Protein AF-0000000078095010 (afdb_homodimer)

Nearest PDB structures (foldseek):
  7akh-assembly1_A  TM=9.057E-01  e=6.008E-30  Homo sapiens
  5ztn-assembly1_B  TM=9.040E-01  e=1.735E-29  Homo sapiens
  6k0j-assembly1_A  TM=9.033E-01  e=2.034E-29  Homo sapiens
  7ejv-assembly1_A  TM=9.141E-01  e=2.947E-29  Homo sapiens
  6khf-assembly1_A  TM=8.623E-01  e=2.240E-24  Homo sapiens

Sequence (708 aa):
MYKTDENEYEVFDLRVIHRKNRTGFEANKDLPIVLKTIVAGRYYITEYLGSAAFSRVVQAHDLHTGVDVCLKIIKNDKDFFDQSLDEIKLLKFVNKYDPGDERHILRLYDYFYHQEHLFIVCELLKANLYEFQKFSRESGGEAYFTFRRLQAITRQCLEALEFLHHLGVIHCDLKPENILIKSYRRCEIKVIDLGSSCFQTDNLCLYVQSRSYRAPEVMLGLSYDEKIDMWSLGCILAELCSGEVLFPNDGIVTILARIIGMLGPIDLDMLVKGQETDKYFTNELDLYHINEETNQLEYIIPEDSSLEQHLQVTDIGFIDFVQSLLEINPQRRPSAAEALEHPWLSYSYESSSFMYKTDENEYEVFDLRVIHRKNRTGFEANKDLPIVLKTIVAGRYYITEYLGSAAFSRVVQAHDLHTGVDVCLKIIKNDKDFFDQSLDEIKLLKFVNKYDPGDERHILRLYDYFYHQEHLFIVCELLKANLYEFQKFSRESGGEAYFTFRRLQAITRQCLEALEFLHHLGVIHCDLKPENILIKSYRRCEIKVIDLGSSCFQTDNLCLYVQSRSYRAPEVMLGLSYDEKIDMWSLGCILAELCSGEVLFPNDGIVTILARIIGMLGPIDLDMLVKGQETDKYFTNELDLYHINEETNQLEYIIPEDSSLEQHLQVTDIGFIDFVQSLLEINPQRRPSAAEALEHPWLSYSYESSSF

InterPro domains:
  IPR000719 Protein kinase domain [PF00069] (45-345)
  IPR000719 Protein kinase domain [PS50011] (43-345)
  IPR000719 Protein kinase domain [SM00220] (43-345)
  IPR008271 Serine/threonine-protein kinase, active site [PS00108] (169-181)
  IPR011009 Protein kinase-like domain superfamily [SSF56112] (33-347)
  IPR050494 Serine/threonine and dual-specificity kinase [PTHR24058] (8-346)

pLDDT: mean 92.89, std 9.98, range [31.3, 98.88]

Solvent-accessible surface area (backbone atoms only — not comparable to full-atom values): 38938 Å² total; per-residue (Å²): 129,83,74,51,62,75,82,48,56,43,73,50,67,42,37,38,44,42,55,61,83,57,52,78,79,68,92,51,80,61,77,82,87,57,72,78,36,66,48,93,69,41,34,33,26,71,43,81,73,48,72,56,98,55,29,37,34,29,33,22,39,29,69,84,80,71,45,67,29,26,38,38,39,35,45,68,40,50,67,50,49,53,40,47,50,44,23,49,54,49,40,54,54,53,43,64,80,36,78,81,68,78,46,35,57,59,52,74,75,50,58,34,34,45,88,78,24,48,36,42,30,25,63,61,64,55,58,24,48,47,60,46,52,53,49,46,62,73,66,68,55,78,76,74,68,37,71,66,49,46,42,47,45,48,51,46,51,32,46,25,48,33,53,38,45,70,72,39,34,30,54,45,52,59,43,42,76,32,30,27,30,66,33,79,90,74,54,36,56,28,43,46,74,53,58,66,31,39,32,75,83,34,87,77,70,66,85,58,41,54,73,49,32,44,34,63,45,45,70,24,43,36,86,80,63,62,51,43,46,36,28,10,49,22,34,40,53,42,17,63,63,47,72,42,71,72,39,60,82,60,56,68,52,58,39,51,28,48,46,32,19,40,76,41,79,77,56,64,68,57,54,70,66,16,75,38,25,72,73,31,27,46,96,87,66,45,41,31,44,67,38,83,89,74,67,39,81,42,77,53,78,54,55,82,48,48,61,57,68,62,39,70,62,81,56,62,50,57,52,51,53,40,50,41,28,53,37,72,55,60,88,72,28,52,50,42,66,58,53,69,66,37,66,52,70,71,56,79,70,77,77,75,84,120,128,83,74,51,62,74,83,47,55,44,72,50,67,41,37,37,45,41,55,61,84,55,51,78,79,69,94,52,79,61,77,81,85,58,72,78,35,66,49,93,68,41,33,35,27,70,42,83,73,49,74,56,100,54,29,38,33,30,33,21,40,30,69,85,80,70,44,66,29,26,37,38,39,34,45,67,41,49,67,49,48,53,40,48,50,42,22,51,53,49,39,54,54,54,43,65,79,37,78,81,69,78,48,34,57,60,52,72,75,49,58,35,34,43,87,79,22,48,36,43,30,26,64,61,64,55,58,24,47,46,59,45,51,53,48,46,63,70,66,68,56,77,76,74,70,37,71,66,48,46,41,46,45,47,52,47,50,31,46,24,47,34,54,36,45,71,73,38,34,29,53,46,51,58,42,43,76,32,30,25,29,67,34,80,90,75,54,35,56,28,43,48,73,52,58,65,31,38,32,74,83,35,88,77,70,65,82,60,42,53,74,49,34,44,34,61,45,44,70,25,42,35,85,80,63,61,50,43,46,37,26,9,50,22,35,39,52,41,16,63,64,46,73,43,70,73,39,61,82,61,56,69,52,58,39,50,28,48,47,31,20,39,76,41,79,76,58,65,69,58,54,70,65,17,74,38,27,73,73,30,27,47,94,88,66,43,41,32,44,69,37,84,88,76,68,39,82,41,75,54,77,53,55,83,47,46,60,57,68,62,39,70,62,81,55,60,49,58,52,50,52,38,51,42,28,53,38,73,54,59,89,71,27,52,50,41,66,57,54,69,66,38,67,54,69,70,57,81,70,76,75,74,82,121

Secondary structure (DSSP, 8-state):
-----TTSEEEEEEEEEEETT--S--SSSSPP--TT-EETTTEEEEEEEEE-SSEEEEEEEETTT--EEEEEEE-S-HHHHHHHHHHHHHHHHHHHT-TT--S-BPPEEEEEEETTEEEEEEE----BHHHHHHHHHHH-SS-S--HHHHHHHHHHHHHHHHHHHHTTEE-----GGGEEEEETTTTEEEE--GGG-EETTS---SS-S-GGG--HHHHTT----THHHHHHHHHHHHHHHHSS-SS-S--HHHHHHHHHHHH-PPPHHHHHH-TTGGGTB-TT--BEEE-TTT--EEE-PPPP--HHHHHT---HHHHHHHHHHT-SSGGGSPPHHHHHT-HHHH--------/-----GGGEEEEEEEEEEETT--S--SSSSPP--TT-EETTTEEEEEEEEE-SSEEEEEEEETTT--EEEEEEE-S-HHHHHHHHHHHHHHHHHHHT-TT--S-BPPEEEEEEETTEEEEEEE----BHHHHHHHHHHH-SS-S--HHHHHHHHHHHHHHHHHHHHTTEE-----GGGEEEEETTTTEEEE--GGG-EETTS---SS-S-GGG--HHHHTT----THHHHHHHHHHHHHHHHSS-SS-S--HHHHHHHHHHHH-PPPHHHHHH-TTGGGTB-TT--BEEE-TTT--EEE-PPPP--HHHHHT---HHHHHHHHHHT-SSGGGSPPHHHHHT-GGGG--------

Radius of gyration: 33.25 Å; Cα contacts (8 Å, |Δi|>4): 1272; chains: 2; bounding box: 56×99×74 Å

Foldseek 3Di:
DPCPVPPPDDDDDAAAQEDPPDDDADPDQFDDDDAQDDFSNFWHFHAFDADDPFWGKTWTQGNVPRDIKIKTKGGLDDVSVVLVVVVVVVLVVLCVVVVPCPLQAWHWDDWHHYNSITITITHDFAAFQLVVLVVQVVVPDPQLDDLLLLLVLLLSLLSNLLSCVVVQKAQQEDASRQWTHRDSVVSGIHGYDSSQMDGLPDDDDLDTYQLLLAAVLSLLAHDDGNLSSLSSSLQRSLCSQLVDRQQDRDDNLSSQLQLCQALNDDDPVSLVRGPRNVQAAPPVGFGWHQDPVVRDIGTDHRHHDYSCVSSVDDPPQSSVLSSLSNDNDSVSRDRSVRSSPRVSSVDDDPPPPD/DPCPVPPPDDDDDAAAQEDPPDDDADPDQFDDDDAQDDFSNFWHFHAFDADDPFWTKTWTQGNVPRDIKIKTKGGLDDVSVVLVVVVVVVLVVLCVVVVPCPLQAWHWDDWHHYNSITITITHDFAAFQLVVLVVQVVVPDDQLDDLLLLLVLLLSLLSNLLSCVVVQKAQQEDASRQWTHRDSVVSGIHGYDSSQMDGLPDDDDLDTYQLLLAAPLSLLAHDDGNLSSLSSSLQRSLCSQLVDRQQDDDDNLSSQLQLCQALNDDDPVSLVRGPRNVQAAPPVGFGWHQDPVVRDIGTDHRHHDYSCVSSVDDPPQSSVLSSLSNDNDSVSRDRSVRSSPRVSSVDDDPPPPD

Structure (mmCIF, N/CA/C/O backbone):
data_AF-0000000078095010-model_v1
#
loop_
_entity.id
_entity.type
_entity.pdbx_description
1 polymer 'Putative dual-specificity kinase CMGC-DYRK-PRP4 family'
#
loop_
_atom_site.group_PDB
_atom_site.id
_atom_site.type_symbol
_atom_site.label_atom_id
_atom_site.label_alt_id
_atom_site.label_comp_id
_atom_site.label_asym_id
_atom_site.label_entity_id
_atom_site.label_seq_id
_atom_site.pdbx_PDB_ins_code
_atom_site.Cartn_x
_atom_site.Cartn_y
_atom_site.Cartn_z
_atom_site.occupancy
_atom_site.B_iso_or_equiv
_atom_site.auth_seq_id
_atom_site.auth_comp_id
_atom_site.auth_asym_id
_atom_site.auth_atom_id
_atom_site.pdbx_PDB_model_num
ATOM 1 N N . MET A 1 1 ? -27.906 -6.934 18.531 1 31.3 1 MET A N 1
ATOM 2 C CA . MET A 1 1 ? -26.625 -7.605 18.781 1 31.3 1 MET A CA 1
ATOM 3 C C . MET A 1 1 ? -25.969 -8.023 17.469 1 31.3 1 MET A C 1
ATOM 5 O O . MET A 1 1 ? -26.422 -8.953 16.812 1 31.3 1 MET A O 1
ATOM 9 N N . TYR A 1 2 ? -25.438 -7.125 16.703 1 42.59 2 TYR A N 1
ATOM 10 C CA . TYR A 1 2 ? -24.984 -7.414 15.344 1 42.59 2 TYR A CA 1
ATOM 11 C C . TYR A 1 2 ? -23.938 -8.516 15.344 1 42.59 2 TYR A C 1
ATOM 13 O O . TYR A 1 2 ? -22.953 -8.445 16.078 1 42.59 2 TYR A O 1
ATOM 21 N N . LYS A 1 3 ? -24.312 -9.719 15.242 1 40.47 3 LYS A N 1
ATOM 22 C CA . LYS A 1 3 ? -23.469 -10.906 15.195 1 40.47 3 LYS A CA 1
ATOM 23 C C . LYS A 1 3 ? -22.328 -10.734 14.188 1 40.47 3 LYS A C 1
ATOM 25 O O . LYS A 1 3 ? -22.562 -10.781 12.977 1 40.47 3 LYS A O 1
ATOM 30 N N . THR A 1 4 ? -21.453 -9.883 14.43 1 49.06 4 THR A N 1
ATOM 31 C CA . THR A 1 4 ? -20.25 -9.969 13.609 1 49.06 4 THR A CA 1
ATOM 32 C C . THR A 1 4 ? -19.719 -11.391 13.602 1 49.06 4 THR A C 1
ATOM 34 O O . THR A 1 4 ? -19.406 -11.953 14.656 1 49.06 4 THR A O 1
ATOM 37 N N . ASP A 1 5 ? -20.156 -12.18 12.906 1 48.91 5 ASP A N 1
ATOM 38 C CA . ASP A 1 5 ? -19.688 -13.562 12.859 1 48.91 5 ASP A CA 1
ATOM 39 C C . ASP A 1 5 ? -18.156 -13.617 12.781 1 48.91 5 ASP A C 1
ATOM 41 O O . ASP A 1 5 ? -17.578 -13.266 11.758 1 48.91 5 ASP A O 1
ATOM 45 N N . GLU A 1 6 ? -17.516 -13.438 13.898 1 55.69 6 GLU A N 1
ATOM 46 C CA . GLU A 1 6 ? -16.078 -13.633 14.141 1 55.69 6 GLU A CA 1
ATOM 47 C C . GLU A 1 6 ? -15.492 -14.648 13.164 1 55.69 6 GLU A C 1
ATOM 49 O O . GLU A 1 6 ? -14.305 -14.594 12.844 1 55.69 6 GLU A O 1
ATOM 54 N N . ASN A 1 7 ? -16.328 -15.359 12.445 1 64.62 7 ASN A N 1
ATOM 55 C CA . ASN A 1 7 ? -15.836 -16.516 11.711 1 64.62 7 ASN A CA 1
ATOM 56 C C . ASN A 1 7 ? -15.594 -16.188 10.242 1 64.62 7 ASN A C 1
ATOM 58 O O . ASN A 1 7 ? -15.07 -17.031 9.492 1 64.62 7 ASN A O 1
ATOM 62 N N . GLU A 1 8 ? -15.711 -14.906 9.891 1 85.81 8 GLU A N 1
ATOM 63 C CA . GLU A 1 8 ? -15.672 -14.625 8.453 1 85.81 8 GLU A CA 1
ATOM 64 C C . GLU A 1 8 ? -14.336 -14.016 8.047 1 85.81 8 GLU A C 1
ATOM 66 O O . GLU A 1 8 ? -13.906 -14.148 6.898 1 85.81 8 GLU A O 1
ATOM 71 N N . TYR A 1 9 ? -13.641 -13.461 9.055 1 91.25 9 TYR A N 1
ATOM 72 C CA . TYR A 1 9 ? -12.422 -12.727 8.711 1 91.25 9 TYR A CA 1
ATOM 73 C C . TYR A 1 9 ? -11.195 -13.383 9.328 1 91.25 9 TYR A C 1
ATOM 75 O O . TYR A 1 9 ? -11.305 -14.102 10.328 1 91.25 9 TYR A O 1
ATOM 83 N N . GLU A 1 10 ? -10.148 -13.258 8.734 1 93.25 10 GLU A N 1
ATOM 84 C CA . GLU A 1 10 ? -8.82 -13.602 9.242 1 93.25 10 GLU A CA 1
ATOM 85 C C . GLU A 1 10 ? -7.895 -12.383 9.227 1 93.25 10 GLU A C 1
ATOM 87 O O . GLU A 1 10 ? -8.094 -11.453 8.445 1 93.25 10 GLU A O 1
ATOM 92 N N . VAL A 1 11 ? -7 -12.406 10.172 1 95.5 11 VAL A N 1
ATOM 93 C CA . VAL A 1 11 ? -6.137 -11.234 10.328 1 95.5 11 VAL A CA 1
ATOM 94 C C . VAL A 1 11 ? -4.676 -11.68 10.375 1 95.5 11 VAL A C 1
ATOM 96 O O . VAL A 1 11 ? -4.344 -12.688 11 1 95.5 11 VAL A O 1
ATOM 99 N N . PHE A 1 12 ? -3.855 -11.016 9.688 1 95.81 12 PHE A N 1
ATOM 100 C CA . PHE A 1 12 ? -2.426 -11.109 9.961 1 95.81 12 PHE A CA 1
ATOM 101 C C . PHE A 1 12 ? -1.81 -9.727 10.102 1 95.81 12 PHE A C 1
ATOM 103 O O . PHE A 1 12 ? -2.363 -8.742 9.609 1 95.81 12 PHE A O 1
ATOM 110 N N . ASP A 1 13 ? -0.677 -9.602 10.773 1 97.81 13 ASP A N 1
ATOM 111 C CA . ASP A 1 13 ? -0.039 -8.32 11.07 1 97.81 13 ASP A CA 1
ATOM 112 C C . ASP A 1 13 ? 1.127 -8.055 10.125 1 97.81 13 ASP A C 1
ATOM 114 O O . ASP A 1 13 ? 2.088 -8.828 10.078 1 97.81 13 ASP A O 1
ATOM 118 N N . LEU A 1 14 ? 0.97 -7.055 9.391 1 98.5 14 LEU A N 1
ATOM 119 C CA . LEU A 1 14 ? 2.084 -6.566 8.586 1 98.5 14 LEU A CA 1
ATOM 120 C C . LEU A 1 14 ? 2.947 -5.594 9.391 1 98.5 14 LEU A C 1
ATOM 122 O O . LEU A 1 14 ? 2.504 -4.492 9.719 1 98.5 14 LEU A O 1
ATOM 126 N N . ARG A 1 15 ? 4.16 -5.957 9.758 1 98.19 15 ARG A N 1
ATOM 127 C CA . ARG A 1 15 ? 5.059 -5.066 10.484 1 98.19 15 ARG A CA 1
ATOM 128 C C . ARG A 1 15 ? 5.551 -3.936 9.586 1 98.19 15 ARG A C 1
ATOM 130 O O . ARG A 1 15 ? 6.113 -4.184 8.516 1 98.19 15 ARG A O 1
ATOM 137 N N . VAL A 1 16 ? 5.246 -2.762 9.93 1 98.06 16 VAL A N 1
ATOM 138 C CA . VAL A 1 16 ? 5.793 -1.585 9.258 1 98.06 16 VAL A CA 1
ATOM 139 C C . VAL A 1 16 ? 7.047 -1.111 9.992 1 98.06 16 VAL A C 1
ATOM 141 O O . VAL A 1 16 ? 6.965 -0.615 11.117 1 98.06 16 VAL A O 1
ATOM 144 N N . ILE A 1 17 ? 8.203 -1.255 9.383 1 96.81 17 ILE A N 1
ATOM 145 C CA . ILE A 1 17 ? 9.5 -0.925 9.977 1 96.81 17 ILE A CA 1
ATOM 146 C C . ILE A 1 17 ? 10 0.404 9.414 1 96.81 17 ILE A C 1
ATOM 148 O O . ILE A 1 17 ? 10.227 0.53 8.211 1 96.81 17 ILE A O 1
ATOM 152 N N . HIS A 1 18 ? 10.125 1.37 10.211 1 92.88 18 HIS A N 1
ATOM 153 C CA . HIS A 1 18 ? 10.523 2.693 9.742 1 92.88 18 HIS A CA 1
ATOM 154 C C . HIS A 1 18 ? 11.602 3.293 10.648 1 92.88 18 HIS A C 1
ATOM 156 O O . HIS A 1 18 ? 11.766 2.865 11.789 1 92.88 18 HIS A O 1
ATOM 162 N N . ARG A 1 19 ? 12.344 4.25 10.125 1 89.69 19 ARG A N 1
ATOM 163 C CA . ARG A 1 19 ? 13.375 4.938 10.906 1 89.69 19 ARG A CA 1
ATOM 164 C C . ARG A 1 19 ? 12.758 5.891 11.922 1 89.69 19 ARG A C 1
ATOM 166 O O . ARG A 1 19 ? 11.773 6.57 11.617 1 89.69 19 ARG A O 1
ATOM 173 N N . LYS A 1 20 ? 13.367 5.953 13.016 1 90.62 20 LYS A N 1
ATOM 174 C CA . LYS A 1 20 ? 12.883 6.84 14.07 1 90.62 20 LYS A CA 1
ATOM 175 C C . LYS A 1 20 ? 13.016 8.305 13.648 1 90.62 20 LYS A C 1
ATOM 177 O O . LYS A 1 20 ? 14.016 8.703 13.055 1 90.62 20 LYS A O 1
ATOM 182 N N . ASN A 1 21 ? 11.945 9.039 13.961 1 89.62 21 ASN A N 1
ATOM 183 C CA . ASN A 1 21 ? 11.922 10.492 13.805 1 89.62 21 ASN A CA 1
ATOM 184 C C . ASN A 1 21 ? 12.188 10.914 12.359 1 89.62 21 ASN A C 1
ATOM 186 O O . ASN A 1 21 ? 12.977 11.82 12.109 1 89.62 21 ASN A O 1
ATOM 190 N N . ARG A 1 22 ? 11.703 10.156 11.523 1 88.56 22 ARG A N 1
ATOM 191 C CA . ARG A 1 22 ? 11.789 10.461 10.094 1 88.56 22 ARG A CA 1
ATOM 192 C C . ARG A 1 22 ? 10.438 10.289 9.414 1 88.56 22 ARG A C 1
ATOM 194 O O . ARG A 1 22 ? 9.703 9.344 9.711 1 88.56 22 ARG A O 1
ATOM 201 N N . THR A 1 23 ? 10.07 11.172 8.633 1 88.06 23 THR A N 1
ATOM 202 C CA . THR A 1 23 ? 8.867 11.086 7.812 1 88.06 23 THR A CA 1
ATOM 203 C C . THR A 1 23 ? 9.172 11.453 6.363 1 88.06 23 THR A C 1
ATOM 205 O O . THR A 1 23 ? 10.305 11.828 6.039 1 88.06 23 THR A O 1
ATOM 208 N N . GLY A 1 24 ? 8.188 11.289 5.523 1 85.69 24 GLY A N 1
ATOM 209 C CA . GLY A 1 24 ? 8.32 11.719 4.141 1 85.69 24 GLY A CA 1
ATOM 210 C C . GLY A 1 24 ? 8.602 10.578 3.186 1 85.69 24 GLY A C 1
ATOM 211 O O . GLY A 1 24 ? 8.984 9.484 3.613 1 85.69 24 GLY A O 1
ATOM 212 N N . PHE A 1 25 ? 8.516 10.859 1.956 1 82.69 25 PHE A N 1
ATOM 213 C CA . PHE A 1 25 ? 8.703 9.867 0.9 1 82.69 25 PHE A CA 1
ATOM 214 C C . PHE A 1 25 ? 10.188 9.57 0.697 1 82.69 25 PHE A C 1
ATOM 216 O O . PHE A 1 25 ? 11.039 10.422 0.947 1 82.69 25 PHE A O 1
ATOM 223 N N . GLU A 1 26 ? 10.352 8.391 0.285 1 85.94 26 GLU A N 1
ATOM 224 C CA . GLU A 1 26 ? 11.711 8.023 -0.127 1 85.94 26 GLU A CA 1
ATOM 225 C C . GLU A 1 26 ? 12.133 8.797 -1.372 1 85.94 26 GLU A C 1
ATOM 227 O O . GLU A 1 26 ? 11.297 9.133 -2.215 1 85.94 26 GLU A O 1
ATOM 232 N N . ALA A 1 27 ? 13.344 9.055 -1.442 1 82.25 27 ALA A N 1
ATOM 233 C CA . ALA A 1 27 ? 13.891 9.82 -2.555 1 82.25 27 ALA A CA 1
ATOM 234 C C . ALA A 1 27 ? 13.688 9.094 -3.881 1 82.25 27 ALA A C 1
ATOM 236 O O . ALA A 1 27 ? 13.414 9.719 -4.906 1 82.25 27 ALA A O 1
ATOM 237 N N . ASN A 1 28 ? 13.805 7.789 -3.785 1 86.88 28 ASN A N 1
ATOM 238 C CA . ASN A 1 28 ? 13.648 6.973 -4.984 1 86.88 28 ASN A CA 1
ATOM 239 C C . ASN A 1 28 ? 12.375 6.137 -4.934 1 86.88 28 ASN A C 1
ATOM 241 O O . ASN A 1 28 ? 12.008 5.617 -3.877 1 86.88 28 ASN A O 1
ATOM 245 N N . LYS A 1 29 ? 11.836 6.047 -6.105 1 88.44 29 LYS A N 1
ATOM 246 C CA . LYS A 1 29 ? 10.625 5.238 -6.184 1 88.44 29 LYS A CA 1
ATOM 247 C C . LYS A 1 29 ? 10.922 3.773 -5.879 1 88.44 29 LYS A C 1
ATOM 249 O O . LYS A 1 29 ? 10.203 3.137 -5.105 1 88.44 29 LYS A O 1
ATOM 254 N N . ASP A 1 30 ? 12.016 3.342 -6.566 1 90.38 30 ASP A N 1
ATOM 255 C CA . ASP A 1 30 ? 12.414 1.96 -6.32 1 90.38 30 ASP A CA 1
ATOM 256 C C . ASP A 1 30 ? 13.531 1.887 -5.281 1 90.38 30 ASP A C 1
ATOM 258 O O . ASP A 1 30 ? 14.445 2.719 -5.285 1 90.38 30 ASP A O 1
ATOM 262 N N . LEU A 1 31 ? 13.445 0.971 -4.41 1 92.38 31 LEU A N 1
ATOM 263 C CA . LEU A 1 31 ? 14.484 0.756 -3.41 1 92.38 31 LEU A CA 1
ATOM 264 C C . LEU A 1 31 ? 15.805 0.384 -4.074 1 92.38 31 LEU A C 1
ATOM 266 O O . LEU A 1 31 ? 15.875 -0.596 -4.82 1 92.38 31 LEU A O 1
ATOM 270 N N . PRO A 1 32 ? 16.797 1.149 -3.865 1 91.69 32 PRO A N 1
ATOM 271 C CA . PRO A 1 32 ? 18.109 0.742 -4.395 1 91.69 32 PRO A CA 1
ATOM 272 C C . PRO A 1 32 ? 18.641 -0.525 -3.734 1 91.69 32 PRO A C 1
ATOM 274 O O . PRO A 1 32 ? 18.656 -0.626 -2.504 1 91.69 32 PRO A O 1
ATOM 277 N N . ILE A 1 33 ? 18.984 -1.489 -4.496 1 93.81 33 ILE A N 1
ATOM 278 C CA . ILE A 1 33 ? 19.578 -2.715 -3.975 1 93.81 33 ILE A CA 1
ATOM 279 C C . ILE A 1 33 ? 21.094 -2.555 -3.883 1 93.81 33 ILE A C 1
ATOM 281 O O . ILE A 1 33 ? 21.781 -2.461 -4.902 1 93.81 33 ILE A O 1
ATOM 285 N N . VAL A 1 34 ? 21.547 -2.434 -2.686 1 93.94 34 VAL A N 1
ATOM 286 C CA . VAL A 1 34 ? 22.984 -2.279 -2.441 1 93.94 34 VAL A CA 1
ATOM 287 C C . VAL A 1 34 ? 23.516 -3.502 -1.697 1 93.94 34 VAL A C 1
ATOM 289 O O . VAL A 1 34 ? 23.062 -3.801 -0.586 1 93.94 34 VAL A O 1
ATOM 292 N N . LEU A 1 35 ? 24.484 -4.215 -2.277 1 95.62 35 LEU A N 1
ATOM 293 C CA . LEU A 1 35 ? 25.062 -5.398 -1.653 1 95.62 35 LEU A CA 1
ATOM 294 C C . LEU A 1 35 ? 25.812 -5.031 -0.371 1 95.62 35 LEU A C 1
ATOM 296 O O . LEU A 1 35 ? 26.25 -3.893 -0.211 1 95.62 35 LEU A O 1
ATOM 300 N N . LYS A 1 36 ? 25.812 -5.957 0.535 1 96.25 36 LYS A N 1
ATOM 301 C CA . LYS A 1 36 ? 26.562 -5.844 1.787 1 96.25 36 LYS A CA 1
ATOM 302 C C . LYS A 1 36 ? 25.984 -4.75 2.674 1 96.25 36 LYS A C 1
ATOM 304 O O . LYS A 1 36 ? 26.719 -3.984 3.297 1 96.25 36 LYS A O 1
ATOM 309 N N . THR A 1 37 ? 24.734 -4.543 2.535 1 95.75 37 THR A N 1
ATOM 310 C CA . THR A 1 37 ? 24.016 -3.648 3.434 1 95.75 37 THR A CA 1
ATOM 311 C C . THR A 1 37 ? 22.906 -4.398 4.164 1 95.75 37 THR A C 1
ATOM 313 O O . THR A 1 37 ? 22.547 -5.516 3.785 1 95.75 37 THR A O 1
ATOM 316 N N . ILE A 1 38 ? 22.469 -3.814 5.195 1 95.81 38 ILE A N 1
ATOM 317 C CA . ILE A 1 38 ? 21.422 -4.422 6.016 1 95.81 38 ILE A CA 1
ATOM 318 C C . ILE A 1 38 ? 20.094 -3.742 5.738 1 95.81 38 ILE A C 1
ATOM 320 O O . ILE A 1 38 ? 20 -2.512 5.762 1 95.81 38 ILE A O 1
ATOM 324 N N . VAL A 1 39 ? 19.062 -4.531 5.434 1 95.12 39 VAL A N 1
ATOM 325 C CA . VAL A 1 39 ? 17.719 -4.043 5.207 1 95.12 39 VAL A CA 1
ATOM 326 C C . VAL A 1 39 ? 16.875 -4.246 6.465 1 95.12 39 VAL A C 1
ATOM 328 O O . VAL A 1 39 ? 16.875 -5.332 7.055 1 95.12 39 VAL A O 1
ATOM 331 N N . ALA A 1 40 ? 16.188 -3.189 6.82 1 94.81 40 ALA A N 1
ATOM 332 C CA . ALA A 1 40 ? 15.242 -3.221 7.934 1 94.81 40 ALA A CA 1
ATOM 333 C C . ALA A 1 40 ? 15.922 -3.717 9.211 1 94.81 40 ALA A C 1
ATOM 335 O O . ALA A 1 40 ? 15.312 -4.43 10.008 1 94.81 40 ALA A O 1
ATOM 336 N N . GLY A 1 41 ? 17.219 -3.521 9.352 1 93.94 41 GLY A N 1
ATOM 337 C CA . GLY A 1 41 ? 17.969 -3.838 10.555 1 93.94 41 GLY A CA 1
ATOM 338 C C . GLY A 1 41 ? 18.172 -5.328 10.758 1 93.94 41 GLY A C 1
ATOM 339 O O . GLY A 1 41 ? 18.609 -5.758 11.828 1 93.94 41 GLY A O 1
ATOM 340 N N . ARG A 1 42 ? 17.875 -6.176 9.812 1 96.38 42 ARG A N 1
ATOM 341 C CA . ARG A 1 42 ? 17.875 -7.609 10.078 1 96.38 42 ARG A CA 1
ATOM 342 C C . ARG A 1 42 ? 18.469 -8.383 8.906 1 96.38 42 ARG A C 1
ATOM 344 O O . ARG A 1 42 ? 19.219 -9.344 9.109 1 96.38 42 ARG A O 1
ATOM 351 N N . TYR A 1 43 ? 18.297 -8.016 7.691 1 98 43 TYR A N 1
ATOM 352 C CA . TYR A 1 43 ? 18.641 -8.844 6.543 1 98 43 TYR A CA 1
ATOM 353 C C . TYR A 1 43 ? 19.844 -8.273 5.801 1 98 43 TYR A C 1
ATOM 355 O O . TYR A 1 43 ? 19.766 -7.191 5.215 1 98 43 TYR A O 1
ATOM 363 N N . TYR A 1 44 ? 20.938 -8.945 5.809 1 98.25 44 TYR A N 1
ATOM 364 C CA . TYR A 1 44 ? 22.172 -8.555 5.148 1 98.25 44 TYR A CA 1
ATOM 365 C C . TYR A 1 44 ? 22.203 -9.047 3.705 1 98.25 44 TYR A C 1
ATOM 367 O O . TYR A 1 44 ? 22.312 -10.25 3.455 1 98.25 44 TYR A O 1
ATOM 375 N N . ILE A 1 45 ? 22.141 -8.141 2.77 1 98.19 45 ILE A N 1
ATOM 376 C CA . ILE A 1 45 ? 22.031 -8.5 1.358 1 98.19 45 ILE A CA 1
ATOM 377 C C . ILE A 1 45 ? 23.359 -9.039 0.856 1 98.19 45 ILE A C 1
ATOM 379 O O . ILE A 1 45 ? 24.391 -8.367 0.964 1 98.19 45 ILE A O 1
ATOM 383 N N . THR A 1 46 ? 23.328 -10.211 0.262 1 98.19 46 THR A N 1
ATOM 384 C CA . THR A 1 46 ? 24.578 -10.852 -0.153 1 98.19 46 THR A CA 1
ATOM 385 C C . THR A 1 46 ? 24.641 -10.969 -1.673 1 98.19 46 THR A C 1
ATOM 387 O O . THR A 1 46 ? 25.719 -10.93 -2.258 1 98.19 46 THR A O 1
ATOM 390 N N . GLU A 1 47 ? 23.484 -11.148 -2.318 1 97.44 47 GLU A N 1
ATOM 391 C CA . GLU A 1 47 ? 23.5 -11.391 -3.758 1 97.44 47 GLU A CA 1
ATOM 392 C C . GLU A 1 47 ? 22.203 -10.922 -4.406 1 97.44 47 GLU A C 1
ATOM 394 O O . GLU A 1 47 ? 21.125 -11.047 -3.812 1 97.44 47 GLU A O 1
ATOM 399 N N . TYR A 1 48 ? 22.344 -10.359 -5.547 1 96.25 48 TYR A N 1
ATOM 400 C CA . TYR A 1 48 ? 21.188 -10.07 -6.379 1 96.25 48 TYR A CA 1
ATOM 401 C C . TYR A 1 48 ? 20.797 -11.281 -7.211 1 96.25 48 TYR A C 1
ATOM 403 O O . TYR A 1 48 ? 21.609 -11.82 -7.961 1 96.25 48 TYR A O 1
ATOM 411 N N . LEU A 1 49 ? 19.625 -11.797 -7.117 1 93.81 49 LEU A N 1
ATOM 412 C CA . LEU A 1 49 ? 19.188 -13.016 -7.801 1 93.81 49 LEU A CA 1
ATOM 413 C C . LEU A 1 49 ? 18.5 -12.68 -9.117 1 93.81 49 LEU A C 1
ATOM 415 O O . LEU A 1 49 ? 18.625 -13.422 -10.094 1 93.81 49 LEU A O 1
ATOM 419 N N . GLY A 1 50 ? 17.625 -11.641 -9.141 1 91.38 50 GLY A N 1
ATOM 420 C CA . GLY A 1 50 ? 16.984 -11.273 -10.391 1 91.38 50 GLY A CA 1
ATOM 421 C C . GLY A 1 50 ? 15.758 -10.406 -10.203 1 91.38 50 GLY A C 1
ATOM 422 O O . GLY A 1 50 ? 15.531 -9.867 -9.125 1 91.38 50 GLY A O 1
ATOM 423 N N . SER A 1 51 ? 15.094 -10.156 -11.352 1 89.31 51 SER A N 1
ATOM 424 C CA . SER A 1 51 ? 13.891 -9.328 -11.367 1 89.31 51 SER A CA 1
ATOM 425 C C . SER A 1 51 ? 12.734 -10.055 -12.047 1 89.31 51 SER A C 1
ATOM 427 O O . SER A 1 51 ? 12.945 -10.828 -12.984 1 89.31 51 SER A O 1
ATOM 429 N N . ALA A 1 52 ? 11.609 -9.945 -11.492 1 80.62 52 ALA A N 1
ATOM 430 C CA . ALA A 1 52 ? 10.375 -10.414 -12.109 1 80.62 52 ALA A CA 1
ATOM 431 C C . ALA A 1 52 ? 9.43 -9.25 -12.391 1 80.62 52 ALA A C 1
ATOM 433 O O . ALA A 1 52 ? 9.789 -8.086 -12.18 1 80.62 52 ALA A O 1
ATOM 434 N N . ALA A 1 53 ? 8.273 -9.531 -12.984 1 78.38 53 ALA A N 1
ATOM 435 C CA . ALA A 1 53 ? 7.312 -8.516 -13.406 1 78.38 53 ALA A CA 1
ATOM 436 C C . ALA A 1 53 ? 6.922 -7.617 -12.234 1 78.38 53 ALA A C 1
ATOM 438 O O . ALA A 1 53 ? 6.797 -6.398 -12.398 1 78.38 53 ALA A O 1
ATOM 439 N N . PHE A 1 54 ? 6.895 -8.141 -11.023 1 85.81 54 PHE A N 1
ATOM 440 C CA . PHE A 1 54 ? 6.285 -7.367 -9.945 1 85.81 54 PHE A CA 1
ATOM 441 C C . PHE A 1 54 ? 7.277 -7.141 -8.812 1 85.81 54 PHE A C 1
ATOM 443 O O . PHE A 1 54 ? 6.969 -6.449 -7.84 1 85.81 54 PHE A O 1
ATOM 450 N N . SER A 1 55 ? 8.453 -7.773 -8.922 1 94.69 55 SER A N 1
ATOM 451 C CA . SER A 1 55 ? 9.352 -7.719 -7.777 1 94.69 55 SER A CA 1
ATOM 452 C C . SER A 1 55 ? 10.805 -7.879 -8.211 1 94.69 55 SER A C 1
ATOM 454 O O . SER A 1 55 ? 11.086 -8.258 -9.352 1 94.69 55 SER A O 1
ATOM 456 N N . ARG A 1 56 ? 11.727 -7.523 -7.434 1 96.19 56 ARG A N 1
ATOM 457 C CA . ARG A 1 56 ? 13.148 -7.863 -7.488 1 96.19 56 ARG A CA 1
ATOM 458 C C . ARG A 1 56 ? 13.523 -8.828 -6.363 1 96.19 56 ARG A C 1
ATOM 460 O O . ARG A 1 56 ? 12.977 -8.742 -5.262 1 96.19 56 ARG A O 1
ATOM 467 N N . VAL A 1 57 ? 14.375 -9.711 -6.668 1 96.81 57 VAL A N 1
ATOM 468 C CA . VAL A 1 57 ? 14.656 -10.773 -5.703 1 96.81 57 VAL A CA 1
ATOM 469 C C . VAL A 1 57 ? 16.141 -10.742 -5.336 1 96.81 57 VAL A C 1
ATOM 471 O O . VAL A 1 57 ? 17 -10.664 -6.215 1 96.81 57 VAL A O 1
ATOM 474 N N . VAL A 1 58 ? 16.453 -10.828 -4.012 1 97.81 58 VAL A N 1
ATOM 475 C CA . VAL A 1 58 ? 17.828 -10.852 -3.539 1 97.81 58 VAL A CA 1
ATOM 476 C C . VAL A 1 58 ? 18.016 -11.969 -2.516 1 97.81 58 VAL A C 1
ATOM 478 O O . VAL A 1 58 ? 17.047 -12.422 -1.899 1 97.81 58 VAL A O 1
ATOM 481 N N . GLN A 1 59 ? 19.172 -12.477 -2.453 1 98.31 59 GLN A N 1
ATOM 482 C CA . GLN A 1 59 ? 19.578 -13.336 -1.348 1 98.31 59 GLN A CA 1
ATOM 483 C C . GLN A 1 59 ? 20.109 -12.508 -0.174 1 98.31 59 GLN A C 1
ATOM 485 O O . GLN A 1 59 ? 20.812 -11.523 -0.368 1 98.31 59 GLN A O 1
ATOM 490 N N . ALA A 1 60 ? 19.719 -12.867 1.003 1 98.56 60 ALA A N 1
ATOM 491 C CA . ALA A 1 60 ? 20.188 -12.18 2.197 1 98.56 60 ALA A CA 1
ATOM 492 C C . ALA A 1 60 ? 20.469 -13.164 3.328 1 98.56 60 ALA A C 1
ATOM 494 O O . ALA A 1 60 ? 19.906 -14.258 3.357 1 98.56 60 ALA A O 1
ATOM 495 N N . HIS A 1 61 ? 21.375 -12.797 4.168 1 98.5 61 HIS A N 1
ATOM 496 C CA . HIS A 1 61 ? 21.609 -13.516 5.41 1 98.5 61 HIS A CA 1
ATOM 497 C C . HIS A 1 61 ? 20.781 -12.953 6.547 1 98.5 61 HIS A C 1
ATOM 499 O O . HIS A 1 61 ? 20.859 -11.758 6.852 1 98.5 61 HIS A O 1
ATOM 505 N N . ASP A 1 62 ? 19.906 -13.75 7.078 1 98.25 62 ASP A N 1
ATOM 506 C CA . ASP A 1 62 ? 19.109 -13.32 8.227 1 98.25 62 ASP A CA 1
ATOM 507 C C . ASP A 1 62 ? 19.953 -13.25 9.492 1 98.25 62 ASP A C 1
ATOM 509 O O . ASP A 1 62 ? 20.344 -14.281 10.047 1 98.25 62 ASP A O 1
ATOM 513 N N . LEU A 1 63 ? 20.125 -12.109 10 1 97.06 63 LEU A N 1
ATOM 514 C CA . LEU A 1 63 ? 21.016 -11.898 11.141 1 97.06 63 LEU A CA 1
ATOM 515 C C . LEU A 1 63 ? 20.391 -12.43 12.422 1 97.06 63 LEU A C 1
ATOM 517 O O . LEU A 1 63 ? 21.094 -12.656 13.414 1 97.06 63 LEU A O 1
ATOM 521 N N . HIS A 1 64 ? 19.109 -12.586 12.43 1 96.12 64 HIS A N 1
ATOM 522 C CA . HIS A 1 64 ? 18.422 -13.094 13.609 1 96.12 64 HIS A CA 1
ATOM 523 C C . HIS A 1 64 ? 18.484 -14.617 13.664 1 96.12 64 HIS A C 1
ATOM 525 O O . HIS A 1 64 ? 18.719 -15.195 14.727 1 96.12 64 HIS A O 1
ATOM 531 N N . THR A 1 65 ? 18.312 -15.305 12.516 1 96.62 65 THR A N 1
ATOM 532 C CA . THR A 1 65 ? 18.219 -16.75 12.5 1 96.62 65 THR A CA 1
ATOM 533 C C . THR A 1 65 ? 19.531 -17.375 12.016 1 96.62 65 THR A C 1
ATOM 535 O O . THR A 1 65 ? 19.781 -18.562 12.234 1 96.62 65 THR A O 1
ATOM 538 N N . GLY A 1 66 ? 20.328 -16.656 11.289 1 97.12 66 GLY A N 1
ATOM 539 C CA . GLY A 1 66 ? 21.609 -17.156 10.789 1 97.12 66 GLY A CA 1
ATOM 540 C C . GLY A 1 66 ? 21.469 -17.938 9.5 1 97.12 66 GLY A C 1
ATOM 541 O O . GLY A 1 66 ? 22.438 -18.547 9.039 1 97.12 66 GLY A O 1
ATOM 542 N N . VAL A 1 67 ? 20.375 -17.969 8.898 1 97.56 67 VAL A N 1
ATOM 543 C CA . VAL A 1 67 ? 20.172 -18.734 7.68 1 97.56 67 VAL A CA 1
ATOM 544 C C . VAL A 1 67 ? 20.047 -17.781 6.484 1 97.56 67 VAL A C 1
ATOM 546 O O . VAL A 1 67 ? 19.594 -16.641 6.633 1 97.56 67 VAL A O 1
ATOM 549 N N . ASP A 1 68 ? 20.453 -18.25 5.355 1 98.31 68 ASP A N 1
ATOM 550 C CA . ASP A 1 68 ? 20.266 -17.484 4.129 1 98.31 68 ASP A CA 1
ATOM 551 C C . ASP A 1 68 ? 18.812 -17.578 3.643 1 98.31 68 ASP A C 1
ATOM 553 O O . ASP A 1 68 ? 18.203 -18.641 3.709 1 98.31 68 ASP A O 1
ATOM 557 N N . VAL A 1 69 ? 18.328 -16.406 3.209 1 98.62 69 VAL A N 1
ATOM 558 C CA . VAL A 1 69 ? 16.922 -16.344 2.811 1 98.62 69 VAL A CA 1
ATOM 559 C C . VAL A 1 69 ? 16.797 -15.617 1.471 1 98.62 69 VAL A C 1
ATOM 561 O O . VAL A 1 69 ? 17.766 -15.016 0.995 1 98.62 69 VAL A O 1
ATOM 564 N N . CYS A 1 70 ? 15.695 -15.82 0.827 1 98.19 70 CYS A N 1
ATOM 565 C CA . CYS A 1 70 ? 15.312 -15.086 -0.378 1 98.19 70 CYS A CA 1
ATOM 566 C C . CYS A 1 70 ? 14.391 -13.93 -0.042 1 98.19 70 CYS A C 1
ATOM 568 O O . CYS A 1 70 ? 13.344 -14.117 0.586 1 98.19 70 CYS A O 1
ATOM 570 N N . LEU A 1 71 ? 14.766 -12.711 -0.398 1 97.94 71 LEU A N 1
ATOM 571 C CA . LEU A 1 71 ? 13.93 -11.531 -0.207 1 97.94 71 LEU A CA 1
ATOM 572 C C . LEU A 1 71 ? 13.281 -11.109 -1.522 1 97.94 71 LEU A C 1
ATOM 574 O O . LEU A 1 71 ? 13.984 -10.75 -2.475 1 97.94 71 LEU A O 1
ATOM 578 N N . LYS A 1 72 ? 12 -11.219 -1.576 1 97.38 72 LYS A N 1
ATOM 579 C CA . LYS A 1 72 ? 11.234 -10.633 -2.672 1 97.38 72 LYS A CA 1
ATOM 580 C C . LYS A 1 72 ? 10.844 -9.195 -2.359 1 97.38 72 LYS A C 1
ATOM 582 O O . LYS A 1 72 ? 10.117 -8.938 -1.4 1 97.38 72 LYS A O 1
ATOM 587 N N . ILE A 1 73 ? 11.375 -8.25 -3.082 1 98.06 73 ILE A N 1
ATOM 588 C CA . ILE A 1 73 ? 11.078 -6.832 -2.908 1 98.06 73 ILE A CA 1
ATOM 589 C C . ILE A 1 73 ? 10.023 -6.395 -3.918 1 98.06 73 ILE A C 1
ATOM 591 O O . ILE A 1 73 ? 10.312 -6.25 -5.109 1 98.06 73 ILE A O 1
ATOM 595 N N . ILE A 1 74 ? 8.852 -6.152 -3.479 1 97.75 74 ILE A N 1
ATOM 596 C CA . ILE A 1 74 ? 7.73 -5.836 -4.355 1 97.75 74 ILE A CA 1
ATOM 597 C C . ILE A 1 74 ? 7.867 -4.406 -4.875 1 97.75 74 ILE A C 1
ATOM 599 O O . ILE A 1 74 ? 8.188 -3.488 -4.109 1 97.75 74 ILE A O 1
ATOM 603 N N . LYS A 1 75 ? 7.688 -4.207 -6.109 1 96.38 75 LYS A N 1
ATOM 604 C CA . LYS A 1 75 ? 7.781 -2.879 -6.707 1 96.38 75 LYS A CA 1
ATOM 605 C C . LYS A 1 75 ? 6.781 -1.918 -6.074 1 96.38 75 LYS A C 1
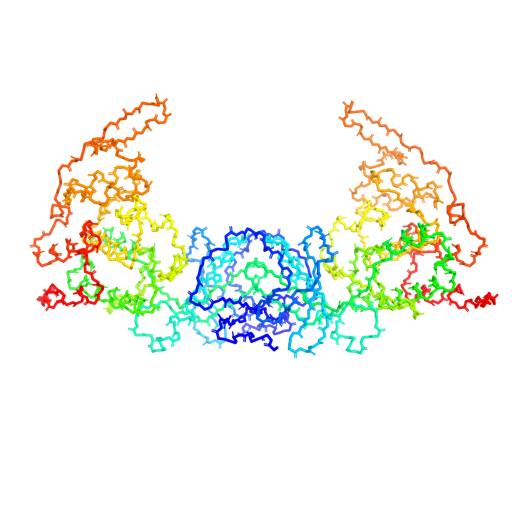ATOM 607 O O . LYS A 1 75 ? 5.691 -2.328 -5.668 1 96.38 75 LYS A O 1
ATOM 612 N N . ASN A 1 76 ? 7.164 -0.668 -6.055 1 96.06 76 ASN A N 1
ATOM 613 C CA . ASN A 1 76 ? 6.379 0.367 -5.387 1 96.06 76 ASN A CA 1
ATOM 614 C C . ASN A 1 76 ? 5.148 0.752 -6.203 1 96.06 76 ASN A C 1
ATOM 616 O O . ASN A 1 76 ? 5.113 1.824 -6.809 1 96.06 76 ASN A O 1
ATOM 620 N N . ASP A 1 77 ? 4.195 -0.109 -6.176 1 95.31 77 ASP A N 1
ATOM 621 C CA . ASP A 1 77 ? 2.941 -0.01 -6.914 1 95.31 77 ASP A CA 1
ATOM 622 C C . ASP A 1 77 ? 1.781 -0.595 -6.113 1 95.31 77 ASP A C 1
ATOM 624 O O . ASP A 1 77 ? 1.921 -1.648 -5.488 1 95.31 77 ASP A O 1
ATOM 628 N N . LYS A 1 78 ? 0.657 0.115 -6.172 1 96.06 78 LYS A N 1
ATOM 629 C CA . LYS A 1 78 ? -0.455 -0.245 -5.297 1 96.06 78 LYS A CA 1
ATOM 630 C C . LYS A 1 78 ? -1.019 -1.616 -5.656 1 96.06 78 LYS A C 1
ATOM 632 O O . LYS A 1 78 ? -1.334 -2.416 -4.773 1 96.06 78 LYS A O 1
ATOM 637 N N . ASP A 1 79 ? -1.183 -1.915 -6.93 1 93.69 79 ASP A N 1
ATOM 638 C CA . ASP A 1 79 ? -1.712 -3.205 -7.363 1 93.69 79 ASP A CA 1
ATOM 639 C C . ASP A 1 79 ? -0.771 -4.344 -6.977 1 93.69 79 ASP A C 1
ATOM 641 O O . ASP A 1 79 ? -1.22 -5.406 -6.543 1 93.69 79 ASP A O 1
ATOM 645 N N . PHE A 1 80 ? 0.497 -4.094 -7.164 1 94.88 80 PHE A N 1
ATOM 646 C CA . PHE A 1 80 ? 1.483 -5.102 -6.797 1 94.88 80 PHE A CA 1
ATOM 647 C C . PHE A 1 80 ? 1.479 -5.34 -5.293 1 94.88 80 PHE A C 1
ATOM 649 O O . PHE A 1 80 ? 1.631 -6.477 -4.836 1 94.88 80 PHE A O 1
ATOM 656 N N . PHE A 1 81 ? 1.29 -4.27 -4.547 1 97.25 81 PHE A N 1
ATOM 657 C CA . PHE A 1 81 ? 1.18 -4.379 -3.096 1 97.25 81 PHE A CA 1
ATOM 658 C C . PHE A 1 81 ? 0.01 -5.277 -2.707 1 97.25 81 PHE A C 1
ATOM 660 O O . PHE A 1 81 ? 0.176 -6.223 -1.935 1 97.25 81 PHE A O 1
ATOM 667 N N . ASP A 1 82 ? -1.127 -5.035 -3.283 1 96.06 82 ASP A N 1
ATOM 668 C CA . ASP A 1 82 ? -2.34 -5.762 -2.92 1 96.06 82 ASP A CA 1
ATOM 669 C C . ASP A 1 82 ? -2.262 -7.219 -3.367 1 96.06 82 ASP A C 1
ATOM 671 O O . ASP A 1 82 ? -2.701 -8.117 -2.648 1 96.06 82 ASP A O 1
ATOM 675 N N . GLN A 1 83 ? -1.771 -7.453 -4.516 1 93.25 83 GLN A N 1
ATOM 676 C CA . GLN A 1 83 ? -1.597 -8.82 -4.988 1 93.25 83 GLN A CA 1
ATOM 677 C C . GLN A 1 83 ? -0.651 -9.602 -4.078 1 93.25 83 GLN A C 1
ATOM 679 O O . GLN A 1 83 ? -0.867 -10.781 -3.816 1 93.25 83 GLN A O 1
ATOM 684 N N . SER A 1 84 ? 0.377 -8.953 -3.664 1 96.06 84 SER A N 1
ATOM 685 C CA . SER A 1 84 ? 1.377 -9.609 -2.826 1 96.06 84 SER A CA 1
ATOM 686 C C . SER A 1 84 ? 0.835 -9.875 -1.427 1 96.06 84 SER A C 1
ATOM 688 O O . SER A 1 84 ? 1.249 -10.836 -0.77 1 96.06 84 SER A O 1
ATOM 690 N N . LEU A 1 85 ? -0.073 -9.008 -0.977 1 96.31 85 LEU A N 1
ATOM 691 C CA . LEU A 1 85 ? -0.758 -9.32 0.271 1 96.31 85 LEU A CA 1
ATOM 692 C C . LEU A 1 85 ? -1.543 -10.625 0.145 1 96.31 85 LEU A C 1
ATOM 694 O O . LEU A 1 85 ? -1.568 -11.43 1.076 1 96.31 85 LEU A O 1
ATOM 698 N N . ASP A 1 86 ? -2.123 -10.812 -0.972 1 94.31 86 ASP A N 1
ATOM 699 C CA . ASP A 1 86 ? -2.838 -12.062 -1.228 1 94.31 86 ASP A CA 1
ATOM 700 C C . ASP A 1 86 ? -1.882 -13.25 -1.227 1 94.31 86 ASP A C 1
ATOM 702 O O . ASP A 1 86 ? -2.225 -14.328 -0.738 1 94.31 86 ASP A O 1
ATOM 706 N N . GLU A 1 87 ? -0.771 -13.047 -1.842 1 95.25 87 GLU A N 1
ATOM 707 C CA . GLU A 1 87 ? 0.236 -14.102 -1.853 1 95.25 87 GLU A CA 1
ATOM 708 C C . GLU A 1 87 ? 0.648 -14.484 -0.434 1 95.25 87 GLU A C 1
ATOM 710 O O . GLU A 1 87 ? 0.77 -15.672 -0.116 1 95.25 87 GLU A O 1
ATOM 715 N N . ILE A 1 88 ? 0.844 -13.469 0.417 1 97.38 88 ILE A N 1
ATOM 716 C CA . ILE A 1 88 ? 1.213 -13.711 1.808 1 97.38 88 ILE A CA 1
ATOM 717 C C . ILE A 1 88 ? 0.105 -14.492 2.506 1 97.38 88 ILE A C 1
ATOM 719 O O . ILE A 1 88 ? 0.374 -15.484 3.191 1 97.38 88 ILE A O 1
ATOM 723 N N . LYS A 1 89 ? -1.11 -14.055 2.25 1 96.12 89 LYS A N 1
ATOM 724 C CA . LYS A 1 89 ? -2.271 -14.734 2.818 1 96.12 89 LYS A CA 1
ATOM 725 C C . LYS A 1 89 ? -2.289 -16.203 2.434 1 96.12 89 LYS A C 1
ATOM 727 O O . LYS A 1 89 ? -2.473 -17.078 3.291 1 96.12 89 LYS A O 1
ATOM 732 N N . LEU A 1 90 ? -2.072 -16.484 1.223 1 96.38 90 LEU A N 1
ATOM 733 C CA . LEU A 1 90 ? -2.146 -17.844 0.707 1 96.38 90 LEU A CA 1
ATOM 734 C C . LEU A 1 90 ? -0.979 -18.672 1.218 1 96.38 90 LEU A C 1
ATOM 736 O O . LEU A 1 90 ? -1.159 -19.844 1.595 1 96.38 90 LEU A O 1
ATOM 740 N N . LEU A 1 91 ? 0.205 -18.094 1.21 1 97.56 91 LEU A N 1
ATOM 741 C CA . LEU A 1 91 ? 1.372 -18.828 1.698 1 97.56 91 LEU A CA 1
ATOM 742 C C . LEU A 1 91 ? 1.222 -19.156 3.178 1 97.56 91 LEU A C 1
ATOM 744 O O . LEU A 1 91 ? 1.549 -20.266 3.602 1 97.56 91 LEU A O 1
ATOM 748 N N . LYS A 1 92 ? 0.748 -18.156 3.949 1 97 92 LYS A N 1
ATOM 749 C CA . LYS A 1 92 ? 0.487 -18.422 5.363 1 97 92 LYS A CA 1
ATOM 750 C C . LYS A 1 92 ? -0.52 -19.562 5.531 1 97 92 LYS A C 1
ATOM 752 O O . LYS A 1 92 ? -0.323 -20.453 6.355 1 97 92 LYS A O 1
ATOM 757 N N . PHE A 1 93 ? -1.572 -19.516 4.742 1 96.06 93 PHE A N 1
ATOM 758 C CA . PHE A 1 93 ? -2.637 -20.516 4.777 1 96.06 93 PHE A CA 1
ATOM 759 C C . PHE A 1 93 ? -2.096 -21.891 4.438 1 96.06 93 PHE A C 1
ATOM 761 O O . PHE A 1 93 ? -2.289 -22.844 5.199 1 96.06 93 PHE A O 1
ATOM 768 N N . VAL A 1 94 ? -1.341 -22.031 3.354 1 97.25 94 VAL A N 1
ATOM 769 C CA . VAL A 1 94 ? -0.857 -23.328 2.869 1 97.25 94 VAL A CA 1
ATOM 770 C C . VAL A 1 94 ? 0.215 -23.859 3.814 1 97.25 94 VAL A C 1
ATOM 772 O O . VAL A 1 94 ? 0.239 -25.062 4.117 1 97.25 94 VAL A O 1
ATOM 775 N N . ASN A 1 95 ? 1.104 -23 4.289 1 97.94 95 ASN A N 1
ATOM 776 C CA . ASN A 1 95 ? 2.158 -23.438 5.199 1 97.94 95 ASN A CA 1
ATOM 777 C C . ASN A 1 95 ? 1.589 -23.922 6.531 1 97.94 95 ASN A C 1
ATOM 779 O O . ASN A 1 95 ? 2.15 -24.812 7.172 1 97.94 95 ASN A O 1
ATOM 783 N N . LYS A 1 96 ? 0.499 -23.328 6.945 1 96.75 96 LYS A N 1
ATOM 784 C CA . LYS A 1 96 ? -0.173 -23.734 8.172 1 96.75 96 LYS A CA 1
ATOM 785 C C . LYS A 1 96 ? -0.638 -25.188 8.086 1 96.75 96 LYS A C 1
ATOM 787 O O . LYS A 1 96 ? -0.573 -25.922 9.07 1 96.75 96 LYS A O 1
ATOM 792 N N . TYR A 1 97 ? -1.074 -25.625 6.938 1 97.06 97 TYR A N 1
ATOM 793 C CA . TYR A 1 97 ? -1.61 -26.969 6.762 1 97.06 97 TYR A CA 1
ATOM 794 C C . TYR A 1 97 ? -0.509 -27.953 6.367 1 97.06 97 TYR A C 1
ATOM 796 O O . TYR A 1 97 ? -0.762 -29.141 6.211 1 97.06 97 TYR A O 1
ATOM 804 N N . ASP A 1 98 ? 0.695 -27.469 6.195 1 97.94 98 ASP A N 1
ATOM 805 C CA . ASP A 1 98 ? 1.87 -28.312 5.953 1 97.94 98 ASP A CA 1
ATOM 806 C C . ASP A 1 98 ? 3.035 -27.891 6.848 1 97.94 98 ASP A C 1
ATOM 808 O O . ASP A 1 98 ? 4.109 -27.531 6.352 1 97.94 98 ASP A O 1
ATOM 812 N N . PRO A 1 99 ? 2.865 -27.984 8.117 1 96.75 99 PRO A N 1
ATOM 813 C CA . PRO A 1 99 ? 3.902 -27.516 9.031 1 96.75 99 PRO A CA 1
ATOM 814 C C . PRO A 1 99 ? 5.223 -28.266 8.875 1 96.75 99 PRO A C 1
ATOM 816 O O . PRO A 1 99 ? 6.289 -27.719 9.164 1 96.75 99 PRO A O 1
ATOM 819 N N . GLY A 1 100 ? 5.207 -29.484 8.359 1 96.94 100 GLY A N 1
ATOM 820 C CA . GLY A 1 100 ? 6.406 -30.312 8.242 1 96.94 100 GLY A CA 1
ATOM 821 C C . GLY A 1 100 ? 7.145 -30.094 6.934 1 96.94 100 GLY A C 1
ATOM 822 O O . GLY A 1 100 ? 8.18 -30.719 6.691 1 96.94 100 GLY A O 1
ATOM 823 N N . ASP A 1 101 ? 6.621 -29.25 6.07 1 97.25 101 ASP A N 1
ATOM 824 C CA . ASP A 1 101 ? 7.262 -28.969 4.789 1 97.25 101 ASP A CA 1
ATOM 825 C C . ASP A 1 101 ? 7.398 -30.25 3.953 1 97.25 101 ASP A C 1
ATOM 827 O O . ASP A 1 101 ? 8.492 -30.578 3.48 1 97.25 101 ASP A O 1
ATOM 831 N N . GLU A 1 102 ? 6.336 -30.891 3.719 1 97.81 102 GLU A N 1
ATOM 832 C CA . GLU A 1 102 ? 6.348 -32.188 3.062 1 97.81 102 GLU A CA 1
ATOM 833 C C . GLU A 1 102 ? 5.59 -32.156 1.74 1 97.81 102 GLU A C 1
ATOM 835 O O . GLU A 1 102 ? 5.531 -33.156 1.021 1 97.81 102 GLU A O 1
ATOM 840 N N . ARG A 1 103 ? 5.078 -31 1.405 1 98.38 103 ARG A N 1
ATOM 841 C CA . ARG A 1 103 ? 4.172 -30.953 0.265 1 98.38 103 ARG A CA 1
ATOM 842 C C . ARG A 1 103 ? 4.762 -30.141 -0.876 1 98.38 103 ARG A C 1
ATOM 844 O O . ARG A 1 103 ? 4.055 -29.781 -1.818 1 98.38 103 ARG A O 1
ATOM 851 N N . HIS A 1 104 ? 5.996 -29.781 -0.798 1 98.62 104 HIS A N 1
ATOM 852 C CA . HIS A 1 104 ? 6.797 -29.234 -1.89 1 98.62 104 HIS A CA 1
ATOM 853 C C . HIS A 1 104 ? 6.301 -27.844 -2.295 1 98.62 104 HIS A C 1
ATOM 855 O O . HIS A 1 104 ? 6.266 -27.516 -3.482 1 98.62 104 HIS A O 1
ATOM 861 N N . ILE A 1 105 ? 5.777 -27.094 -1.308 1 98.62 105 ILE A N 1
ATOM 862 C CA . ILE A 1 105 ? 5.355 -25.719 -1.55 1 98.62 105 ILE A CA 1
ATOM 863 C C . ILE A 1 105 ? 6.324 -24.75 -0.869 1 98.62 105 ILE A C 1
ATOM 865 O O . ILE A 1 105 ? 6.828 -25.031 0.223 1 98.62 105 ILE A O 1
ATOM 869 N N . LEU A 1 106 ? 6.566 -23.641 -1.427 1 98.5 106 LEU A N 1
ATOM 870 C CA . LEU A 1 106 ? 7.465 -22.594 -0.95 1 98.5 106 LEU A CA 1
ATOM 871 C C . LEU A 1 106 ? 7.16 -22.234 0.499 1 98.5 106 LEU A C 1
ATOM 873 O O . LEU A 1 106 ? 5.992 -22.094 0.878 1 98.5 106 LEU A O 1
ATOM 877 N N . ARG A 1 107 ? 8.188 -22.047 1.294 1 98.44 107 ARG A N 1
ATOM 878 C CA . ARG A 1 107 ? 8.039 -21.656 2.695 1 98.44 107 ARG A CA 1
ATOM 879 C C . ARG A 1 107 ? 8.156 -20.156 2.869 1 98.44 107 ARG A C 1
ATOM 881 O O . ARG A 1 107 ? 9.094 -19.531 2.369 1 98.44 107 ARG A O 1
ATOM 888 N N . LEU A 1 108 ? 7.191 -19.625 3.576 1 98.5 108 LEU A N 1
ATOM 889 C CA . LEU A 1 108 ? 7.207 -18.219 3.965 1 98.5 108 LEU A CA 1
ATOM 890 C C . LEU A 1 108 ? 7.832 -18.047 5.348 1 98.5 108 LEU A C 1
ATOM 892 O O . LEU A 1 108 ? 7.371 -18.641 6.32 1 98.5 108 LEU A O 1
ATOM 896 N N . TYR A 1 109 ? 8.852 -17.203 5.461 1 98.31 109 TYR A N 1
ATOM 897 C CA . TYR A 1 109 ? 9.547 -17.047 6.73 1 98.31 109 TYR A CA 1
ATOM 898 C C . TYR A 1 109 ? 9.141 -15.734 7.406 1 98.31 109 TYR A C 1
ATOM 900 O O . TYR A 1 109 ? 9.086 -15.656 8.633 1 98.31 109 TYR A O 1
ATOM 908 N N . ASP A 1 110 ? 8.938 -14.711 6.617 1 98.12 110 ASP A N 1
ATOM 909 C CA . ASP A 1 110 ? 8.695 -13.375 7.156 1 98.12 110 ASP A CA 1
ATOM 910 C C . ASP A 1 110 ? 8.117 -12.453 6.09 1 98.12 110 ASP A C 1
ATOM 912 O O . ASP A 1 110 ? 8.055 -12.812 4.91 1 98.12 110 ASP A O 1
ATOM 916 N N . TYR A 1 111 ? 7.516 -11.43 6.465 1 98.69 111 TYR A N 1
ATOM 917 C CA . TYR A 1 111 ? 7.07 -10.336 5.605 1 98.69 111 TYR A CA 1
ATOM 918 C C . TYR A 1 111 ? 7.008 -9.023 6.375 1 98.69 111 TYR A C 1
ATOM 920 O O . TYR A 1 111 ? 6.727 -9.016 7.574 1 98.69 111 TYR A O 1
ATOM 928 N N . PHE A 1 112 ? 7.266 -7.934 5.781 1 98.69 112 PHE A N 1
ATOM 929 C CA . PHE A 1 112 ? 7.242 -6.625 6.426 1 98.69 112 PHE A CA 1
ATOM 930 C C . PHE A 1 112 ? 7.199 -5.512 5.387 1 98.69 112 PHE A C 1
ATOM 932 O O . PHE A 1 112 ? 7.391 -5.758 4.191 1 98.69 112 PHE A O 1
ATOM 939 N N . TYR A 1 113 ? 6.824 -4.379 5.801 1 98.44 113 TYR A N 1
ATOM 940 C CA . TYR A 1 113 ? 6.816 -3.172 4.98 1 98.44 113 TYR A CA 1
ATOM 941 C C . TYR A 1 113 ? 7.922 -2.215 5.41 1 98.44 113 TYR A C 1
ATOM 943 O O . TYR A 1 113 ? 8.078 -1.928 6.598 1 98.44 113 TYR A O 1
ATOM 951 N N . HIS A 1 114 ? 8.797 -1.759 4.492 1 97.25 114 HIS A N 1
ATOM 952 C CA . HIS A 1 114 ? 9.969 -0.942 4.785 1 97.25 114 HIS A CA 1
ATOM 953 C C . HIS A 1 114 ? 10.336 -0.063 3.594 1 97.25 114 HIS A C 1
ATOM 955 O O . HIS A 1 114 ? 10.391 -0.541 2.459 1 97.25 114 HIS A O 1
ATOM 961 N N . GLN A 1 115 ? 10.484 1.245 3.828 1 95.19 115 GLN A N 1
ATOM 962 C CA . GLN A 1 115 ? 10.883 2.195 2.793 1 95.19 115 GLN A CA 1
ATOM 963 C C . GLN A 1 115 ? 9.961 2.109 1.583 1 95.19 115 GLN A C 1
ATOM 965 O O . GLN A 1 115 ? 10.422 1.979 0.448 1 95.19 115 GLN A O 1
ATOM 970 N N . GLU A 1 116 ? 8.664 2.014 1.838 1 96.31 116 GLU A N 1
ATOM 971 C CA . GLU A 1 116 ? 7.578 2.09 0.865 1 96.31 116 GLU A CA 1
ATOM 972 C C . GLU A 1 116 ? 7.5 0.818 0.025 1 96.31 116 GLU A C 1
ATOM 974 O O . GLU A 1 116 ? 6.914 0.819 -1.059 1 96.31 116 GLU A O 1
ATOM 979 N N . HIS A 1 117 ? 8.172 -0.237 0.5 1 97.94 117 HIS A N 1
ATOM 980 C CA . HIS A 1 117 ? 8.141 -1.503 -0.223 1 97.94 117 HIS A CA 1
ATOM 981 C C . HIS A 1 117 ? 7.699 -2.645 0.684 1 97.94 117 HIS A C 1
ATOM 983 O O . HIS A 1 117 ? 8.078 -2.697 1.855 1 97.94 117 HIS A O 1
ATOM 989 N N . LEU A 1 118 ? 6.891 -3.508 0.133 1 98.5 118 LEU A N 1
ATOM 990 C CA . LEU A 1 118 ? 6.562 -4.77 0.786 1 98.5 118 LEU A CA 1
ATOM 991 C C . LEU A 1 118 ? 7.645 -5.812 0.531 1 98.5 118 LEU A C 1
ATOM 993 O O . LEU A 1 118 ? 8.125 -5.957 -0.597 1 98.5 118 LEU A O 1
ATOM 997 N N . PHE A 1 119 ? 8.117 -6.453 1.567 1 98.5 119 PHE A N 1
ATOM 998 C CA . PHE A 1 119 ? 9.109 -7.523 1.492 1 98.5 119 PHE A CA 1
ATOM 999 C C . PHE A 1 119 ? 8.477 -8.867 1.862 1 98.5 119 PHE A C 1
ATOM 1001 O O . PHE A 1 119 ? 7.766 -8.969 2.861 1 98.5 119 PHE A O 1
ATOM 1008 N N . ILE A 1 120 ? 8.703 -9.82 1.1 1 98.38 120 ILE A N 1
ATOM 1009 C CA . ILE A 1 120 ? 8.32 -11.195 1.406 1 98.38 120 ILE A CA 1
ATOM 1010 C C . ILE A 1 120 ? 9.578 -12.062 1.541 1 98.38 120 ILE A C 1
ATOM 1012 O O . ILE A 1 120 ? 10.375 -12.156 0.606 1 98.38 120 ILE A O 1
ATOM 1016 N N . VAL A 1 121 ? 9.805 -12.586 2.67 1 98.62 121 VAL A N 1
ATOM 1017 C CA . VAL A 1 121 ? 10.992 -13.375 2.967 1 98.62 121 VAL A CA 1
ATOM 1018 C C . VAL A 1 121 ? 10.656 -14.867 2.896 1 98.62 121 VAL A C 1
ATOM 1020 O O . VAL A 1 121 ? 9.812 -15.352 3.656 1 98.62 121 VAL A O 1
ATOM 1023 N N . CYS A 1 122 ? 11.32 -15.562 2.018 1 98.25 122 CYS A N 1
ATOM 1024 C CA . CYS A 1 122 ? 11.047 -16.984 1.81 1 98.25 122 CYS A CA 1
ATOM 1025 C C . CYS A 1 122 ? 12.328 -17.797 1.869 1 98.25 122 CYS A C 1
ATOM 1027 O O . CYS A 1 122 ? 13.422 -17.234 1.979 1 98.25 122 CYS A O 1
ATOM 1029 N N . GLU A 1 123 ? 12.203 -19.094 1.881 1 98.31 123 GLU A N 1
ATOM 1030 C CA . GLU A 1 123 ? 13.359 -19.984 1.815 1 98.31 123 GLU A CA 1
ATOM 1031 C C . GLU A 1 123 ? 14.156 -19.766 0.531 1 98.31 123 GLU A C 1
ATOM 1033 O O . GLU A 1 123 ? 13.586 -19.422 -0.508 1 98.31 123 GLU A O 1
ATOM 1038 N N . LEU A 1 124 ? 15.406 -19.953 0.637 1 98 124 LEU A N 1
ATOM 1039 C CA . LEU A 1 124 ? 16.281 -19.828 -0.519 1 98 124 LEU A CA 1
ATOM 1040 C C . LEU A 1 124 ? 16.375 -21.141 -1.276 1 98 124 LEU A C 1
ATOM 1042 O O . LEU A 1 124 ? 16.688 -22.188 -0.69 1 98 124 LEU A O 1
ATOM 1046 N N . LEU A 1 125 ? 16.047 -21.109 -2.529 1 97.56 125 LEU A N 1
ATOM 1047 C CA . LEU A 1 125 ? 16.094 -22.281 -3.398 1 97.56 125 LEU A CA 1
ATOM 1048 C C . LEU A 1 125 ? 17.125 -22.109 -4.508 1 97.56 125 LEU A C 1
ATOM 1050 O O . LEU A 1 125 ? 17.812 -21.078 -4.559 1 97.56 125 LEU A O 1
ATOM 1054 N N . LYS A 1 126 ? 17.297 -23.125 -5.25 1 95.44 126 LYS A N 1
ATOM 1055 C CA . LYS A 1 126 ? 18.266 -23.078 -6.34 1 95.44 126 LYS A CA 1
ATOM 1056 C C . LYS A 1 126 ? 17.594 -22.656 -7.648 1 95.44 126 LYS A C 1
ATOM 1058 O O . LYS A 1 126 ? 16.719 -21.797 -7.652 1 95.44 126 LYS A O 1
ATOM 1063 N N . ALA A 1 127 ? 18.078 -23.031 -8.727 1 93.5 127 ALA A N 1
ATOM 1064 C CA . ALA A 1 127 ? 17.594 -22.594 -10.031 1 93.5 127 ALA A CA 1
ATOM 1065 C C . ALA A 1 127 ? 16.203 -23.172 -10.312 1 93.5 127 ALA A C 1
ATOM 1067 O O . ALA A 1 127 ? 15.859 -24.25 -9.82 1 93.5 127 ALA A O 1
ATOM 1068 N N . ASN A 1 128 ? 15.445 -22.406 -11.055 1 94.5 128 ASN A N 1
ATOM 1069 C CA . ASN A 1 128 ? 14.18 -22.953 -11.523 1 94.5 128 ASN A CA 1
ATOM 1070 C C . ASN A 1 128 ? 14.383 -23.922 -12.688 1 94.5 128 ASN A C 1
ATOM 1072 O O . ASN A 1 128 ? 15.477 -24 -13.242 1 94.5 128 ASN A O 1
ATOM 1076 N N . LEU A 1 129 ? 13.383 -24.641 -13.062 1 95.56 129 LEU A N 1
ATOM 1077 C CA . LEU A 1 129 ? 13.5 -25.703 -14.047 1 95.56 129 LEU A CA 1
ATOM 1078 C C . LEU A 1 129 ? 13.805 -25.156 -15.43 1 95.56 129 LEU A C 1
ATOM 1080 O O . LEU A 1 129 ? 14.492 -25.797 -16.219 1 95.56 129 LEU A O 1
ATOM 1084 N N . TYR A 1 130 ? 13.32 -23.953 -15.703 1 93.62 130 TYR A N 1
ATOM 1085 C CA . TYR A 1 130 ? 13.602 -23.328 -16.984 1 93.62 130 TYR A CA 1
ATOM 1086 C C . TYR A 1 130 ? 15.086 -23.016 -17.125 1 93.62 130 TYR A C 1
ATOM 1088 O O . TYR A 1 130 ? 15.719 -23.406 -18.125 1 93.62 130 TYR A O 1
ATOM 1096 N N . GLU A 1 131 ? 15.617 -22.375 -16.188 1 90.81 131 GLU A N 1
ATOM 1097 C CA . GLU A 1 131 ? 17.031 -22.016 -16.172 1 90.81 131 GLU A CA 1
ATOM 1098 C C . GLU A 1 131 ? 17.922 -23.266 -16.188 1 90.81 131 GLU A C 1
ATOM 1100 O O . GLU A 1 131 ? 18.938 -23.297 -16.891 1 90.81 131 GLU A O 1
ATOM 1105 N N . PHE A 1 132 ? 17.547 -24.156 -15.406 1 90.94 132 PHE A N 1
ATOM 1106 C CA . PHE A 1 132 ? 18.375 -25.344 -15.273 1 90.94 132 PHE A CA 1
ATOM 1107 C C . PHE A 1 132 ? 18.359 -26.156 -16.562 1 90.94 132 PHE A C 1
ATOM 1109 O O . PHE A 1 132 ? 19.391 -26.703 -16.969 1 90.94 132 PHE A O 1
ATOM 1116 N N . GLN A 1 133 ? 17.25 -26.234 -17.172 1 90.44 133 GLN A N 1
ATOM 1117 C CA . GLN A 1 133 ? 17.141 -26.938 -18.453 1 90.44 133 GLN A CA 1
ATOM 1118 C C . GLN A 1 133 ? 18.031 -26.266 -19.5 1 90.44 133 GLN A C 1
ATOM 1120 O O . GLN A 1 133 ? 18.719 -26.953 -20.266 1 90.44 133 GLN A O 1
ATOM 1125 N N . LYS A 1 134 ? 17.938 -25.016 -19.562 1 87.38 134 LYS A N 1
ATOM 1126 C CA . LYS A 1 134 ? 18.766 -24.266 -20.5 1 87.38 134 LYS A CA 1
ATOM 1127 C C . LYS A 1 134 ? 20.25 -24.484 -20.25 1 87.38 134 LYS A C 1
ATOM 1129 O O . LYS A 1 134 ? 21.016 -24.703 -21.172 1 87.38 134 LYS A O 1
ATOM 1134 N N . PHE A 1 135 ? 20.594 -24.438 -19.031 1 85.75 135 PHE A N 1
ATOM 1135 C CA . PHE A 1 135 ? 21.984 -24.641 -18.641 1 85.75 135 PHE A CA 1
ATOM 1136 C C . PHE A 1 135 ? 22.453 -26.047 -19.016 1 85.75 135 PHE A C 1
ATOM 1138 O O . PHE A 1 135 ? 23.562 -26.219 -19.516 1 85.75 135 PHE A O 1
ATOM 1145 N N . SER A 1 136 ? 21.688 -27.016 -18.672 1 83.94 136 SER A N 1
ATOM 1146 C CA . SER A 1 136 ? 22.016 -28.406 -18.953 1 83.94 136 SER A CA 1
ATOM 1147 C C . SER A 1 136 ? 22.219 -28.641 -20.453 1 83.94 136 SER A C 1
ATOM 1149 O O . SER A 1 136 ? 23.125 -29.359 -20.859 1 83.94 136 SER A O 1
ATOM 1151 N N . ARG A 1 137 ? 21.5 -28 -21.297 1 82.94 137 ARG A N 1
ATOM 1152 C CA . ARG A 1 137 ? 21.594 -28.141 -22.734 1 82.94 137 ARG A CA 1
ATOM 1153 C C . ARG A 1 137 ? 22.859 -27.484 -23.266 1 82.94 137 ARG A C 1
ATOM 1155 O O . ARG A 1 137 ? 23.516 -28.031 -24.172 1 82.94 137 ARG A O 1
ATOM 1162 N N . GLU A 1 138 ? 23.203 -26.469 -22.719 1 83.62 138 GLU A N 1
ATOM 1163 C CA . GLU A 1 138 ? 24.375 -25.719 -23.172 1 83.62 138 GLU A CA 1
ATOM 1164 C C . GLU A 1 138 ? 25.672 -26.375 -22.703 1 83.62 138 GLU A C 1
ATOM 1166 O O . GLU A 1 138 ? 26.703 -26.25 -23.359 1 83.62 138 GLU A O 1
ATOM 1171 N N . SER A 1 139 ? 25.594 -27.016 -21.609 1 82.69 139 SER A N 1
ATOM 1172 C CA . SER A 1 139 ? 26.797 -27.609 -21.031 1 82.69 139 SER A CA 1
ATOM 1173 C C . SER A 1 139 ? 27.172 -28.891 -21.766 1 82.69 139 SER A C 1
ATOM 1175 O O . SER A 1 139 ? 28.312 -29.359 -21.672 1 82.69 139 SER A O 1
ATOM 1177 N N . GLY A 1 140 ? 26.375 -29.469 -22.625 1 73 140 GLY A N 1
ATOM 1178 C CA . GLY A 1 140 ? 26.656 -30.625 -23.469 1 73 140 GLY A CA 1
ATOM 1179 C C . GLY A 1 140 ? 26.844 -31.891 -22.672 1 73 140 GLY A C 1
ATOM 1180 O O . GLY A 1 140 ? 27.266 -32.906 -23.203 1 73 140 GLY A O 1
ATOM 1181 N N . GLY A 1 141 ? 26.734 -31.781 -21.391 1 69.75 141 GLY A N 1
ATOM 1182 C CA . GLY A 1 141 ? 26.922 -33 -20.594 1 69.75 141 GLY A CA 1
ATOM 1183 C C . GLY A 1 141 ? 25.719 -33.906 -20.625 1 69.75 141 GLY A C 1
ATOM 1184 O O . GLY A 1 141 ? 24.891 -33.812 -21.531 1 69.75 141 GLY A O 1
ATOM 1185 N N . GLU A 1 142 ? 25.734 -34.938 -19.75 1 74.94 142 GLU A N 1
ATOM 1186 C CA . GLU A 1 142 ? 24.625 -35.875 -19.641 1 74.94 142 GLU A CA 1
ATOM 1187 C C . GLU A 1 142 ? 23.328 -35.125 -19.312 1 74.94 142 GLU A C 1
ATOM 1189 O O . GLU A 1 142 ? 23.344 -34.156 -18.562 1 74.94 142 GLU A O 1
ATOM 1194 N N . ALA A 1 143 ? 22.344 -35.562 -20 1 78.62 143 ALA A N 1
ATOM 1195 C CA . ALA A 1 143 ? 21.016 -34.969 -19.781 1 78.62 143 ALA A CA 1
ATOM 1196 C C . ALA A 1 143 ? 20.594 -35.125 -18.312 1 78.62 143 ALA A C 1
ATOM 1198 O O . ALA A 1 143 ? 20.656 -36.219 -17.75 1 78.62 143 ALA A O 1
ATOM 1199 N N . TYR A 1 144 ? 20.344 -34.094 -17.641 1 83.12 144 TYR A N 1
ATOM 1200 C CA . TYR A 1 144 ? 19.875 -34.125 -16.25 1 83.12 144 TYR A CA 1
ATOM 1201 C C . TYR A 1 144 ? 18.453 -34.688 -16.172 1 83.12 144 TYR A C 1
ATOM 1203 O O . TYR A 1 144 ? 18.141 -35.469 -15.281 1 83.12 144 TYR A O 1
ATOM 1211 N N . PHE A 1 145 ? 17.688 -34.344 -17.141 1 89.69 145 PHE A N 1
ATOM 1212 C CA . PHE A 1 145 ? 16.281 -34.75 -17.125 1 89.69 145 PHE A CA 1
ATOM 1213 C C . PHE A 1 145 ? 16.094 -36.125 -17.75 1 89.69 145 PHE A C 1
ATOM 1215 O O . PHE A 1 145 ? 15.508 -36.25 -18.828 1 89.69 145 PHE A O 1
ATOM 1222 N N . THR A 1 146 ? 16.547 -37.094 -17.031 1 90.31 146 THR A N 1
ATOM 1223 C CA . THR A 1 146 ? 16.266 -38.469 -17.391 1 90.31 146 THR A CA 1
ATOM 1224 C C . THR A 1 146 ? 14.828 -38.844 -17.016 1 90.31 146 THR A C 1
ATOM 1226 O O . THR A 1 146 ? 14.172 -38.125 -16.266 1 90.31 146 THR A O 1
ATOM 1229 N N . PHE A 1 147 ? 14.336 -39.938 -17.484 1 93.19 147 PHE A N 1
ATOM 1230 C CA . PHE A 1 147 ? 12.977 -40.344 -17.172 1 93.19 147 PHE A CA 1
ATOM 1231 C C . PHE A 1 147 ? 12.812 -40.594 -15.664 1 93.19 147 PHE A C 1
ATOM 1233 O O . PHE A 1 147 ? 11.758 -40.281 -15.102 1 93.19 147 PHE A O 1
ATOM 1240 N N . ARG A 1 148 ? 13.883 -41.094 -15.102 1 93.25 148 ARG A N 1
ATOM 1241 C CA . ARG A 1 148 ? 13.844 -41.312 -13.656 1 93.25 148 ARG A CA 1
ATOM 1242 C C . ARG A 1 148 ? 13.672 -39.969 -12.914 1 93.25 148 ARG A C 1
ATOM 1244 O O . ARG A 1 148 ? 12.859 -39.875 -11.992 1 93.25 148 ARG A O 1
ATOM 1251 N N . ARG A 1 149 ? 14.391 -39.031 -13.297 1 93.88 149 ARG A N 1
ATOM 1252 C CA . ARG A 1 149 ? 14.32 -37.719 -12.648 1 93.88 149 ARG A CA 1
ATOM 1253 C C . ARG A 1 149 ? 13.016 -37 -12.992 1 93.88 149 ARG A C 1
ATOM 1255 O O . ARG A 1 149 ? 12.445 -36.312 -12.148 1 93.88 149 ARG A O 1
ATOM 1262 N N . LEU A 1 150 ? 12.594 -37.188 -14.242 1 95.69 150 LEU A N 1
ATOM 1263 C CA . LEU A 1 150 ? 11.305 -36.625 -14.625 1 95.69 150 LEU A CA 1
ATOM 1264 C C . LEU A 1 150 ? 10.18 -37.219 -13.789 1 95.69 150 LEU A C 1
ATOM 1266 O O . LEU A 1 150 ? 9.242 -36.5 -13.406 1 95.69 150 LEU A O 1
ATOM 1270 N N . GLN A 1 151 ? 10.273 -38.5 -13.555 1 97.06 151 GLN A N 1
ATOM 1271 C CA . GLN A 1 151 ? 9.289 -39.156 -12.68 1 97.06 151 GLN A CA 1
ATOM 1272 C C . GLN A 1 151 ? 9.289 -38.5 -11.297 1 97.06 151 GLN A C 1
ATOM 1274 O O . GLN A 1 151 ? 8.227 -38.219 -10.742 1 97.06 151 GLN A O 1
ATOM 1279 N N . ALA A 1 152 ? 10.477 -38.312 -10.781 1 97 152 ALA A N 1
ATOM 1280 C CA . ALA A 1 152 ? 10.617 -37.781 -9.438 1 97 152 ALA A CA 1
ATOM 1281 C C . ALA A 1 152 ? 10.055 -36.344 -9.359 1 97 152 ALA A C 1
ATOM 1283 O O . ALA A 1 152 ? 9.297 -36.031 -8.445 1 97 152 ALA A O 1
ATOM 1284 N N . ILE A 1 153 ? 10.391 -35.562 -10.312 1 97.81 153 ILE A N 1
ATOM 1285 C CA . ILE A 1 153 ? 9.922 -34.188 -10.383 1 97.81 153 ILE A CA 1
ATOM 1286 C C . ILE A 1 153 ? 8.406 -34.156 -10.523 1 97.81 153 ILE A C 1
ATOM 1288 O O . ILE A 1 153 ? 7.723 -33.406 -9.828 1 97.81 153 ILE A O 1
ATOM 1292 N N . THR A 1 154 ? 7.906 -35 -11.43 1 98.62 154 THR A N 1
ATOM 1293 C CA . THR A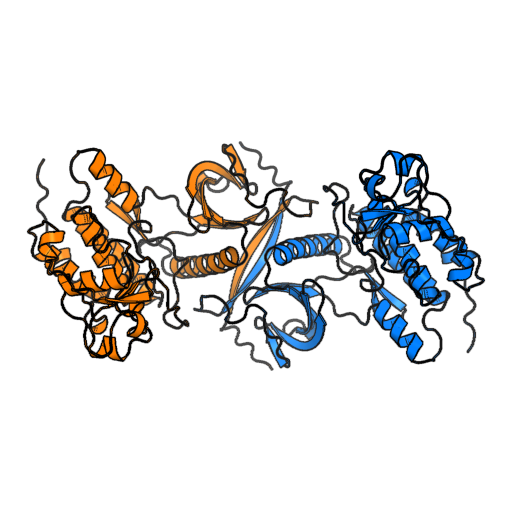 1 154 ? 6.473 -35.062 -11.688 1 98.62 154 THR A CA 1
ATOM 1294 C C . THR A 1 154 ? 5.707 -35.438 -10.43 1 98.62 154 THR A C 1
ATOM 1296 O O . THR A 1 154 ? 4.68 -34.844 -10.109 1 98.62 154 THR A O 1
ATOM 1299 N N . ARG A 1 155 ? 6.184 -36.438 -9.734 1 98.5 155 ARG A N 1
ATOM 1300 C CA . ARG A 1 155 ? 5.531 -36.875 -8.508 1 98.5 155 ARG A CA 1
ATOM 1301 C C . ARG A 1 155 ? 5.434 -35.75 -7.492 1 98.5 155 ARG A C 1
ATOM 1303 O O . ARG A 1 155 ? 4.387 -35.531 -6.883 1 98.5 155 ARG A O 1
ATOM 1310 N N . GLN A 1 156 ? 6.508 -35.062 -7.305 1 98.69 156 GLN A N 1
ATOM 1311 C CA . GLN A 1 156 ? 6.543 -33.969 -6.348 1 98.69 156 GLN A CA 1
ATOM 1312 C C . GLN A 1 156 ? 5.605 -32.844 -6.773 1 98.69 156 GLN A C 1
ATOM 1314 O O . GLN A 1 156 ? 4.898 -32.25 -5.945 1 98.69 156 GLN A O 1
ATOM 1319 N N . CYS A 1 157 ? 5.551 -32.5 -8.086 1 98.81 157 CYS A N 1
ATOM 1320 C CA . CYS A 1 157 ? 4.613 -31.516 -8.602 1 98.81 157 CYS A CA 1
ATOM 1321 C C . CYS A 1 157 ? 3.172 -31.938 -8.32 1 98.81 157 CYS A C 1
ATOM 1323 O O . CYS A 1 157 ? 2.365 -31.125 -7.863 1 98.81 157 CYS A O 1
ATOM 1325 N N . LEU A 1 158 ? 2.912 -33.188 -8.594 1 98.88 158 LEU A N 1
ATOM 1326 C CA . LEU A 1 158 ? 1.555 -33.688 -8.422 1 98.88 158 LEU A CA 1
ATOM 1327 C C . LEU A 1 158 ? 1.163 -33.688 -6.945 1 98.88 158 LEU A C 1
ATOM 1329 O O . LEU A 1 158 ? 0.021 -33.375 -6.602 1 98.88 158 LEU A O 1
ATOM 1333 N N . GLU A 1 159 ? 2.092 -34.062 -6.117 1 98.75 159 GLU A N 1
ATOM 1334 C CA . GLU A 1 159 ? 1.825 -34 -4.684 1 98.75 159 GLU A CA 1
ATOM 1335 C C . GLU A 1 159 ? 1.528 -32.594 -4.227 1 98.75 159 GLU A C 1
ATOM 1337 O O . GLU A 1 159 ? 0.625 -32.344 -3.418 1 98.75 159 GLU A O 1
ATOM 1342 N N . ALA A 1 160 ? 2.303 -31.672 -4.703 1 98.81 160 ALA A N 1
ATOM 1343 C CA . ALA A 1 160 ? 2.078 -30.25 -4.395 1 98.81 160 ALA A CA 1
ATOM 1344 C C . ALA A 1 160 ? 0.704 -29.797 -4.883 1 98.81 160 ALA A C 1
ATOM 1346 O O . ALA A 1 160 ? -0.042 -29.156 -4.137 1 98.81 160 ALA A O 1
ATOM 1347 N N . LEU A 1 161 ? 0.363 -30.156 -6.105 1 98.81 161 LEU A N 1
ATOM 1348 C CA . LEU A 1 161 ? -0.911 -29.766 -6.699 1 98.81 161 LEU A CA 1
ATOM 1349 C C . LEU A 1 161 ? -2.076 -30.422 -5.969 1 98.81 161 LEU A C 1
ATOM 1351 O O . LEU A 1 161 ? -3.105 -29.781 -5.734 1 98.81 161 LEU A O 1
ATOM 1355 N N . GLU A 1 162 ? -1.908 -31.703 -5.68 1 98.69 162 GLU A N 1
ATOM 1356 C CA . GLU A 1 162 ? -2.949 -32.406 -4.926 1 98.69 162 GLU A CA 1
ATOM 1357 C C . GLU A 1 162 ? -3.242 -31.688 -3.607 1 98.69 162 GLU A C 1
ATOM 1359 O O . GLU A 1 162 ? -4.406 -31.516 -3.236 1 98.69 162 GLU A O 1
ATOM 1364 N N . PHE A 1 163 ? -2.205 -31.344 -2.943 1 98.62 163 PHE A N 1
ATOM 1365 C CA . PHE A 1 163 ? -2.309 -30.641 -1.67 1 98.62 163 PHE A CA 1
ATOM 1366 C C . PHE A 1 163 ? -3.02 -29.312 -1.846 1 98.62 163 PHE A C 1
ATOM 1368 O O . PHE A 1 163 ? -3.986 -29.016 -1.139 1 98.62 163 PHE A O 1
ATOM 1375 N N . LEU A 1 164 ? -2.619 -28.453 -2.807 1 98.5 164 LEU A N 1
ATOM 1376 C CA . LEU A 1 164 ? -3.232 -27.156 -3.078 1 98.5 164 LEU A CA 1
ATOM 1377 C C . LEU A 1 164 ? -4.707 -27.328 -3.422 1 98.5 164 LEU A C 1
ATOM 1379 O O . LEU A 1 164 ? -5.559 -26.609 -2.881 1 98.5 164 LEU A O 1
ATOM 1383 N N . HIS A 1 165 ? -4.961 -28.297 -4.297 1 98.31 165 HIS A N 1
ATOM 1384 C CA . HIS A 1 165 ? -6.324 -28.5 -4.766 1 98.31 165 HIS A CA 1
ATOM 1385 C C . HIS A 1 165 ? -7.227 -28.984 -3.633 1 98.31 165 HIS A C 1
ATOM 1387 O O . HIS A 1 165 ? -8.406 -28.625 -3.58 1 98.31 165 HIS A O 1
ATOM 1393 N N . HIS A 1 166 ? -6.66 -29.75 -2.777 1 97.81 166 HIS A N 1
ATOM 1394 C CA . HIS A 1 166 ? -7.402 -30.219 -1.608 1 97.81 166 HIS A CA 1
ATOM 1395 C C . HIS A 1 166 ? -7.793 -29.047 -0.709 1 97.81 166 HIS A C 1
ATOM 1397 O O . HIS A 1 166 ? -8.844 -29.078 -0.063 1 97.81 166 HIS A O 1
ATOM 1403 N N . LEU A 1 167 ? -6.973 -28.047 -0.632 1 97.06 167 LEU A N 1
ATOM 1404 C CA . LEU A 1 167 ? -7.238 -26.859 0.176 1 97.06 167 LEU A CA 1
ATOM 1405 C C . LEU A 1 167 ? -8.125 -25.875 -0.576 1 97.06 167 LEU A C 1
ATOM 1407 O O . LEU A 1 167 ? -8.406 -24.781 -0.081 1 97.06 167 LEU A O 1
ATOM 1411 N N . GLY A 1 168 ? -8.492 -26.266 -1.813 1 96.44 168 GLY A N 1
ATOM 1412 C CA . GLY A 1 168 ? -9.359 -25.422 -2.619 1 96.44 168 GLY A CA 1
ATOM 1413 C C . GLY A 1 168 ? -8.609 -24.328 -3.357 1 96.44 168 GLY A C 1
ATOM 1414 O O . GLY A 1 168 ? -9.211 -23.344 -3.799 1 96.44 168 GLY A O 1
ATOM 1415 N N . VAL A 1 169 ? -7.336 -24.438 -3.5 1 97.12 169 VAL A N 1
ATOM 1416 C CA . VAL A 1 169 ? -6.5 -23.422 -4.129 1 97.12 169 VAL A CA 1
ATOM 1417 C C . VAL A 1 169 ? -6.062 -23.891 -5.512 1 97.12 169 VAL A C 1
ATOM 1419 O O . VAL A 1 169 ? -5.621 -25.031 -5.676 1 97.12 169 VAL A O 1
ATOM 1422 N N . ILE A 1 170 ? -6.211 -23.094 -6.496 1 97.38 170 ILE A N 1
ATOM 1423 C CA . ILE A 1 170 ? -5.672 -23.297 -7.836 1 97.38 170 ILE A CA 1
ATOM 1424 C C . ILE A 1 170 ? -4.395 -22.484 -8.016 1 97.38 170 ILE A C 1
ATOM 1426 O O . ILE A 1 170 ? -4.352 -21.312 -7.664 1 97.38 170 ILE A O 1
ATOM 1430 N N . HIS A 1 171 ? -3.32 -23.047 -8.5 1 97.38 171 HIS A N 1
ATOM 1431 C CA . HIS A 1 171 ? -2.066 -22.312 -8.656 1 97.38 171 HIS A CA 1
ATOM 1432 C C . HIS A 1 171 ? -2.195 -21.219 -9.719 1 97.38 171 HIS A C 1
ATOM 1434 O O . HIS A 1 171 ? -1.84 -20.078 -9.477 1 97.38 171 HIS A O 1
ATOM 1440 N N . CYS A 1 172 ? -2.656 -21.562 -10.914 1 96.19 172 CYS A N 1
ATOM 1441 C CA . CYS A 1 172 ? -3.094 -20.672 -11.977 1 96.19 172 CYS A CA 1
ATOM 1442 C C . CYS A 1 172 ? -1.902 -20.156 -12.773 1 96.19 172 CYS A C 1
ATOM 1444 O O . CYS A 1 172 ? -2.076 -19.453 -13.773 1 96.19 172 CYS A O 1
ATOM 1446 N N . ASP A 1 173 ? -0.686 -20.516 -12.453 1 95.19 173 ASP A N 1
ATOM 1447 C CA . ASP A 1 173 ? 0.456 -20.047 -13.234 1 95.19 173 ASP A CA 1
ATOM 1448 C C . ASP A 1 173 ? 1.626 -21.016 -13.133 1 95.19 173 ASP A C 1
ATOM 1450 O O . ASP A 1 173 ? 2.768 -20.609 -12.922 1 95.19 173 ASP A O 1
ATOM 1454 N N . LEU A 1 174 ? 1.319 -22.219 -13.219 1 97.56 174 LEU A N 1
ATOM 1455 C CA . LEU A 1 174 ? 2.363 -23.25 -13.203 1 97.56 174 LEU A CA 1
ATOM 1456 C C . LEU A 1 174 ? 3.164 -23.219 -14.5 1 97.56 174 LEU A C 1
ATOM 1458 O O . LEU A 1 174 ? 2.59 -23.234 -15.594 1 97.56 174 LEU A O 1
ATOM 1462 N N . LYS A 1 175 ? 4.426 -23.047 -14.391 1 97.5 175 LYS A N 1
ATOM 1463 C CA . LYS A 1 175 ? 5.41 -23.016 -15.469 1 97.5 175 LYS A CA 1
ATOM 1464 C C . LYS A 1 175 ? 6.805 -23.359 -14.945 1 97.5 175 LYS A C 1
ATOM 1466 O O . LYS A 1 175 ? 7.031 -23.375 -13.734 1 97.5 175 LYS A O 1
ATOM 1471 N N . PRO A 1 176 ? 7.715 -23.719 -15.828 1 97.44 176 PRO A N 1
ATOM 1472 C CA . PRO A 1 176 ? 9.039 -24.141 -15.359 1 97.44 176 PRO A CA 1
ATOM 1473 C C . PRO A 1 176 ? 9.711 -23.094 -14.477 1 97.44 176 PRO A C 1
ATOM 1475 O O . PRO A 1 176 ? 10.453 -23.453 -13.555 1 97.44 176 PRO A O 1
ATOM 1478 N N . GLU A 1 177 ? 9.367 -21.828 -14.664 1 95.38 177 GLU A N 1
ATOM 1479 C CA . GLU A 1 177 ? 9.953 -20.734 -13.898 1 95.38 177 GLU A CA 1
ATOM 1480 C C . GLU A 1 177 ? 9.438 -20.719 -12.461 1 95.38 177 GLU A C 1
ATOM 1482 O O . GLU A 1 177 ? 10.062 -20.125 -11.578 1 95.38 177 GLU A O 1
ATOM 1487 N N . ASN A 1 178 ? 8.32 -21.422 -12.258 1 96.56 178 ASN A N 1
ATOM 1488 C CA . ASN A 1 178 ? 7.703 -21.391 -10.938 1 96.56 178 ASN A CA 1
ATOM 1489 C C . ASN A 1 178 ? 7.891 -22.719 -10.203 1 96.56 178 ASN A C 1
ATOM 1491 O O . ASN A 1 178 ? 7.188 -23.016 -9.234 1 96.56 178 ASN A O 1
ATOM 1495 N N . ILE A 1 179 ? 8.781 -23.531 -10.727 1 98.38 179 ILE A N 1
ATOM 1496 C CA . ILE A 1 179 ? 9.242 -24.75 -10.07 1 98.38 179 ILE A CA 1
ATOM 1497 C C . ILE A 1 179 ? 10.758 -24.688 -9.875 1 98.38 179 ILE A C 1
ATOM 1499 O O . ILE A 1 179 ? 11.508 -24.734 -10.852 1 98.38 179 ILE A O 1
ATOM 1503 N N . LEU A 1 180 ? 11.133 -24.625 -8.641 1 98.06 180 LEU A N 1
ATOM 1504 C CA . LEU A 1 180 ? 12.555 -24.438 -8.344 1 98.06 180 LEU A CA 1
ATOM 1505 C C . LEU A 1 180 ? 13.148 -25.703 -7.719 1 98.06 180 LEU A C 1
ATOM 1507 O O . LEU A 1 180 ? 12.438 -26.469 -7.059 1 98.06 180 LEU A O 1
ATOM 1511 N N . ILE A 1 181 ? 14.406 -25.844 -7.914 1 97.25 181 ILE A N 1
ATOM 1512 C CA . ILE A 1 181 ? 15.125 -26.984 -7.352 1 97.25 181 ILE A CA 1
ATOM 1513 C C . ILE A 1 181 ? 15.562 -26.672 -5.926 1 97.25 181 ILE A C 1
ATOM 1515 O O . ILE A 1 181 ? 16.109 -25.594 -5.664 1 97.25 181 ILE A O 1
ATOM 1519 N N . LYS A 1 182 ? 15.227 -27.516 -5.043 1 97.44 182 LYS A N 1
ATOM 1520 C CA . LYS A 1 182 ? 15.688 -27.422 -3.658 1 97.44 182 LYS A CA 1
ATOM 1521 C C . LYS A 1 182 ? 17.016 -28.141 -3.473 1 97.44 182 LYS A C 1
ATOM 1523 O O . LYS A 1 182 ? 17.938 -27.609 -2.84 1 97.44 182 LYS A O 1
ATOM 1528 N N . SER A 1 183 ? 17.109 -29.328 -4.066 1 96.31 183 SER A N 1
ATOM 1529 C CA . SER A 1 183 ? 18.328 -30.125 -4.047 1 96.31 183 SER A CA 1
ATOM 1530 C C . SER A 1 183 ? 18.562 -30.812 -5.395 1 96.31 183 SER A C 1
ATOM 1532 O O . SER A 1 183 ? 17.719 -31.594 -5.855 1 96.31 183 SER A O 1
ATOM 1534 N N . TYR A 1 184 ? 19.688 -30.562 -6.035 1 91.88 184 TYR A N 1
ATOM 1535 C CA . TYR A 1 184 ? 20.031 -31.172 -7.312 1 91.88 184 TYR A CA 1
ATOM 1536 C C . TYR A 1 184 ? 20.25 -32.688 -7.145 1 91.88 184 TYR A C 1
ATOM 1538 O O . TYR A 1 184 ? 19.75 -33.469 -7.93 1 91.88 184 TYR A O 1
ATOM 1546 N N . ARG A 1 185 ? 21.031 -32.969 -6.121 1 91.94 185 ARG A N 1
ATOM 1547 C CA . ARG A 1 185 ? 21.422 -34.344 -5.887 1 91.94 185 ARG A CA 1
ATOM 1548 C C . ARG A 1 185 ? 20.203 -35.219 -5.586 1 91.94 185 ARG A C 1
ATOM 1550 O O . ARG A 1 185 ? 20.062 -36.312 -6.141 1 91.94 185 ARG A O 1
ATOM 1557 N N . ARG A 1 186 ? 19.297 -34.688 -4.844 1 94.69 186 ARG A N 1
ATOM 1558 C CA . ARG A 1 186 ? 18.141 -35.469 -4.41 1 94.69 186 ARG A CA 1
ATOM 1559 C C . ARG A 1 186 ? 16.953 -35.25 -5.336 1 94.69 186 ARG A C 1
ATOM 1561 O O . ARG A 1 186 ? 15.883 -35.844 -5.145 1 94.69 186 ARG A O 1
ATOM 1568 N N . CYS A 1 187 ? 17.078 -34.438 -6.367 1 95 187 CYS A N 1
ATOM 1569 C CA . CYS A 1 187 ? 16.016 -34.125 -7.309 1 95 187 CYS A CA 1
ATOM 1570 C C . CYS A 1 187 ? 14.766 -33.656 -6.574 1 95 187 CYS A C 1
ATOM 1572 O O . CYS A 1 187 ? 13.672 -34.156 -6.82 1 95 187 CYS A O 1
ATOM 1574 N N . GLU A 1 188 ? 14.977 -32.75 -5.598 1 97.62 188 GLU A N 1
ATOM 1575 C CA . GLU A 1 188 ? 13.875 -32.156 -4.84 1 97.62 188 GLU A CA 1
ATOM 1576 C C . GLU A 1 188 ? 13.484 -30.781 -5.402 1 97.62 188 GLU A C 1
ATOM 1578 O O . GLU A 1 188 ? 14.352 -29.969 -5.727 1 97.62 188 GLU A O 1
ATOM 1583 N N . ILE A 1 189 ? 12.195 -30.594 -5.492 1 98.38 189 ILE A N 1
ATOM 1584 C CA . ILE A 1 189 ? 11.734 -29.328 -6.066 1 98.38 189 ILE A CA 1
ATOM 1585 C C . ILE A 1 189 ? 10.695 -28.688 -5.148 1 98.38 189 ILE A C 1
ATOM 1587 O O . ILE A 1 189 ? 10.203 -29.328 -4.215 1 98.38 189 ILE A O 1
ATOM 1591 N N . LYS A 1 190 ? 10.453 -27.453 -5.379 1 98.5 190 LYS A N 1
ATOM 1592 C CA . LYS A 1 190 ? 9.383 -26.688 -4.738 1 98.5 190 LYS A CA 1
ATOM 1593 C C . LYS A 1 190 ? 8.586 -25.891 -5.762 1 98.5 190 LYS A C 1
ATOM 1595 O O . LYS A 1 190 ? 9.164 -25.312 -6.684 1 98.5 190 LYS A O 1
ATOM 1600 N N . VAL A 1 191 ? 7.293 -25.984 -5.602 1 98.5 191 VAL A N 1
ATOM 1601 C CA . VAL A 1 191 ? 6.418 -25.125 -6.383 1 98.5 191 VAL A CA 1
ATOM 1602 C C . VAL A 1 191 ? 6.293 -23.766 -5.695 1 98.5 191 VAL A C 1
ATOM 1604 O O . VAL A 1 191 ? 6.039 -23.688 -4.492 1 98.5 191 VAL A O 1
ATOM 1607 N N . ILE A 1 192 ? 6.516 -22.688 -6.453 1 96.69 192 ILE A N 1
ATOM 1608 C CA . ILE A 1 192 ? 6.527 -21.359 -5.848 1 96.69 192 ILE A CA 1
ATOM 1609 C C . ILE A 1 192 ? 5.531 -20.453 -6.566 1 96.69 192 ILE A C 1
ATOM 1611 O O . ILE A 1 192 ? 4.859 -20.891 -7.508 1 96.69 192 ILE A O 1
ATOM 1615 N N . ASP A 1 193 ? 5.395 -19.188 -6.148 1 91.81 193 ASP A N 1
ATOM 1616 C CA . ASP A 1 193 ? 4.672 -18.062 -6.742 1 91.81 193 ASP A CA 1
ATOM 1617 C C . ASP A 1 193 ? 3.164 -18.297 -6.695 1 91.81 193 ASP A C 1
ATOM 1619 O O . ASP A 1 193 ? 2.547 -18.609 -7.715 1 91.81 193 ASP A O 1
ATOM 1623 N N . LEU A 1 194 ? 2.602 -18.078 -5.594 1 94.56 194 LEU A N 1
ATOM 1624 C CA . LEU A 1 194 ? 1.155 -18.172 -5.422 1 94.56 194 LEU A CA 1
ATOM 1625 C C . LEU A 1 194 ? 0.497 -16.812 -5.633 1 94.56 194 LEU A C 1
ATOM 1627 O O . LEU A 1 194 ? -0.613 -16.562 -5.152 1 94.56 194 LEU A O 1
ATOM 1631 N N . GLY A 1 195 ? 1.171 -15.953 -6.316 1 90.5 195 GLY A N 1
ATOM 1632 C CA . GLY A 1 195 ? 0.662 -14.617 -6.574 1 90.5 195 GLY A CA 1
ATOM 1633 C C . GLY A 1 195 ? -0.572 -14.609 -7.453 1 90.5 195 GLY A C 1
ATOM 1634 O O . GLY A 1 195 ? -1.412 -13.711 -7.344 1 90.5 195 GLY A O 1
ATOM 1635 N N . SER A 1 196 ? -0.688 -15.547 -8.312 1 91.44 196 SER A N 1
ATOM 1636 C CA . SER A 1 196 ? -1.824 -15.617 -9.227 1 91.44 196 SER A CA 1
ATOM 1637 C C . SER A 1 196 ? -2.848 -16.641 -8.75 1 91.44 196 SER A C 1
ATOM 1639 O O . SER A 1 196 ? -3.877 -16.844 -9.398 1 91.44 196 SER A O 1
ATOM 1641 N N . SER A 1 197 ? -2.543 -17.266 -7.684 1 94.75 197 SER A N 1
ATOM 1642 C CA . SER A 1 197 ? -3.41 -18.344 -7.199 1 94.75 197 SER A CA 1
ATOM 1643 C C . SER A 1 197 ? -4.727 -17.781 -6.664 1 94.75 197 SER A C 1
ATOM 1645 O O . SER A 1 197 ? -4.809 -16.609 -6.301 1 94.75 197 SER A O 1
ATOM 1647 N N . CYS A 1 198 ? -5.691 -18.594 -6.68 1 93.69 198 CYS A N 1
ATOM 1648 C CA . CYS A 1 198 ? -7.004 -18.203 -6.176 1 93.69 198 CYS A CA 1
ATOM 1649 C C . CYS A 1 198 ? -7.742 -19.406 -5.594 1 93.69 198 CYS A C 1
ATOM 1651 O O . CYS A 1 198 ? -7.359 -20.547 -5.828 1 93.69 198 CYS A O 1
ATOM 1653 N N . PHE A 1 199 ? -8.719 -19.109 -4.828 1 93.75 199 PHE A N 1
ATOM 1654 C CA . PHE A 1 199 ? -9.617 -20.156 -4.355 1 93.75 199 PHE A CA 1
ATOM 1655 C C . PHE A 1 199 ? -10.641 -20.516 -5.43 1 93.75 199 PHE A C 1
ATOM 1657 O O . PHE A 1 199 ? -11.086 -19.641 -6.184 1 93.75 199 PHE A O 1
ATOM 1664 N N . GLN A 1 200 ? -11.055 -21.719 -5.441 1 91.38 200 GLN A N 1
ATOM 1665 C CA . GLN A 1 200 ? -12.031 -22.203 -6.402 1 91.38 200 GLN A CA 1
ATOM 1666 C C . GLN A 1 200 ? -13.359 -21.453 -6.277 1 91.38 200 GLN A C 1
ATOM 1668 O O . GLN A 1 200 ? -14.102 -21.328 -7.254 1 91.38 200 GLN A O 1
ATOM 1673 N N . THR A 1 201 ? -13.57 -20.875 -5.16 1 87.62 201 THR A N 1
ATOM 1674 C CA . THR A 1 201 ? -14.828 -20.203 -4.875 1 87.62 201 THR A CA 1
ATOM 1675 C C . THR A 1 201 ? -14.766 -18.734 -5.285 1 87.62 201 THR A C 1
ATOM 1677 O O . THR A 1 201 ? -15.781 -18.031 -5.262 1 87.62 201 THR A O 1
ATOM 1680 N N . ASP A 1 202 ? -13.562 -18.266 -5.637 1 89.38 202 ASP A N 1
ATOM 1681 C CA . ASP A 1 202 ? -13.398 -16.859 -6.027 1 89.38 202 ASP A CA 1
ATOM 1682 C C . ASP A 1 202 ? -14.031 -16.594 -7.391 1 89.38 202 ASP A C 1
ATOM 1684 O O . ASP A 1 202 ? -14.422 -17.531 -8.094 1 89.38 202 ASP A O 1
ATOM 1688 N N . ASN A 1 203 ? -14.188 -15.297 -7.652 1 79.75 203 ASN A N 1
ATOM 1689 C CA . ASN A 1 203 ? -14.508 -14.922 -9.031 1 79.75 203 ASN A CA 1
ATOM 1690 C C . ASN A 1 203 ? -13.281 -15.039 -9.938 1 79.75 203 ASN A C 1
ATOM 1692 O O . ASN A 1 203 ? -12.406 -14.172 -9.914 1 79.75 203 ASN A O 1
ATOM 1696 N N . LEU A 1 204 ? -13.32 -16.016 -10.617 1 75.75 204 LEU A N 1
ATOM 1697 C CA . LEU A 1 204 ? -12.133 -16.375 -11.375 1 75.75 204 LEU A CA 1
ATOM 1698 C C . LEU A 1 204 ? -11.961 -15.453 -12.586 1 75.75 204 LEU A C 1
ATOM 1700 O O . LEU A 1 204 ? -12.938 -15.125 -13.258 1 75.75 204 LEU A O 1
ATOM 1704 N N . CYS A 1 205 ? -10.773 -14.992 -12.68 1 74.06 205 CYS A N 1
ATOM 1705 C CA . CYS A 1 205 ? -10.422 -14.094 -13.781 1 74.06 205 CYS A CA 1
ATOM 1706 C C . CYS A 1 205 ? -10.281 -14.867 -15.086 1 74.06 205 CYS A C 1
ATOM 1708 O O . CYS A 1 205 ? -9.844 -16.016 -15.086 1 74.06 205 CYS A O 1
ATOM 1710 N N . LEU A 1 206 ? -10.531 -14.195 -16.125 1 71.44 206 LEU A N 1
ATOM 1711 C CA . LEU A 1 206 ? -10.516 -14.82 -17.438 1 71.44 206 LEU A CA 1
ATOM 1712 C C . LEU A 1 206 ? -9.094 -14.93 -17.969 1 71.44 206 LEU A C 1
ATOM 1714 O O . LEU A 1 206 ? -8.781 -15.82 -18.766 1 71.44 206 LEU A O 1
ATOM 1718 N N . TYR A 1 207 ? -8.289 -14.086 -17.453 1 76.62 207 TYR A N 1
ATOM 1719 C CA . TYR A 1 207 ? -6.953 -14.047 -18.031 1 76.62 207 TYR A CA 1
ATOM 1720 C C . TYR A 1 207 ? -5.902 -14.492 -17.016 1 76.62 207 TYR A C 1
ATOM 1722 O O . TYR A 1 207 ? -5.406 -13.68 -16.234 1 76.62 207 TYR A O 1
ATOM 1730 N N . VAL A 1 208 ? -5.781 -15.773 -17.047 1 87.81 208 VAL A N 1
ATOM 1731 C CA . VAL A 1 208 ? -4.801 -16.328 -16.125 1 87.81 208 VAL A CA 1
ATOM 1732 C C . VAL A 1 208 ? -3.82 -17.219 -16.891 1 87.81 208 VAL A C 1
ATOM 1734 O O . VAL A 1 208 ? -3.992 -17.469 -18.078 1 87.81 208 VAL A O 1
ATOM 1737 N N . GLN A 1 209 ? -2.783 -17.641 -16.234 1 92.62 209 GLN A N 1
ATOM 1738 C CA . GLN A 1 209 ? -1.743 -18.531 -16.734 1 92.62 209 GLN A CA 1
ATOM 1739 C C . GLN A 1 209 ? -0.893 -17.844 -17.797 1 92.62 209 GLN A C 1
ATOM 1741 O O . GLN A 1 209 ? -1.378 -16.953 -18.516 1 92.62 209 GLN A O 1
ATOM 1746 N N . SER A 1 210 ? 0.292 -18.234 -17.875 1 93.81 210 SER A N 1
ATOM 1747 C CA . SER A 1 210 ? 1.155 -17.812 -18.984 1 93.81 210 SER A CA 1
ATOM 1748 C C . SER A 1 210 ? 0.719 -18.438 -20.297 1 93.81 210 SER A C 1
ATOM 1750 O O . SER A 1 210 ? 0.328 -19.609 -20.344 1 93.81 210 SER A O 1
ATOM 1752 N N . ARG A 1 211 ? 0.894 -17.844 -21.344 1 94.25 211 ARG A N 1
ATOM 1753 C CA . ARG A 1 211 ? 0.332 -18.203 -22.641 1 94.25 211 ARG A CA 1
ATOM 1754 C C . ARG A 1 211 ? 0.768 -19.594 -23.062 1 94.25 211 ARG A C 1
ATOM 1756 O O . ARG A 1 211 ? -0.065 -20.438 -23.422 1 94.25 211 ARG A O 1
ATOM 1763 N N . SER A 1 212 ? 1.997 -19.906 -22.922 1 97.25 212 SER A N 1
ATOM 1764 C CA . SER A 1 212 ? 2.539 -21.172 -23.406 1 97.25 212 SER A CA 1
ATOM 1765 C C . SER A 1 212 ? 2.029 -22.359 -22.594 1 97.25 212 SER A C 1
ATOM 1767 O O . SER A 1 212 ? 2.16 -23.516 -23.016 1 97.25 212 SER A O 1
ATOM 1769 N N . TYR A 1 213 ? 1.438 -22.031 -21.469 1 98.12 213 TYR A N 1
ATOM 1770 C CA . TYR A 1 213 ? 1.001 -23.094 -20.562 1 98.12 213 TYR A CA 1
ATOM 1771 C C . TYR A 1 213 ? -0.483 -22.953 -20.25 1 98.12 213 TYR A C 1
ATOM 1773 O O . TYR A 1 213 ? -0.974 -23.562 -19.297 1 98.12 213 TYR A O 1
ATOM 1781 N N . ARG A 1 214 ? -1.168 -22.172 -21.016 1 97.62 214 ARG A N 1
ATOM 1782 C CA . ARG A 1 214 ? -2.564 -21.828 -20.766 1 97.62 214 ARG A CA 1
ATOM 1783 C C . ARG A 1 214 ? -3.498 -22.906 -21.312 1 97.62 214 ARG A C 1
ATOM 1785 O O . ARG A 1 214 ? -3.354 -23.344 -22.453 1 97.62 214 ARG A O 1
ATOM 1792 N N . ALA A 1 215 ? -4.422 -23.266 -20.547 1 98.06 215 ALA A N 1
ATOM 1793 C CA . ALA A 1 215 ? -5.375 -24.312 -20.922 1 98.06 215 ALA A CA 1
ATOM 1794 C C . ALA A 1 215 ? -6.383 -23.781 -21.953 1 98.06 215 ALA A C 1
ATOM 1796 O O . ALA A 1 215 ? -6.762 -22.609 -21.906 1 98.06 215 ALA A O 1
ATOM 1797 N N . PRO A 1 216 ? -6.836 -24.641 -22.828 1 97.5 216 PRO A N 1
ATOM 1798 C CA . PRO A 1 216 ? -7.785 -24.219 -23.875 1 97.5 216 PRO A CA 1
ATOM 1799 C C . PRO A 1 216 ? -9.078 -23.641 -23.281 1 97.5 216 PRO A C 1
ATOM 1801 O O . PRO A 1 216 ? -9.648 -22.703 -23.859 1 97.5 216 PRO A O 1
ATOM 1804 N N . GLU A 1 217 ? -9.562 -24.203 -22.188 1 97.19 217 GLU A N 1
ATOM 1805 C CA . GLU A 1 217 ? -10.797 -23.688 -21.609 1 97.19 217 GLU A CA 1
ATOM 1806 C C . GLU A 1 217 ? -10.625 -22.25 -21.156 1 97.19 217 GLU A C 1
ATOM 1808 O O . GLU A 1 217 ? -11.578 -21.453 -21.203 1 97.19 217 GLU A O 1
ATOM 1813 N N . VAL A 1 218 ? -9.43 -21.891 -20.656 1 96.75 218 VAL A N 1
ATOM 1814 C CA . VAL A 1 218 ? -9.156 -20.516 -20.25 1 96.75 218 VAL A CA 1
ATOM 1815 C C . VAL A 1 218 ? -9.125 -19.609 -21.484 1 96.75 218 VAL A C 1
ATOM 1817 O O . VAL A 1 218 ? -9.711 -18.531 -21.484 1 96.75 218 VAL A O 1
ATOM 1820 N N . MET A 1 219 ? -8.531 -20.062 -22.562 1 96.31 219 MET A N 1
ATOM 1821 C CA . MET A 1 219 ? -8.422 -19.297 -23.812 1 96.31 219 MET A CA 1
ATOM 1822 C C . MET A 1 219 ? -9.805 -19 -24.391 1 96.31 219 MET A C 1
ATOM 1824 O O . MET A 1 219 ? -10.039 -17.906 -24.922 1 96.31 219 MET A O 1
ATOM 1828 N N . LEU A 1 220 ? -10.664 -19.938 -24.25 1 96.19 220 LEU A N 1
ATOM 1829 C CA . LEU A 1 220 ? -11.992 -19.828 -24.844 1 96.19 220 LEU A CA 1
ATOM 1830 C C . LEU A 1 220 ? -12.938 -19.047 -23.938 1 96.19 220 LEU A C 1
ATOM 1832 O O . LEU A 1 220 ? -14.07 -18.766 -24.328 1 96.19 220 LEU A O 1
ATOM 1836 N N . GLY A 1 221 ? -12.5 -18.766 -22.734 1 95.38 221 GLY A N 1
ATOM 1837 C CA . GLY A 1 221 ? -13.328 -18.016 -21.797 1 95.38 221 GLY A CA 1
ATOM 1838 C C . GLY A 1 221 ? -14.344 -18.875 -21.078 1 95.38 221 GLY A C 1
ATOM 1839 O O . GLY A 1 221 ? -15.438 -18.406 -20.734 1 95.38 221 GLY A O 1
ATOM 1840 N N . LEU A 1 222 ? -14.07 -20.125 -20.969 1 94.69 222 LEU A N 1
ATOM 1841 C CA . LEU A 1 222 ? -14.906 -21.031 -20.172 1 94.69 222 LEU A CA 1
ATOM 1842 C C . LEU A 1 222 ? -14.578 -20.906 -18.688 1 94.69 222 LEU A C 1
ATOM 1844 O O . LEU A 1 222 ? -13.516 -20.391 -18.312 1 94.69 222 LEU A O 1
ATOM 1848 N N . SER A 1 223 ? -15.516 -21.328 -17.875 1 92.75 223 SER A N 1
ATOM 1849 C CA . SER A 1 223 ? -15.172 -21.5 -16.453 1 92.75 223 SER A CA 1
ATOM 1850 C C . SER A 1 223 ? -14.109 -22.578 -16.281 1 92.75 223 SER A C 1
ATOM 1852 O O . SER A 1 223 ? -14.07 -23.547 -17.047 1 92.75 223 SER A O 1
ATOM 1854 N N . TYR A 1 224 ? -13.312 -22.328 -15.391 1 94.5 224 TYR A N 1
ATOM 1855 C CA . TYR A 1 224 ? -12.25 -23.312 -15.18 1 94.5 224 TYR A CA 1
ATOM 1856 C C . TYR A 1 224 ? -12.125 -23.672 -13.703 1 94.5 224 TYR A C 1
ATOM 1858 O O . TYR A 1 224 ? -12.719 -23.016 -12.852 1 94.5 224 TYR A O 1
ATOM 1866 N N . ASP A 1 225 ? -11.43 -24.734 -13.438 1 95.56 225 ASP A N 1
ATOM 1867 C CA . ASP A 1 225 ? -11.117 -25.188 -12.094 1 95.56 225 ASP A CA 1
ATOM 1868 C C . ASP A 1 225 ? -9.656 -25.656 -11.992 1 95.56 225 ASP A C 1
ATOM 1870 O O . ASP A 1 225 ? -8.812 -25.203 -12.773 1 95.56 225 ASP A O 1
ATOM 1874 N N . GLU A 1 226 ? -9.352 -26.484 -11.055 1 97.25 226 GLU A N 1
ATOM 1875 C CA . GLU A 1 226 ? -7.973 -26.844 -10.734 1 97.25 226 GLU A CA 1
ATOM 1876 C C . GLU A 1 226 ? -7.328 -27.641 -11.875 1 97.25 226 GLU A C 1
ATOM 1878 O O . GLU A 1 226 ? -6.109 -27.797 -11.914 1 97.25 226 GLU A O 1
ATOM 1883 N N . LYS A 1 227 ? -8.133 -28.078 -12.859 1 98.06 227 LYS A N 1
ATOM 1884 C CA . LYS A 1 227 ? -7.629 -28.891 -13.961 1 98.06 227 LYS A CA 1
ATOM 1885 C C . LYS A 1 227 ? -6.699 -28.078 -14.859 1 98.06 227 LYS A C 1
ATOM 1887 O O . LYS A 1 227 ? -5.93 -28.641 -15.641 1 98.06 227 LYS A O 1
ATOM 1892 N N . ILE A 1 228 ? -6.758 -26.766 -14.797 1 98.12 228 ILE A N 1
ATOM 1893 C CA . ILE A 1 228 ? -5.883 -25.953 -15.625 1 98.12 228 ILE A CA 1
ATOM 1894 C C . ILE A 1 228 ? -4.43 -26.141 -15.195 1 98.12 228 ILE A C 1
ATOM 1896 O O . ILE A 1 228 ? -3.512 -26.047 -16.016 1 98.12 228 ILE A O 1
ATOM 1900 N N . ASP A 1 229 ? -4.227 -26.438 -13.914 1 98.75 229 ASP A N 1
ATOM 1901 C CA . ASP A 1 229 ? -2.879 -26.719 -13.422 1 98.75 229 ASP A CA 1
ATOM 1902 C C . ASP A 1 229 ? -2.33 -28 -14.023 1 98.75 229 ASP A C 1
ATOM 1904 O O . ASP A 1 229 ? -1.134 -28.109 -14.305 1 98.75 229 ASP A O 1
ATOM 1908 N N . MET A 1 230 ? -3.227 -28.969 -14.25 1 98.88 230 MET A N 1
ATOM 1909 C CA . MET A 1 230 ? -2.822 -30.25 -14.828 1 98.88 230 MET A CA 1
ATOM 1910 C C . MET A 1 230 ? -2.379 -30.062 -16.281 1 98.88 230 MET A C 1
ATOM 1912 O O . MET A 1 230 ? -1.393 -30.672 -16.703 1 98.88 230 MET A O 1
ATOM 1916 N N . TRP A 1 231 ? -3.115 -29.234 -16.953 1 98.81 231 TRP A N 1
ATOM 1917 C CA . TRP A 1 231 ? -2.721 -28.891 -18.328 1 98.81 231 TRP A CA 1
ATOM 1918 C C . TRP A 1 231 ? -1.32 -28.297 -18.359 1 98.81 231 TRP A C 1
ATOM 1920 O O . TRP A 1 231 ? -0.469 -28.719 -19.141 1 98.81 231 TRP A O 1
ATOM 1930 N N . SER A 1 232 ? -1.105 -27.312 -17.484 1 98.81 232 SER A N 1
ATOM 1931 C CA . SER A 1 232 ? 0.196 -26.641 -17.422 1 98.81 232 SER A CA 1
ATOM 1932 C C . SER A 1 232 ? 1.31 -27.641 -17.141 1 98.81 232 SER A C 1
ATOM 1934 O O . SER A 1 232 ? 2.395 -27.562 -17.719 1 98.81 232 SER A O 1
ATOM 1936 N N . LEU A 1 233 ? 1.021 -28.578 -16.25 1 98.88 233 LEU A N 1
ATOM 1937 C CA . LEU A 1 233 ? 2.018 -29.594 -15.922 1 98.88 233 LEU A CA 1
ATOM 1938 C C . LEU A 1 233 ? 2.363 -30.438 -17.141 1 98.88 233 LEU A C 1
ATOM 1940 O O . LEU A 1 233 ? 3.531 -30.766 -17.375 1 98.88 233 LEU A O 1
ATOM 1944 N N . GLY A 1 234 ? 1.354 -30.797 -17.938 1 98.75 234 GLY A N 1
ATOM 1945 C CA . GLY A 1 234 ? 1.611 -31.5 -19.188 1 98.75 234 GLY A CA 1
ATOM 1946 C C . GLY A 1 234 ? 2.541 -30.75 -20.125 1 98.75 234 GLY A C 1
ATOM 1947 O O . GLY A 1 234 ? 3.48 -31.328 -20.672 1 98.75 234 GLY A O 1
ATOM 1948 N N . CYS A 1 235 ? 2.273 -29.484 -20.25 1 98.69 235 CYS A N 1
ATOM 1949 C CA . CYS A 1 235 ? 3.113 -28.641 -21.078 1 98.69 235 CYS A CA 1
ATOM 1950 C C . CYS A 1 235 ? 4.543 -28.594 -20.547 1 98.69 235 CYS A C 1
ATOM 1952 O O . CYS A 1 235 ? 5.5 -28.656 -21.328 1 98.69 235 CYS A O 1
ATOM 1954 N N . ILE A 1 236 ? 4.695 -28.484 -19.281 1 98.56 236 ILE A N 1
ATOM 1955 C CA . ILE A 1 236 ? 6 -28.391 -18.641 1 98.56 236 ILE A CA 1
ATOM 1956 C C . ILE A 1 236 ? 6.789 -29.672 -18.891 1 98.56 236 ILE A C 1
ATOM 1958 O O . ILE A 1 236 ? 7.961 -29.625 -19.281 1 98.56 236 ILE A O 1
ATOM 1962 N N . LEU A 1 237 ? 6.16 -30.812 -18.703 1 97.94 237 LEU A N 1
ATOM 1963 C CA . LEU A 1 237 ? 6.832 -32.094 -18.875 1 97.94 237 LEU A CA 1
ATOM 1964 C C . LEU A 1 237 ? 7.277 -32.281 -20.312 1 97.94 237 LEU A C 1
ATOM 1966 O O . LEU A 1 237 ? 8.375 -32.781 -20.562 1 97.94 237 LEU A O 1
ATOM 1970 N N . ALA A 1 238 ? 6.418 -31.891 -21.234 1 97.31 238 ALA A N 1
ATOM 1971 C CA . ALA A 1 238 ? 6.785 -31.969 -22.641 1 97.31 238 ALA A CA 1
ATOM 1972 C C . ALA A 1 238 ? 8.023 -31.125 -22.938 1 97.31 238 ALA A C 1
ATOM 1974 O O . ALA A 1 238 ? 8.922 -31.547 -23.672 1 97.31 238 ALA A O 1
ATOM 1975 N N . GLU A 1 239 ? 8.016 -30 -22.359 1 96.19 239 GLU A N 1
ATOM 1976 C CA . GLU A 1 239 ? 9.133 -29.078 -22.562 1 96.19 239 GLU A CA 1
ATOM 1977 C C . GLU A 1 239 ? 10.414 -29.625 -21.922 1 96.19 239 GLU A C 1
ATOM 1979 O O . GLU A 1 239 ? 11.484 -29.562 -22.531 1 96.19 239 GLU A O 1
ATOM 1984 N N . LEU A 1 240 ? 10.305 -30.109 -20.688 1 95.12 240 LEU A N 1
ATOM 1985 C CA . LEU A 1 240 ? 11.477 -30.641 -20.016 1 95.12 240 LEU A CA 1
ATOM 1986 C C . LEU A 1 240 ? 12.047 -31.844 -20.75 1 95.12 240 LEU A C 1
ATOM 1988 O O . LEU A 1 240 ? 13.258 -32.062 -20.766 1 95.12 240 LEU A O 1
ATOM 1992 N N . CYS A 1 241 ? 11.234 -32.594 -21.344 1 93.31 241 CYS A N 1
ATOM 1993 C CA . CYS A 1 241 ? 11.641 -33.812 -22.062 1 93.31 241 CYS A CA 1
ATOM 1994 C C . CYS A 1 241 ? 12.281 -33.438 -23.391 1 93.31 241 CYS A C 1
ATOM 1996 O O . CYS A 1 241 ? 13.367 -33.938 -23.719 1 93.31 241 CYS A O 1
ATOM 1998 N N . SER A 1 242 ? 11.68 -32.594 -24.188 1 92 242 SER A N 1
ATOM 1999 C CA . SER A 1 242 ? 12.102 -32.312 -25.547 1 92 242 SER A CA 1
ATOM 2000 C C . SER A 1 242 ? 13.133 -31.188 -25.609 1 92 242 SER A C 1
ATOM 2002 O O . SER A 1 242 ? 13.867 -31.062 -26.578 1 92 242 SER A O 1
ATOM 2004 N N . GLY A 1 243 ? 13.023 -30.344 -24.547 1 90.94 243 GLY A N 1
ATOM 2005 C CA . GLY A 1 243 ? 13.859 -29.156 -24.562 1 90.94 243 GLY A CA 1
ATOM 2006 C C . GLY A 1 243 ? 13.211 -27.984 -25.281 1 90.94 243 GLY A C 1
ATOM 2007 O O . GLY A 1 243 ? 13.781 -26.891 -25.344 1 90.94 243 GLY A O 1
ATOM 2008 N N . GLU A 1 244 ? 11.992 -28.219 -25.781 1 92.88 244 GLU A N 1
ATOM 2009 C CA . GLU A 1 244 ? 11.289 -27.172 -26.516 1 92.88 244 GLU A CA 1
ATOM 2010 C C . GLU A 1 244 ? 9.898 -26.922 -25.953 1 92.88 244 GLU A C 1
ATOM 2012 O O . GLU A 1 244 ? 9.203 -27.875 -25.578 1 92.88 244 GLU A O 1
ATOM 2017 N N . VAL A 1 245 ? 9.594 -25.641 -25.922 1 96.31 245 VAL A N 1
ATOM 2018 C CA . VAL A 1 245 ? 8.258 -25.266 -25.469 1 96.31 245 VAL A CA 1
ATOM 2019 C C . VAL A 1 245 ? 7.203 -25.938 -26.359 1 96.31 245 VAL A C 1
ATOM 2021 O O . VAL A 1 245 ? 7.309 -25.906 -27.578 1 96.31 245 VAL A O 1
ATOM 2024 N N . LEU A 1 246 ? 6.219 -26.562 -25.766 1 97 246 LEU A N 1
ATOM 2025 C CA . LEU A 1 246 ? 5.223 -27.328 -26.516 1 97 246 LEU A CA 1
ATOM 2026 C C . LEU A 1 246 ? 4.375 -26.406 -27.391 1 97 246 LEU A C 1
ATOM 2028 O O . LEU A 1 246 ? 4.176 -26.672 -28.578 1 97 246 LEU A O 1
ATOM 2032 N N . PHE A 1 247 ? 3.877 -25.328 -26.766 1 97.56 247 PHE A N 1
ATOM 2033 C CA . PHE A 1 247 ? 3.102 -24.312 -27.469 1 97.56 247 PHE A CA 1
ATOM 2034 C C . PHE A 1 247 ? 3.76 -22.953 -27.359 1 97.56 247 PHE A C 1
ATOM 2036 O O . PHE A 1 247 ? 3.557 -22.234 -26.359 1 97.56 247 PHE A O 1
ATOM 2043 N N . PRO A 1 248 ? 4.484 -22.562 -28.344 1 95.69 248 PRO A N 1
ATOM 2044 C CA . PRO A 1 248 ? 5.211 -21.297 -28.281 1 95.69 248 PRO A CA 1
ATOM 2045 C C . PRO A 1 248 ? 4.293 -20.094 -28.031 1 95.69 248 PRO A C 1
ATOM 2047 O O . PRO A 1 248 ? 3.111 -20.141 -28.391 1 95.69 248 PRO A O 1
ATOM 2050 N N . ASN A 1 249 ? 4.906 -19.125 -27.469 1 90.94 249 ASN A N 1
ATOM 2051 C CA . ASN A 1 249 ? 4.18 -17.922 -27.062 1 90.94 249 ASN A CA 1
ATOM 2052 C C . ASN A 1 249 ? 3.758 -17.094 -28.266 1 90.94 249 ASN A C 1
ATOM 2054 O O . ASN A 1 249 ? 4.289 -16 -28.5 1 90.94 249 ASN A O 1
ATOM 2058 N N . ASP A 1 250 ? 2.768 -17.5 -28.938 1 90.12 250 ASP A N 1
ATOM 2059 C CA . ASP A 1 250 ? 2.15 -16.812 -30.078 1 90.12 250 ASP A CA 1
ATOM 2060 C C . ASP A 1 250 ? 0.773 -16.266 -29.703 1 90.12 250 ASP A C 1
ATOM 2062 O O . ASP A 1 250 ? 0.427 -16.188 -28.531 1 90.12 250 ASP A O 1
ATOM 2066 N N . GLY A 1 251 ? 0.213 -15.734 -30.703 1 92.19 251 GLY A N 1
ATOM 2067 C CA . GLY A 1 251 ? -1.172 -15.352 -30.469 1 92.19 251 GLY A CA 1
ATOM 2068 C C . GLY A 1 251 ? -2.062 -16.516 -30.094 1 92.19 251 GLY A C 1
ATOM 2069 O O . GLY A 1 251 ? -1.779 -17.672 -30.453 1 92.19 251 GLY A O 1
ATOM 2070 N N . ILE A 1 252 ? -3.09 -16.234 -29.375 1 94.5 252 ILE A N 1
ATOM 2071 C CA . ILE A 1 252 ? -3.969 -17.266 -28.828 1 94.5 252 ILE A CA 1
ATOM 2072 C C . ILE A 1 252 ? -4.5 -18.141 -29.953 1 94.5 252 ILE A C 1
ATOM 2074 O O . ILE A 1 252 ? -4.547 -19.359 -29.828 1 94.5 252 ILE A O 1
ATOM 2078 N N . VAL A 1 253 ? -4.824 -17.531 -31.031 1 95.12 253 VAL A N 1
ATOM 2079 C CA . VAL A 1 253 ? -5.398 -18.281 -32.156 1 95.12 253 VAL A CA 1
ATOM 2080 C C . VAL A 1 253 ? -4.367 -19.266 -32.688 1 95.12 253 VAL A C 1
ATOM 2082 O O . VAL A 1 253 ? -4.707 -20.391 -33.094 1 95.12 253 VAL A O 1
ATOM 2085 N N . THR A 1 254 ? -3.18 -18.859 -32.781 1 95.25 254 THR A N 1
ATOM 2086 C CA . THR A 1 254 ? -2.104 -19.719 -33.25 1 95.25 254 THR A CA 1
ATOM 2087 C C . THR A 1 254 ? -1.866 -20.875 -32.281 1 95.25 254 THR A C 1
ATOM 2089 O O . THR A 1 254 ? -1.632 -22.016 -32.719 1 95.25 254 THR A O 1
ATOM 2092 N N . ILE A 1 255 ? -1.943 -20.578 -31.047 1 97.12 255 ILE A N 1
ATOM 2093 C CA . ILE A 1 255 ? -1.774 -21.609 -30.031 1 97.12 255 ILE A CA 1
ATOM 2094 C C . ILE A 1 255 ? -2.91 -22.625 -30.125 1 97.12 255 ILE A C 1
ATOM 2096 O O . ILE A 1 255 ? -2.672 -23.828 -30.094 1 97.12 255 ILE A O 1
ATOM 2100 N N . LEU A 1 256 ? -4.09 -22.125 -30.297 1 97.44 256 LEU A N 1
ATOM 2101 C CA . LEU A 1 256 ? -5.246 -23 -30.453 1 97.44 256 LEU A CA 1
ATOM 2102 C C . LEU A 1 256 ? -5.09 -23.891 -31.688 1 97.44 256 LEU A C 1
ATOM 2104 O O . LEU A 1 256 ? -5.406 -25.078 -31.641 1 97.44 256 LEU A O 1
ATOM 2108 N N . ALA A 1 257 ? -4.582 -23.328 -32.75 1 96.88 257 ALA A N 1
ATOM 2109 C CA . ALA A 1 257 ? -4.352 -24.094 -33.969 1 96.88 257 ALA A CA 1
ATOM 2110 C C . ALA A 1 257 ? -3.355 -25.219 -33.719 1 96.88 257 ALA A C 1
ATOM 2112 O O . ALA A 1 257 ? -3.543 -26.344 -34.219 1 96.88 257 ALA A O 1
ATOM 2113 N N . ARG A 1 258 ? -2.367 -24.906 -33 1 96.94 258 ARG A N 1
ATOM 2114 C CA . ARG A 1 258 ? -1.356 -25.922 -32.719 1 96.94 258 ARG A CA 1
ATOM 2115 C C . ARG A 1 258 ? -1.933 -27.016 -31.828 1 96.94 258 ARG A C 1
ATOM 2117 O O . ARG A 1 258 ? -1.628 -28.203 -32.031 1 96.94 258 ARG A O 1
ATOM 2124 N N . ILE A 1 259 ? -2.732 -26.641 -30.859 1 97.88 259 ILE A N 1
ATOM 2125 C CA . ILE A 1 259 ? -3.373 -27.609 -29.969 1 97.88 259 ILE A CA 1
ATOM 2126 C C . ILE A 1 259 ? -4.258 -28.547 -30.781 1 97.88 259 ILE A C 1
ATOM 2128 O O . ILE A 1 259 ? -4.168 -29.766 -30.641 1 97.88 259 ILE A O 1
ATOM 2132 N N . ILE A 1 260 ? -5.02 -27.984 -31.656 1 97.12 260 ILE A N 1
ATOM 2133 C CA . ILE A 1 260 ? -5.941 -28.766 -32.469 1 97.12 260 ILE A CA 1
ATOM 2134 C C . ILE A 1 260 ? -5.156 -29.688 -33.406 1 97.12 260 ILE A C 1
ATOM 2136 O O . ILE A 1 260 ? -5.5 -30.859 -33.562 1 97.12 260 ILE A O 1
ATOM 2140 N N . GLY A 1 261 ? -4.16 -29.141 -33.969 1 96.69 261 GLY A N 1
ATOM 2141 C CA . GLY A 1 261 ? -3.34 -29.938 -34.875 1 96.69 261 GLY A CA 1
ATOM 2142 C C . GLY A 1 261 ? -2.654 -31.109 -34.188 1 96.69 261 GLY A C 1
ATOM 2143 O O . GLY A 1 261 ? -2.465 -32.156 -34.812 1 96.69 261 GLY A O 1
ATOM 2144 N N . MET A 1 262 ? -2.312 -30.922 -33 1 96.75 262 MET A N 1
ATOM 2145 C CA . MET A 1 262 ? -1.505 -31.891 -32.281 1 96.75 262 MET A CA 1
ATOM 2146 C C . MET A 1 262 ? -2.391 -32.875 -31.5 1 96.75 262 MET A C 1
ATOM 2148 O O . MET A 1 262 ? -2.098 -34.062 -31.438 1 96.75 262 MET A O 1
ATOM 2152 N N . LEU A 1 263 ? -3.494 -32.344 -30.891 1 97.06 263 LEU A N 1
ATOM 2153 C CA . LEU A 1 263 ? -4.23 -33.156 -29.922 1 97.06 263 LEU A CA 1
ATOM 2154 C C . LEU A 1 263 ? -5.633 -33.469 -30.422 1 97.06 263 LEU A C 1
ATOM 2156 O O . LEU A 1 263 ? -6.363 -34.25 -29.797 1 97.06 263 LEU A O 1
ATOM 2160 N N . GLY A 1 264 ? -6.027 -32.906 -31.562 1 95.19 264 GLY A N 1
ATOM 2161 C CA . GLY A 1 264 ? -7.344 -33.125 -32.125 1 95.19 264 GLY A CA 1
ATOM 2162 C C . GLY A 1 264 ? -8.289 -31.969 -31.953 1 95.19 264 GLY A C 1
ATOM 2163 O O . GLY A 1 264 ? -7.91 -30.938 -31.391 1 95.19 264 GLY A O 1
ATOM 2164 N N . PRO A 1 265 ? -9.445 -32.094 -32.406 1 95.44 265 PRO A N 1
ATOM 2165 C CA . PRO A 1 265 ? -10.406 -31 -32.375 1 95.44 265 PRO A CA 1
ATOM 2166 C C . PRO A 1 265 ? -10.93 -30.703 -30.984 1 95.44 265 PRO A C 1
ATOM 2168 O O . PRO A 1 265 ? -10.953 -31.609 -30.141 1 95.44 265 PRO A O 1
ATOM 2171 N N . ILE A 1 266 ? -11.32 -29.5 -30.766 1 97.31 266 ILE A N 1
ATOM 2172 C CA . ILE A 1 266 ? -11.945 -29.094 -29.516 1 97.31 266 ILE A CA 1
ATOM 2173 C C . ILE A 1 266 ? -13.406 -29.531 -29.5 1 97.31 266 ILE A C 1
ATOM 2175 O O . ILE A 1 266 ? -14.109 -29.406 -30.5 1 97.31 266 ILE A O 1
ATOM 2179 N N . ASP A 1 267 ? -13.859 -30.031 -28.422 1 96.94 267 ASP A N 1
ATOM 2180 C CA . ASP A 1 267 ? -15.25 -30.453 -28.297 1 96.94 267 ASP A CA 1
ATOM 2181 C C . ASP A 1 267 ? -16.203 -29.312 -28.641 1 96.94 267 ASP A C 1
ATOM 2183 O O . ASP A 1 267 ? -15.992 -28.172 -28.219 1 96.94 267 ASP A O 1
ATOM 2187 N N . LEU A 1 268 ? -17.25 -29.672 -29.328 1 96.06 268 LEU A N 1
ATOM 2188 C CA . LEU A 1 268 ? -18.234 -28.672 -29.75 1 96.06 268 LEU A CA 1
ATOM 2189 C C . LEU A 1 268 ? -18.844 -27.953 -28.562 1 96.06 268 LEU A C 1
ATOM 2191 O O . LEU A 1 268 ? -19.078 -26.734 -28.609 1 96.06 268 LEU A O 1
ATOM 2195 N N . ASP A 1 269 ? -19.125 -28.672 -27.562 1 96 269 ASP A N 1
ATOM 2196 C CA . ASP A 1 269 ? -19.719 -28.078 -26.359 1 96 269 ASP A CA 1
ATOM 2197 C C . ASP A 1 269 ? -18.828 -26.984 -25.781 1 96 269 ASP A C 1
ATOM 2199 O O . ASP A 1 269 ? -19.328 -25.984 -25.281 1 96 269 ASP A O 1
ATOM 2203 N N . MET A 1 270 ? -17.531 -27.141 -25.797 1 96.94 270 MET A N 1
ATOM 2204 C CA . MET A 1 270 ? -16.594 -26.125 -25.312 1 96.94 270 MET A CA 1
ATOM 2205 C C . MET A 1 270 ? -16.641 -24.875 -26.172 1 96.94 270 MET A C 1
ATOM 2207 O O . MET A 1 270 ? -16.625 -23.766 -25.656 1 96.94 270 MET A O 1
ATOM 2211 N N . LEU A 1 271 ? -16.766 -25.062 -27.484 1 96.62 271 LEU A N 1
ATOM 2212 C CA . LEU A 1 271 ? -16.797 -23.938 -28.422 1 96.62 271 LEU A CA 1
ATOM 2213 C C . LEU A 1 271 ? -18.094 -23.156 -28.281 1 96.62 271 LEU A C 1
ATOM 2215 O O . LEU A 1 271 ? -18.094 -21.922 -28.375 1 96.62 271 LEU A O 1
ATOM 2219 N N . VAL A 1 272 ? -19.141 -23.812 -27.984 1 95.75 272 VAL A N 1
ATOM 2220 C CA . VAL A 1 272 ? -20.453 -23.188 -27.875 1 95.75 272 VAL A CA 1
ATOM 2221 C C . VAL A 1 272 ? -20.547 -22.406 -26.562 1 95.75 272 VAL A C 1
ATOM 2223 O O . VAL A 1 272 ? -21.078 -21.297 -26.531 1 95.75 272 VAL A O 1
ATOM 2226 N N . LYS A 1 273 ? -20.016 -22.906 -25.547 1 95.12 273 LYS A N 1
ATOM 2227 C CA . LYS A 1 273 ? -20.172 -22.344 -24.219 1 95.12 273 LYS A CA 1
ATOM 2228 C C . LYS A 1 273 ? -19.109 -21.266 -23.953 1 95.12 273 LYS A C 1
ATOM 2230 O O . LYS A 1 273 ? -19.25 -20.469 -23.016 1 95.12 273 LYS A O 1
ATOM 2235 N N . GLY A 1 274 ? -18.047 -21.25 -24.75 1 94.75 274 GLY A N 1
ATOM 2236 C CA . GLY A 1 274 ? -16.969 -20.312 -24.531 1 94.75 274 GLY A CA 1
ATOM 2237 C C . GLY A 1 274 ? -17.359 -18.859 -24.781 1 94.75 274 GLY A C 1
ATOM 2238 O O . GLY A 1 274 ? -17.875 -18.531 -25.859 1 94.75 274 GLY A O 1
ATOM 2239 N N . GLN A 1 275 ? -17.062 -18 -23.859 1 94.44 275 GLN A N 1
ATOM 2240 C CA . GLN A 1 275 ? -17.422 -16.594 -23.969 1 94.44 275 GLN A CA 1
ATOM 2241 C C . GLN A 1 275 ? -16.516 -15.867 -24.969 1 94.44 275 GLN A C 1
ATOM 2243 O O . GLN A 1 275 ? -16.891 -14.82 -25.484 1 94.44 275 GLN A O 1
ATOM 2248 N N . GLU A 1 276 ? -15.344 -16.453 -25.234 1 94.44 276 GLU A N 1
ATOM 2249 C CA . GLU A 1 276 ? -14.383 -15.781 -26.094 1 94.44 276 GLU A CA 1
ATOM 2250 C C . GLU A 1 276 ? -14.188 -16.547 -27.406 1 94.44 276 GLU A C 1
ATOM 2252 O O . GLU A 1 276 ? -13.289 -16.234 -28.188 1 94.44 276 GLU A O 1
ATOM 2257 N N . THR A 1 277 ? -14.984 -17.516 -27.609 1 95.38 277 THR A N 1
ATOM 2258 C CA . THR A 1 277 ? -14.828 -18.375 -28.781 1 95.38 277 THR A CA 1
ATOM 2259 C C . THR A 1 277 ? -14.906 -17.562 -30.062 1 95.38 277 THR A C 1
ATOM 2261 O O . THR A 1 277 ? -14.133 -17.797 -31 1 95.38 277 THR A O 1
ATOM 2264 N N . ASP A 1 278 ? -15.734 -16.547 -30.094 1 94.94 278 ASP A N 1
ATOM 2265 C CA . ASP A 1 278 ? -15.984 -15.781 -31.312 1 94.94 278 ASP A CA 1
ATOM 2266 C C . ASP A 1 278 ? -14.773 -14.938 -31.688 1 94.94 278 ASP A C 1
ATOM 2268 O O . ASP A 1 278 ? -14.672 -14.453 -32.812 1 94.94 278 ASP A O 1
ATOM 2272 N N . LYS A 1 279 ? -13.906 -14.828 -30.766 1 94.25 279 LYS A N 1
ATOM 2273 C CA . LYS A 1 279 ? -12.695 -14.062 -31.047 1 94.25 279 LYS A CA 1
ATOM 2274 C C . LYS A 1 279 ? -11.742 -14.859 -31.938 1 94.25 279 LYS A C 1
ATOM 2276 O O . LYS A 1 279 ? -10.898 -14.281 -32.625 1 94.25 279 LYS A O 1
ATOM 2281 N N . TYR A 1 280 ? -11.992 -16.234 -31.922 1 96.19 280 TYR A N 1
ATOM 2282 C CA . TYR A 1 280 ? -10.969 -17.062 -32.562 1 96.19 280 TYR A CA 1
ATOM 2283 C C . TYR A 1 280 ? -11.586 -18.016 -33.562 1 96.19 280 TYR A C 1
ATOM 2285 O O . TYR A 1 280 ? -10.883 -18.594 -34.406 1 96.19 280 TYR A O 1
ATOM 2293 N N . PHE A 1 281 ? -12.883 -18.188 -33.469 1 96.19 281 PHE A N 1
ATOM 2294 C CA . PHE A 1 281 ? -13.586 -19.109 -34.375 1 96.19 281 PHE A CA 1
ATOM 2295 C C . PHE A 1 281 ? -14.734 -18.391 -35.094 1 96.19 281 PHE A C 1
ATOM 2297 O O . PHE A 1 281 ? -15.438 -17.578 -34.469 1 96.19 281 PHE A O 1
ATOM 2304 N N . THR A 1 282 ? -14.844 -18.703 -36.312 1 93.94 282 THR A N 1
ATOM 2305 C CA . THR A 1 282 ? -16.016 -18.219 -37.062 1 93.94 282 THR A CA 1
ATOM 2306 C C . THR A 1 282 ? -17.266 -18.984 -36.656 1 93.94 282 THR A C 1
ATOM 2308 O O . THR A 1 282 ? -17.188 -19.938 -35.875 1 93.94 282 THR A O 1
ATOM 2311 N N . ASN A 1 283 ? -18.359 -18.625 -37.281 1 91.44 283 ASN A N 1
ATOM 2312 C CA . ASN A 1 283 ? -19.625 -19.312 -37.031 1 91.44 283 ASN A CA 1
ATOM 2313 C C . ASN A 1 283 ? -19.578 -20.766 -37.5 1 91.44 283 ASN A C 1
ATOM 2315 O O . ASN A 1 283 ? -20.266 -21.625 -36.938 1 91.44 283 ASN A O 1
ATOM 2319 N N . GLU A 1 284 ? -18.781 -21.016 -38.5 1 91.5 284 GLU A N 1
ATOM 2320 C CA . GLU A 1 284 ? -18.609 -22.375 -39.031 1 91.5 284 GLU A CA 1
ATOM 2321 C C . GLU A 1 284 ? -17.547 -23.141 -38.219 1 91.5 284 GLU A C 1
ATOM 2323 O O . GLU A 1 284 ? -17.203 -24.266 -38.594 1 91.5 284 GLU A O 1
ATOM 2328 N N . LEU A 1 285 ? -16.953 -22.453 -37.156 1 91.69 285 LEU A N 1
ATOM 2329 C CA . LEU A 1 285 ? -16 -23.031 -36.219 1 91.69 285 LEU A CA 1
ATOM 2330 C C . LEU A 1 285 ? -14.633 -23.219 -36.875 1 91.69 285 LEU A C 1
ATOM 2332 O O . LEU A 1 285 ? -13.922 -24.188 -36.562 1 91.69 285 LEU A O 1
ATOM 2336 N N . ASP A 1 286 ? -14.367 -22.281 -37.875 1 93.38 286 ASP A N 1
ATOM 2337 C CA . ASP A 1 286 ? -13.023 -22.203 -38.406 1 93.38 286 ASP A CA 1
ATOM 2338 C C . ASP A 1 286 ? -12.18 -21.188 -37.656 1 93.38 286 ASP A C 1
ATOM 2340 O O . ASP A 1 286 ? -12.672 -20.125 -37.281 1 93.38 286 ASP A O 1
ATOM 2344 N N . LEU A 1 287 ? -10.953 -21.562 -37.406 1 95.75 287 LEU A N 1
ATOM 2345 C CA . LEU A 1 287 ? -10.039 -20.641 -36.75 1 95.75 287 LEU A CA 1
ATOM 2346 C C . LEU A 1 287 ? -9.703 -19.453 -37.625 1 95.75 287 LEU A C 1
ATOM 2348 O O . LEU A 1 287 ? -9.516 -19.609 -38.844 1 95.75 287 LEU A O 1
ATOM 2352 N N . TYR A 1 288 ? -9.695 -18.281 -37 1 94 288 TYR A N 1
ATOM 2353 C CA . TYR A 1 288 ? -9.367 -17.094 -37.781 1 94 288 TYR A CA 1
ATOM 2354 C C . TYR A 1 288 ? -8.711 -16.031 -36.906 1 94 288 TYR A C 1
ATOM 2356 O O . TYR A 1 288 ? -8.672 -16.172 -35.688 1 94 288 TYR A O 1
ATOM 2364 N N . HIS A 1 289 ? -8.016 -15.094 -37.469 1 92.19 289 HIS A N 1
ATOM 2365 C CA . HIS A 1 289 ? -7.582 -13.859 -36.812 1 92.19 289 HIS A CA 1
ATOM 2366 C C . HIS A 1 289 ? -7.742 -12.664 -37.75 1 92.19 289 HIS A C 1
ATOM 2368 O O . HIS A 1 289 ? -7.848 -12.828 -38.969 1 92.19 289 HIS A O 1
ATOM 2374 N N . ILE A 1 290 ? -8 -11.531 -37.156 1 90.5 290 ILE A N 1
ATOM 2375 C CA . ILE A 1 290 ? -8.109 -10.312 -37.938 1 90.5 290 ILE A CA 1
ATOM 2376 C C . ILE A 1 290 ? -6.746 -9.641 -38.031 1 90.5 290 ILE A C 1
ATOM 2378 O O . ILE A 1 290 ? -6.141 -9.289 -37.031 1 90.5 290 ILE A O 1
ATOM 2382 N N . ASN A 1 291 ? -6.297 -9.516 -39.219 1 88.56 291 ASN A N 1
ATOM 2383 C CA . ASN A 1 291 ? -5.051 -8.789 -39.438 1 88.56 291 ASN A CA 1
ATOM 2384 C C . ASN A 1 291 ? -5.195 -7.309 -39.094 1 88.56 291 ASN A C 1
ATOM 2386 O O . ASN A 1 291 ? -5.992 -6.598 -39.719 1 88.56 291 ASN A O 1
ATOM 2390 N N . GLU A 1 292 ? -4.43 -6.914 -38.125 1 84.31 292 GLU A N 1
ATOM 2391 C CA . GLU A 1 292 ? -4.578 -5.555 -37.625 1 84.31 292 GLU A CA 1
ATOM 2392 C C . GLU A 1 292 ? -4.223 -4.527 -38.719 1 84.31 292 GLU A C 1
ATOM 2394 O O . GLU A 1 292 ? -4.773 -3.424 -38.719 1 84.31 292 GLU A O 1
ATOM 2399 N N . GLU A 1 293 ? -3.318 -4.852 -39.656 1 86.94 293 GLU A N 1
ATOM 2400 C CA . GLU A 1 293 ? -2.871 -3.941 -40.719 1 86.94 293 GLU A CA 1
ATOM 2401 C C . GLU A 1 293 ? -3.9 -3.846 -41.844 1 86.94 293 GLU A C 1
ATOM 2403 O O . GLU A 1 293 ? -4.195 -2.754 -42.312 1 86.94 293 GLU A O 1
ATOM 2408 N N . THR A 1 294 ? -4.457 -4.871 -42.219 1 89.06 294 THR A N 1
ATOM 2409 C CA . THR A 1 294 ? -5.324 -4.91 -43.375 1 89.06 294 THR A CA 1
ATOM 2410 C C . THR A 1 294 ? -6.789 -4.98 -42.969 1 89.06 294 THR A C 1
ATOM 2412 O O . THR A 1 294 ? -7.684 -4.793 -43.781 1 89.06 294 THR A O 1
ATOM 2415 N N . ASN A 1 295 ? -6.98 -5.281 -41.719 1 89.62 295 ASN A N 1
ATOM 2416 C CA . ASN A 1 295 ? -8.32 -5.461 -41.156 1 89.62 295 ASN A CA 1
ATOM 2417 C C . ASN A 1 295 ? -9.07 -6.59 -41.875 1 89.62 295 ASN A C 1
ATOM 2419 O O . ASN A 1 295 ? -10.289 -6.535 -42 1 89.62 295 ASN A O 1
ATOM 2423 N N . GLN A 1 296 ? -8.305 -7.43 -42.406 1 89.56 296 GLN A N 1
ATOM 2424 C CA . GLN A 1 296 ? -8.906 -8.555 -43.125 1 89.56 296 GLN A CA 1
ATOM 2425 C C . GLN A 1 296 ? -8.906 -9.812 -42.25 1 89.56 296 GLN A C 1
ATOM 2427 O O . GLN A 1 296 ? -7.984 -10.031 -41.469 1 89.56 296 GLN A O 1
ATOM 2432 N N . LEU A 1 297 ? -9.938 -10.57 -42.406 1 90.88 297 LEU A N 1
ATOM 2433 C CA . LEU A 1 297 ? -10.062 -11.859 -41.719 1 90.88 297 LEU A CA 1
ATOM 2434 C C . LEU A 1 297 ? -9.172 -12.906 -42.406 1 90.88 297 LEU A C 1
ATOM 2436 O O . LEU A 1 297 ? -9.227 -13.078 -43.625 1 90.88 297 LEU A O 1
ATOM 2440 N N . GLU A 1 298 ? -8.25 -13.508 -41.656 1 93.12 298 GLU A N 1
ATOM 2441 C CA . GLU A 1 298 ? -7.371 -14.562 -42.156 1 93.12 298 GLU A CA 1
ATOM 2442 C C . GLU A 1 298 ? -7.625 -15.875 -41.406 1 93.12 298 GLU A C 1
ATOM 2444 O O . GLU A 1 298 ? -7.59 -15.93 -40.188 1 93.12 298 GLU A O 1
ATOM 2449 N N . TYR A 1 299 ? -7.871 -16.891 -42.219 1 93.44 299 TYR A N 1
ATOM 2450 C CA . TYR A 1 299 ? -8.102 -18.203 -41.625 1 93.44 299 TYR A CA 1
ATOM 2451 C C . TYR A 1 299 ? -6.789 -18.875 -41.25 1 93.44 299 TYR A C 1
ATOM 2453 O O . TYR A 1 299 ? -5.777 -18.719 -41.938 1 93.44 299 TYR A O 1
ATOM 2461 N N . ILE A 1 300 ? -6.852 -19.594 -40.188 1 94.19 300 ILE A N 1
ATOM 2462 C CA . ILE A 1 300 ? -5.695 -20.375 -39.75 1 94.19 300 ILE A CA 1
ATOM 2463 C C . ILE A 1 300 ? -6.016 -21.859 -39.812 1 94.19 300 ILE A C 1
ATOM 2465 O O . ILE A 1 300 ? -6.969 -22.328 -39.219 1 94.19 300 ILE A O 1
ATOM 2469 N N . ILE A 1 301 ? -5.207 -22.609 -40.531 1 93.06 301 ILE A N 1
ATOM 2470 C CA . ILE A 1 301 ? -5.418 -24.047 -40.688 1 93.06 301 ILE A CA 1
ATOM 2471 C C . ILE A 1 301 ? -4.461 -24.797 -39.781 1 93.06 301 ILE A C 1
ATOM 2473 O O . ILE A 1 301 ? -3.24 -24.672 -39.906 1 93.06 301 ILE A O 1
ATOM 2477 N N . PRO A 1 302 ? -5.043 -25.547 -38.844 1 94 302 PRO A N 1
ATOM 2478 C CA . PRO A 1 302 ? -4.172 -26.344 -37.969 1 94 302 PRO A CA 1
ATOM 2479 C C . PRO A 1 302 ? -3.299 -27.312 -38.75 1 94 302 PRO A C 1
ATOM 2481 O O . PRO A 1 302 ? -3.793 -28.016 -39.625 1 94 302 PRO A O 1
ATOM 2484 N N . GLU A 1 303 ? -2.047 -27.266 -38.438 1 92.06 303 GLU A N 1
ATOM 2485 C CA . GLU A 1 303 ? -1.135 -28.219 -39.031 1 92.06 303 GLU A CA 1
ATOM 2486 C C . GLU A 1 303 ? -1.059 -29.516 -38.25 1 92.06 303 GLU A C 1
ATOM 2488 O O . GLU A 1 303 ? -0.898 -29.484 -37.031 1 92.06 303 GLU A O 1
ATOM 2493 N N . ASP A 1 304 ? -1.175 -30.609 -38.938 1 91.69 304 ASP A N 1
ATOM 2494 C CA . ASP A 1 304 ? -1.097 -31.891 -38.281 1 91.69 304 ASP A CA 1
ATOM 2495 C C . ASP A 1 304 ? 0.293 -32.125 -37.688 1 91.69 304 ASP A C 1
ATOM 2497 O O . ASP A 1 304 ? 1.302 -31.938 -38.375 1 91.69 304 ASP A O 1
ATOM 2501 N N . SER A 1 305 ? 0.223 -32.406 -36.406 1 91.62 305 SER A N 1
ATOM 2502 C CA . SER A 1 305 ? 1.442 -32.75 -35.688 1 91.62 305 SER A CA 1
ATOM 2503 C C . SER A 1 305 ? 1.17 -33.812 -34.625 1 91.62 305 SER A C 1
ATOM 2505 O O . SER A 1 305 ? 0.019 -34.219 -34.406 1 91.62 305 SER A O 1
ATOM 2507 N N . SER A 1 306 ? 2.246 -34.406 -34.125 1 91.62 306 SER A N 1
ATOM 2508 C CA . SER A 1 306 ? 2.092 -35.438 -33.125 1 91.62 306 SER A CA 1
ATOM 2509 C C . SER A 1 306 ? 2.871 -35.125 -31.859 1 91.62 306 SER A C 1
ATOM 2511 O O . SER A 1 306 ? 4.008 -34.656 -31.938 1 91.62 306 SER A O 1
ATOM 2513 N N . LEU A 1 307 ? 2.184 -35.312 -30.766 1 94.31 307 LEU A N 1
ATOM 2514 C CA . LEU A 1 307 ? 2.848 -35.156 -29.484 1 94.31 307 LEU A CA 1
ATOM 2515 C C . LEU A 1 307 ? 4.09 -36.031 -29.375 1 94.31 307 LEU A C 1
ATOM 2517 O O . LEU A 1 307 ? 5.137 -35.562 -28.906 1 94.31 307 LEU A O 1
ATOM 2521 N N . GLU A 1 308 ? 3.988 -37.219 -29.891 1 92.88 308 GLU A N 1
ATOM 2522 C CA . GLU A 1 308 ? 5.094 -38.156 -29.891 1 92.88 308 GLU A CA 1
ATOM 2523 C C . GLU A 1 308 ? 6.297 -37.625 -30.656 1 92.88 308 GLU A C 1
ATOM 2525 O O . GLU A 1 308 ? 7.438 -37.75 -30.219 1 92.88 308 GLU A O 1
ATOM 2530 N N . GLN A 1 309 ? 5.953 -37.031 -31.781 1 91.88 309 GLN A N 1
ATOM 2531 C CA . GLN A 1 309 ? 7.023 -36.469 -32.594 1 91.88 309 GLN A CA 1
ATOM 2532 C C . GLN A 1 309 ? 7.691 -35.312 -31.906 1 91.88 309 GLN A C 1
ATOM 2534 O O . GLN A 1 309 ? 8.906 -35.125 -32 1 91.88 309 GLN A O 1
ATOM 2539 N N . HIS A 1 310 ? 6.852 -34.531 -31.25 1 93 310 HIS A N 1
ATOM 2540 C CA . HIS A 1 310 ? 7.398 -33.406 -30.531 1 93 310 HIS A CA 1
ATOM 2541 C C . HIS A 1 310 ? 8.289 -33.844 -29.375 1 93 310 HIS A C 1
ATOM 2543 O O . HIS A 1 310 ? 9.352 -33.281 -29.141 1 93 310 HIS A O 1
ATOM 2549 N N . LEU A 1 311 ? 7.863 -34.812 -28.609 1 92 311 LEU A N 1
ATOM 2550 C CA . LEU A 1 311 ? 8.57 -35.312 -27.438 1 92 311 LEU A CA 1
ATOM 2551 C C . LEU A 1 311 ? 9.883 -35.969 -27.828 1 92 311 LEU A C 1
ATOM 2553 O O . LEU A 1 311 ? 10.844 -35.969 -27.047 1 92 311 LEU A O 1
ATOM 2557 N N . GLN A 1 312 ? 9.961 -36.562 -29 1 89.12 312 GLN A N 1
ATOM 2558 C CA . GLN A 1 312 ? 11.141 -37.25 -29.547 1 89.12 312 GLN A CA 1
ATOM 2559 C C . GLN A 1 312 ? 11.609 -38.375 -28.625 1 89.12 312 GLN A C 1
ATOM 2561 O O . GLN A 1 312 ? 12.797 -38.5 -28.344 1 89.12 312 GLN A O 1
ATOM 2566 N N . VAL A 1 313 ? 10.656 -39.031 -28 1 88.12 313 VAL A N 1
ATOM 2567 C CA . VAL A 1 313 ? 10.969 -40.156 -27.141 1 88.12 313 VAL A CA 1
ATOM 2568 C C . VAL A 1 313 ? 10.102 -41.375 -27.516 1 88.12 313 VAL A C 1
ATOM 2570 O O . VAL A 1 313 ? 9.102 -41.219 -28.234 1 88.12 313 VAL A O 1
ATOM 2573 N N . THR A 1 314 ? 10.555 -42.5 -27.031 1 86.5 314 THR A N 1
ATOM 2574 C CA . THR A 1 314 ? 9.828 -43.719 -27.391 1 86.5 314 THR A CA 1
ATOM 2575 C C . THR A 1 314 ? 9.172 -44.344 -26.156 1 86.5 314 THR A C 1
ATOM 2577 O O . THR A 1 314 ? 8.539 -45.406 -26.25 1 86.5 314 THR A O 1
ATOM 2580 N N . ASP A 1 315 ? 9.297 -43.719 -25.109 1 92.38 315 ASP A N 1
ATOM 2581 C CA . ASP A 1 315 ? 8.695 -44.25 -23.875 1 92.38 315 ASP A CA 1
ATOM 2582 C C . ASP A 1 315 ? 7.18 -44.125 -23.922 1 92.38 315 ASP A C 1
ATOM 2584 O O . ASP A 1 315 ? 6.637 -43.031 -23.703 1 92.38 315 ASP A O 1
ATOM 2588 N N . ILE A 1 316 ? 6.492 -45.188 -24.094 1 94 316 ILE A N 1
ATOM 2589 C CA . ILE A 1 316 ? 5.051 -45.188 -24.328 1 94 316 ILE A CA 1
ATOM 2590 C C . ILE A 1 316 ? 4.328 -44.75 -23.047 1 94 316 ILE A C 1
ATOM 2592 O O . ILE A 1 316 ? 3.299 -44.094 -23.125 1 94 316 ILE A O 1
ATOM 2596 N N . GLY A 1 317 ? 4.867 -45.188 -21.938 1 96.12 317 GLY A N 1
ATOM 2597 C CA . GLY A 1 317 ? 4.273 -44.812 -20.672 1 96.12 317 GLY A CA 1
ATOM 2598 C C . GLY A 1 317 ? 4.285 -43.312 -20.453 1 96.12 317 GLY A C 1
ATOM 2599 O O . GLY A 1 317 ? 3.273 -42.719 -20.062 1 96.12 317 GLY A O 1
ATOM 2600 N N . PHE A 1 318 ? 5.438 -42.688 -20.703 1 97.19 318 PHE A N 1
ATOM 2601 C CA . PHE A 1 318 ? 5.586 -41.25 -20.562 1 97.19 318 PHE A CA 1
ATOM 2602 C C . PHE A 1 318 ? 4.672 -40.5 -21.531 1 97.19 318 PHE A C 1
ATOM 2604 O O . PHE A 1 318 ? 4 -39.562 -21.141 1 97.19 318 PHE A O 1
ATOM 2611 N N . ILE A 1 319 ? 4.633 -40.969 -22.75 1 97.12 319 ILE A N 1
ATOM 2612 C CA . ILE A 1 319 ? 3.807 -40.344 -23.781 1 97.12 319 ILE A CA 1
ATOM 2613 C C . ILE A 1 319 ? 2.338 -40.406 -23.375 1 97.12 319 ILE A C 1
ATOM 2615 O O . ILE A 1 319 ? 1.619 -39.406 -23.453 1 97.12 319 ILE A O 1
ATOM 2619 N N . ASP A 1 320 ? 1.953 -41.531 -22.891 1 97.5 320 ASP A N 1
ATOM 2620 C CA . ASP A 1 320 ? 0.575 -41.719 -22.453 1 97.5 320 ASP A CA 1
ATOM 2621 C C . ASP A 1 320 ? 0.247 -40.781 -21.281 1 97.5 320 ASP A C 1
ATOM 2623 O O . ASP A 1 320 ? -0.846 -40.219 -21.219 1 97.5 320 ASP A O 1
ATOM 2627 N N . PHE A 1 321 ? 1.125 -40.719 -20.375 1 98.31 321 PHE A N 1
ATOM 2628 C CA . PHE A 1 321 ? 0.944 -39.844 -19.203 1 98.31 321 PHE A CA 1
ATOM 2629 C C . PHE A 1 321 ? 0.773 -38.406 -19.625 1 98.31 321 PHE A C 1
ATOM 2631 O O . PHE A 1 321 ? -0.185 -37.75 -19.203 1 98.31 321 PHE A O 1
ATOM 2638 N N . VAL A 1 322 ? 1.663 -37.875 -20.469 1 98.5 322 VAL A N 1
ATOM 2639 C CA . VAL A 1 322 ? 1.619 -36.469 -20.906 1 98.5 322 VAL A CA 1
ATOM 2640 C C . VAL A 1 322 ? 0.336 -36.219 -21.688 1 98.5 322 VAL A C 1
ATOM 2642 O O . VAL A 1 322 ? -0.316 -35.188 -21.516 1 98.5 322 VAL A O 1
ATOM 2645 N N . GLN A 1 323 ? -0.013 -37.156 -22.516 1 97.88 323 GLN A N 1
ATOM 2646 C CA . GLN A 1 323 ? -1.242 -37.062 -23.297 1 97.88 323 GLN A CA 1
ATOM 2647 C C . GLN A 1 323 ? -2.463 -36.938 -22.375 1 97.88 323 GLN A C 1
ATOM 2649 O O . GLN A 1 323 ? -3.398 -36.188 -22.672 1 97.88 323 GLN A O 1
ATOM 2654 N N . SER A 1 324 ? -2.426 -37.719 -21.344 1 98.38 324 SER A N 1
ATOM 2655 C CA . SER A 1 324 ? -3.547 -37.688 -20.406 1 98.38 324 SER A CA 1
ATOM 2656 C C . SER A 1 324 ? -3.68 -36.312 -19.75 1 98.38 324 SER A C 1
ATOM 2658 O O . SER A 1 324 ? -4.793 -35.844 -19.516 1 98.38 324 SER A O 1
ATOM 2660 N N . LEU A 1 325 ? -2.594 -35.688 -19.422 1 98.75 325 LEU A N 1
ATOM 2661 C CA . LEU A 1 325 ? -2.604 -34.344 -18.812 1 98.75 325 LEU A CA 1
ATOM 2662 C C . LEU A 1 325 ? -3.066 -33.312 -19.812 1 98.75 325 LEU A C 1
ATOM 2664 O O . LEU A 1 325 ? -3.643 -32.281 -19.422 1 98.75 325 LEU A O 1
ATOM 2668 N N . LEU A 1 326 ? -2.887 -33.562 -21.109 1 98.62 326 LEU A N 1
ATOM 2669 C CA . LEU A 1 326 ? -3.137 -32.562 -22.156 1 98.62 326 LEU A CA 1
ATOM 2670 C C . LEU A 1 326 ? -4.469 -32.844 -22.844 1 98.62 326 LEU A C 1
ATOM 2672 O O . LEU A 1 326 ? -4.672 -32.438 -23.984 1 98.62 326 LEU A O 1
ATOM 2676 N N . GLU A 1 327 ? -5.254 -33.562 -22.156 1 98.12 327 GLU A N 1
ATOM 2677 C CA . GLU A 1 327 ? -6.625 -33.656 -22.641 1 98.12 327 GLU A CA 1
ATOM 2678 C C . GLU A 1 327 ? -7.277 -32.281 -22.781 1 98.12 327 GLU A C 1
ATOM 2680 O O . GLU A 1 327 ? -7.32 -31.531 -21.812 1 98.12 327 GLU A O 1
ATOM 2685 N N . ILE A 1 328 ? -7.824 -32 -23.938 1 98.12 328 ILE A N 1
ATOM 2686 C CA . ILE A 1 328 ? -8.359 -30.672 -24.219 1 98.12 328 ILE A CA 1
ATOM 2687 C C . ILE A 1 328 ? -9.555 -30.391 -23.312 1 98.12 328 ILE A C 1
ATOM 2689 O O . ILE A 1 328 ? -9.641 -29.312 -22.719 1 98.12 328 ILE A O 1
ATOM 2693 N N . ASN A 1 329 ? -10.484 -31.359 -23.203 1 97.81 329 ASN A N 1
ATOM 2694 C CA . ASN A 1 329 ? -11.641 -31.219 -22.328 1 97.81 329 ASN A CA 1
ATOM 2695 C C . ASN A 1 329 ? -11.258 -31.422 -20.859 1 97.81 329 ASN A C 1
ATOM 2697 O O . ASN A 1 329 ? -10.844 -32.5 -20.469 1 97.81 329 ASN A O 1
ATOM 2701 N N . PRO A 1 330 ? -11.398 -30.422 -20.078 1 97.69 330 PRO A N 1
ATOM 2702 C CA . PRO A 1 330 ? -10.969 -30.531 -18.688 1 97.69 330 PRO A CA 1
ATOM 2703 C C . PRO A 1 330 ? -11.734 -31.609 -17.922 1 97.69 330 PRO A C 1
ATOM 2705 O O . PRO A 1 330 ? -11.219 -32.156 -16.938 1 97.69 330 PRO A O 1
ATOM 2708 N N . GLN A 1 331 ? -12.859 -32 -18.359 1 97.06 331 GLN A N 1
ATOM 2709 C CA . GLN A 1 331 ? -13.648 -33.031 -17.688 1 97.06 331 GLN A CA 1
ATOM 2710 C C . GLN A 1 331 ? -13 -34.406 -17.812 1 97.06 331 GLN A C 1
ATOM 2712 O O . GLN A 1 331 ? -13.25 -35.312 -17 1 97.06 331 GLN A O 1
ATOM 2717 N N . ARG A 1 332 ? -12.219 -34.5 -18.812 1 97.81 332 ARG A N 1
ATOM 2718 C CA . ARG A 1 332 ? -11.547 -35.781 -19.047 1 97.81 332 ARG A CA 1
ATOM 2719 C C . ARG A 1 332 ? -10.109 -35.75 -18.562 1 97.81 332 ARG A C 1
ATOM 2721 O O . ARG A 1 332 ? -9.398 -36.75 -18.625 1 97.81 332 ARG A O 1
ATOM 2728 N N . ARG A 1 333 ? -9.641 -34.625 -18.109 1 98 333 ARG A N 1
ATOM 2729 C CA . ARG A 1 333 ? -8.297 -34.5 -17.562 1 98 333 ARG A CA 1
ATOM 2730 C C . ARG A 1 333 ? -8.234 -35.094 -16.141 1 98 333 ARG A C 1
ATOM 2732 O O . ARG A 1 333 ? -9.148 -34.906 -15.344 1 98 333 ARG A O 1
ATOM 2739 N N . PRO A 1 334 ? -7.191 -35.781 -15.859 1 98.5 334 PRO A N 1
ATOM 2740 C CA . PRO A 1 334 ? -7.098 -36.375 -14.516 1 98.5 334 PRO A CA 1
ATOM 2741 C C . PRO A 1 334 ? -6.848 -35.312 -13.445 1 98.5 334 PRO A C 1
ATOM 2743 O O . PRO A 1 334 ? -6.23 -34.281 -13.719 1 98.5 334 PRO A O 1
ATOM 2746 N N . SER A 1 335 ? -7.371 -35.562 -12.258 1 98.5 335 SER A N 1
ATOM 2747 C CA . SER A 1 335 ? -6.949 -34.781 -11.094 1 98.5 335 SER A CA 1
ATOM 2748 C C . SER A 1 335 ? -5.508 -35.094 -10.711 1 98.5 335 SER A C 1
ATOM 2750 O O . SER A 1 335 ? -4.93 -36.062 -11.203 1 98.5 335 SER A O 1
ATOM 2752 N N . ALA A 1 336 ? -4.961 -34.312 -9.898 1 98.75 336 ALA A N 1
ATOM 2753 C CA . ALA A 1 336 ? -3.609 -34.594 -9.414 1 98.75 336 ALA A CA 1
ATOM 2754 C C . ALA A 1 336 ? -3.543 -35.938 -8.734 1 98.75 336 ALA A C 1
ATOM 2756 O O . ALA A 1 336 ? -2.604 -36.719 -8.953 1 98.75 336 ALA A O 1
ATOM 2757 N N . ALA A 1 337 ? -4.562 -36.281 -7.965 1 98.38 337 ALA A N 1
ATOM 2758 C CA . ALA A 1 337 ? -4.629 -37.562 -7.27 1 98.38 337 ALA A CA 1
ATOM 2759 C C . ALA A 1 337 ? -4.691 -38.719 -8.258 1 98.38 337 ALA A C 1
ATOM 2761 O O . ALA A 1 337 ? -4.004 -39.719 -8.086 1 98.38 337 ALA A O 1
ATOM 2762 N N . GLU A 1 338 ? -5.516 -38.562 -9.242 1 98.56 338 GLU A N 1
ATOM 2763 C CA . GLU A 1 338 ? -5.637 -39.594 -10.273 1 98.56 338 GLU A CA 1
ATOM 2764 C C . GLU A 1 338 ? -4.332 -39.75 -11.047 1 98.56 338 GLU A C 1
ATOM 2766 O O . GLU A 1 338 ? -3.92 -40.875 -11.352 1 98.56 338 GLU A O 1
ATOM 2771 N N . ALA A 1 339 ? -3.709 -38.625 -11.375 1 98.75 339 ALA A N 1
ATOM 2772 C CA . ALA A 1 339 ? -2.457 -38.656 -12.125 1 98.75 339 ALA A CA 1
ATOM 2773 C C . ALA A 1 339 ? -1.357 -39.344 -11.336 1 98.75 339 ALA A C 1
ATOM 2775 O O . ALA A 1 339 ? -0.494 -40.031 -11.922 1 98.75 339 ALA A O 1
ATOM 2776 N N . LEU A 1 340 ? -1.372 -39.281 -10 1 98.5 340 LEU A N 1
ATOM 2777 C CA . LEU A 1 340 ? -0.379 -39.906 -9.133 1 98.5 340 LEU A CA 1
ATOM 2778 C C . LEU A 1 340 ? -0.466 -41.406 -9.227 1 98.5 340 LEU A C 1
ATOM 2780 O O . LEU A 1 340 ? 0.5 -42.125 -8.914 1 98.5 340 LEU A O 1
ATOM 2784 N N . GLU A 1 341 ? -1.585 -41.906 -9.719 1 98.12 341 GLU A N 1
ATOM 2785 C CA . GLU A 1 341 ? -1.802 -43.344 -9.812 1 98.12 341 GLU A CA 1
ATOM 2786 C C . GLU A 1 341 ? -1.456 -43.875 -11.203 1 98.12 341 GLU A C 1
ATOM 2788 O O . GLU A 1 341 ? -1.575 -45.062 -11.469 1 98.12 341 GLU A O 1
ATOM 2793 N N . HIS A 1 342 ? -1.096 -43 -12.062 1 98 342 HIS A N 1
ATOM 2794 C CA . HIS A 1 342 ? -0.776 -43.438 -13.422 1 98 342 HIS A CA 1
ATOM 2795 C C . HIS A 1 342 ? 0.369 -44.438 -13.43 1 98 342 HIS A C 1
ATOM 2797 O O . HIS A 1 342 ? 1.362 -44.281 -12.719 1 98 342 HIS A O 1
ATOM 2803 N N . PRO A 1 343 ? 0.394 -45.438 -14.25 1 97.06 343 PRO A N 1
ATOM 2804 C CA . PRO A 1 343 ? 1.391 -46.531 -14.273 1 97.06 343 PRO A CA 1
ATOM 2805 C C . PRO A 1 343 ? 2.797 -46.031 -14.578 1 97.06 343 PRO A C 1
ATOM 2807 O O . PRO A 1 343 ? 3.781 -46.594 -14.117 1 97.06 343 PRO A O 1
ATOM 2810 N N . TRP A 1 344 ? 2.893 -44.969 -15.336 1 97.38 344 TRP A N 1
ATOM 2811 C CA . TRP A 1 344 ? 4.207 -44.469 -15.695 1 97.38 344 TRP A CA 1
ATOM 2812 C C . TRP A 1 344 ? 4.996 -44.062 -14.453 1 97.38 344 TRP A C 1
ATOM 2814 O O . TRP A 1 344 ? 6.219 -44.25 -14.406 1 97.38 344 TRP A O 1
ATOM 2824 N N . LEU A 1 345 ? 4.332 -43.562 -13.438 1 97.06 345 LEU A N 1
ATOM 2825 C CA . LEU A 1 345 ? 5.004 -43.062 -12.242 1 97.06 345 LEU A CA 1
ATOM 2826 C C . LEU A 1 345 ? 5.531 -44.188 -11.391 1 97.06 345 LEU A C 1
ATOM 2828 O O . LEU A 1 345 ? 6.395 -44 -10.531 1 97.06 345 LEU A O 1
ATOM 2832 N N . SER A 1 346 ? 5.035 -45.406 -11.602 1 93.5 346 SER A N 1
ATOM 2833 C CA . SER A 1 346 ? 5.473 -46.562 -10.836 1 93.5 346 SER A CA 1
ATOM 2834 C C . SER A 1 346 ? 6.473 -47.406 -11.625 1 93.5 346 SER A C 1
ATOM 2836 O O . SER A 1 346 ? 6.988 -48.406 -11.117 1 93.5 346 SER A O 1
ATOM 2838 N N . TYR A 1 347 ? 6.695 -47 -12.867 1 92.88 347 TYR A N 1
ATOM 2839 C CA . TYR A 1 347 ? 7.633 -47.75 -13.703 1 92.88 347 TYR A CA 1
ATOM 2840 C C . TYR A 1 347 ? 9.062 -47.562 -13.211 1 92.88 347 TYR A C 1
ATOM 2842 O O . TYR A 1 347 ? 9.469 -46.438 -12.875 1 92.88 347 TYR A O 1
ATOM 2850 N N . SER A 1 348 ? 9.797 -48.625 -13.055 1 90.88 348 SER A N 1
ATOM 2851 C CA . SER A 1 348 ? 11.172 -48.562 -12.578 1 90.88 348 SER A CA 1
ATOM 2852 C C . SER A 1 348 ? 12.156 -48.5 -13.742 1 90.88 348 SER A C 1
ATOM 2854 O O . SER A 1 348 ? 12.141 -49.375 -14.609 1 90.88 348 SER A O 1
ATOM 2856 N N . TYR A 1 349 ? 12.789 -47.438 -13.828 1 88.44 349 TYR A N 1
ATOM 2857 C CA . TYR A 1 349 ? 13.82 -47.312 -14.852 1 88.44 349 TYR A CA 1
ATOM 2858 C C . TYR A 1 349 ? 15.164 -47.812 -14.328 1 88.44 349 TYR A C 1
ATOM 2860 O O . TYR A 1 349 ? 15.5 -47.594 -13.156 1 88.44 349 TYR A O 1
ATOM 2868 N N . GLU A 1 350 ? 15.789 -48.875 -14.992 1 72.06 350 GLU A N 1
ATOM 2869 C CA . GLU A 1 350 ? 17.078 -49.406 -14.602 1 72.06 350 GLU A CA 1
ATOM 2870 C C . GLU A 1 350 ? 18.172 -48.344 -14.594 1 72.06 350 GLU A C 1
ATOM 2872 O O . GLU A 1 350 ? 18.141 -47.406 -15.398 1 72.06 350 GLU A O 1
ATOM 2877 N N . SER A 1 351 ? 18.719 -48.031 -13.375 1 58.22 351 SER A N 1
ATOM 2878 C CA . SER A 1 351 ? 19.859 -47.156 -13.266 1 58.22 351 SER A CA 1
ATOM 2879 C C . SER A 1 351 ? 20.891 -47.406 -14.359 1 58.22 351 SER A C 1
ATOM 2881 O O . SER A 1 351 ? 21.312 -48.562 -14.539 1 58.22 351 SER A O 1
ATOM 2883 N N . SER A 1 352 ? 20.812 -46.938 -15.5 1 44.72 352 SER A N 1
ATOM 2884 C CA . SER A 1 352 ? 21.953 -47.188 -16.375 1 44.72 352 SER A CA 1
ATOM 2885 C C . SER A 1 352 ? 23.266 -46.969 -15.648 1 44.72 352 SER A C 1
ATOM 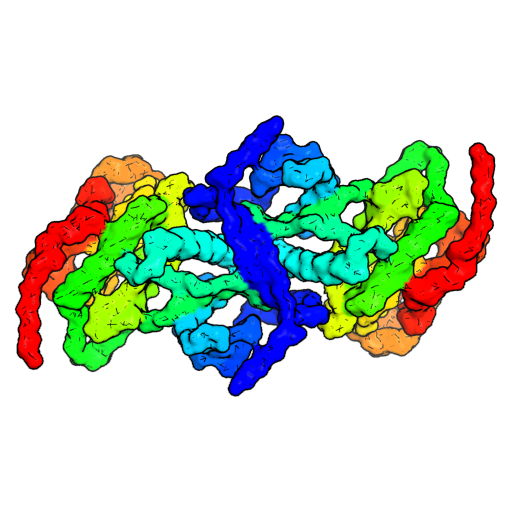2887 O O . SER A 1 352 ? 23.453 -45.938 -14.977 1 44.72 352 SER A O 1
ATOM 2889 N N . SER A 1 353 ? 23.922 -48.094 -15.227 1 37.53 353 SER A N 1
ATOM 2890 C CA . SER A 1 353 ? 25.328 -48.125 -14.805 1 37.53 353 SER A CA 1
ATOM 2891 C C . SER A 1 353 ? 26.188 -47.219 -15.688 1 37.53 353 SER A C 1
ATOM 2893 O O . SER A 1 353 ? 26.422 -47.531 -16.859 1 37.53 353 SER A O 1
ATOM 2895 N N . PHE A 1 354 ? 26.078 -45.969 -15.727 1 32.59 354 PHE A N 1
ATOM 2896 C CA . PHE A 1 354 ? 27.359 -45.438 -16.172 1 32.59 354 PHE A CA 1
ATOM 2897 C C . PHE A 1 354 ? 28.422 -45.594 -15.078 1 32.59 354 PHE A C 1
ATOM 2899 O O . PHE A 1 354 ? 28.109 -45.469 -13.891 1 32.59 354 PHE A O 1
ATOM 2906 N N . MET B 1 1 ? 30.25 -8.82 13.703 1 32.12 1 MET B N 1
ATOM 2907 C CA . MET B 1 1 ? 29.031 -8.688 14.508 1 32.12 1 MET B CA 1
ATOM 2908 C C . MET B 1 1 ? 28.25 -7.453 14.086 1 32.12 1 MET B C 1
ATOM 2910 O O . MET B 1 1 ? 28.656 -6.324 14.359 1 32.12 1 MET B O 1
ATOM 2914 N N . TYR B 1 2 ? 27.594 -7.457 12.969 1 42.34 2 TYR B N 1
ATOM 2915 C CA . TYR B 1 2 ? 27 -6.254 12.383 1 42.34 2 TYR B CA 1
ATOM 2916 C C . TYR B 1 2 ? 26.016 -5.609 13.352 1 42.34 2 TYR B C 1
ATOM 2918 O O . TYR B 1 2 ? 25.125 -6.281 13.875 1 42.34 2 TYR B O 1
ATOM 2926 N N . LYS B 1 3 ? 26.453 -4.777 14.164 1 39.09 3 LYS B N 1
ATOM 2927 C CA . LYS B 1 3 ? 25.672 -4.047 15.156 1 39.09 3 LYS B CA 1
ATOM 2928 C C . LYS B 1 3 ? 24.438 -3.416 14.531 1 39.09 3 LYS B C 1
ATOM 2930 O O . LYS B 1 3 ? 24.531 -2.422 13.812 1 39.09 3 LYS B O 1
ATOM 2935 N N . THR B 1 4 ? 23.547 -4.184 14.133 1 48.84 4 THR B N 1
ATOM 2936 C CA . THR B 1 4 ? 22.266 -3.547 13.828 1 48.84 4 THR B CA 1
ATOM 2937 C C . THR B 1 4 ? 21.828 -2.654 14.984 1 48.84 4 THR B C 1
ATOM 2939 O O . THR B 1 4 ? 21.688 -3.119 16.125 1 48.84 4 THR B O 1
ATOM 2942 N N . ASP B 1 5 ? 22.188 -1.601 15.094 1 48.72 5 ASP B N 1
ATOM 2943 C CA . ASP B 1 5 ? 21.797 -0.705 16.172 1 48.72 5 ASP B CA 1
ATOM 2944 C C . ASP B 1 5 ? 20.281 -0.69 16.344 1 48.72 5 ASP B C 1
ATOM 2946 O O . ASP B 1 5 ? 19.562 -0.139 15.516 1 48.72 5 ASP B O 1
ATOM 2950 N N . GLU B 1 6 ? 19.719 -1.704 16.953 1 55.81 6 GLU B N 1
ATOM 2951 C CA . GLU B 1 6 ? 18.344 -1.845 17.422 1 55.81 6 GLU B CA 1
ATOM 2952 C C . GLU B 1 6 ? 17.719 -0.482 17.672 1 55.81 6 GLU B C 1
ATOM 2954 O O . GLU B 1 6 ? 16.5 -0.33 17.562 1 55.81 6 GLU B O 1
ATOM 2959 N N . ASN B 1 7 ? 18.484 0.57 17.703 1 64.5 7 ASN B N 1
ATOM 2960 C CA . ASN B 1 7 ? 17.984 1.846 18.203 1 64.5 7 ASN B CA 1
ATOM 2961 C C . ASN B 1 7 ? 17.562 2.768 17.062 1 64.5 7 ASN B C 1
ATOM 2963 O O . ASN B 1 7 ? 17 3.838 17.297 1 64.5 7 ASN B O 1
ATOM 2967 N N . GLU B 1 8 ? 17.578 2.236 15.828 1 85.81 8 GLU B N 1
ATOM 2968 C CA . GLU B 1 8 ? 17.359 3.172 14.719 1 85.81 8 GLU B CA 1
ATOM 2969 C C . GLU B 1 8 ? 15.961 3.031 14.141 1 85.81 8 GLU B C 1
ATOM 2971 O O . GLU B 1 8 ? 15.422 3.982 13.562 1 85.81 8 GLU B O 1
ATOM 2976 N N . TYR B 1 9 ? 15.352 1.869 14.414 1 91.44 9 TYR B N 1
ATOM 2977 C CA . TYR B 1 9 ? 14.07 1.614 13.758 1 91.44 9 TYR B CA 1
ATOM 2978 C C . TYR B 1 9 ? 12.953 1.476 14.789 1 91.44 9 TYR B C 1
ATOM 2980 O O . TYR B 1 9 ? 13.211 1.16 15.953 1 91.44 9 TYR B O 1
ATOM 2988 N N . GLU B 1 10 ? 11.836 1.802 14.43 1 93.31 10 GLU B N 1
ATOM 2989 C CA . GLU B 1 10 ? 10.602 1.547 15.156 1 93.31 10 GLU B CA 1
ATOM 2990 C C . GLU B 1 10 ? 9.617 0.744 14.312 1 93.31 10 GLU B C 1
ATOM 2992 O O . GLU B 1 10 ? 9.68 0.774 13.086 1 93.31 10 GLU B O 1
ATOM 2997 N N . VAL B 1 11 ? 8.836 -0.025 15.016 1 95.62 11 VAL B N 1
ATOM 2998 C CA . VAL B 1 11 ? 7.938 -0.927 14.305 1 95.62 11 VAL B CA 1
ATOM 2999 C C . VAL B 1 11 ? 6.516 -0.766 14.836 1 95.62 11 VAL B C 1
ATOM 3001 O O . VAL B 1 11 ? 6.309 -0.628 16.047 1 95.62 11 VAL B O 1
ATOM 3004 N N . PHE B 1 12 ? 5.594 -0.689 13.992 1 95.88 12 PHE B N 1
ATOM 3005 C CA . PHE B 1 12 ? 4.211 -0.917 14.398 1 95.88 12 PHE B CA 1
ATOM 3006 C C . PHE B 1 12 ? 3.539 -1.929 13.477 1 95.88 12 PHE B C 1
ATOM 3008 O O . PHE B 1 12 ? 3.979 -2.131 12.344 1 95.88 12 PHE B O 1
ATOM 3015 N N . ASP B 1 13 ? 2.48 -2.596 13.922 1 97.81 13 ASP B N 1
ATOM 3016 C CA . ASP B 1 13 ? 1.81 -3.662 13.18 1 97.81 13 ASP B CA 1
ATOM 3017 C C . ASP B 1 13 ? 0.536 -3.15 12.516 1 97.81 13 ASP B C 1
ATOM 3019 O O . ASP B 1 13 ? -0.375 -2.666 13.188 1 97.81 13 ASP B O 1
ATOM 3023 N N . LEU B 1 14 ? 0.56 -3.209 11.266 1 98.5 14 LEU B N 1
ATOM 3024 C CA . LEU B 1 14 ? -0.66 -2.949 10.508 1 98.5 14 LEU B CA 1
ATOM 3025 C C . LEU B 1 14 ? -1.482 -4.223 10.352 1 98.5 14 LEU B C 1
ATOM 3027 O O . LEU B 1 14 ? -1.068 -5.148 9.648 1 98.5 14 LEU B O 1
ATOM 3031 N N . ARG B 1 15 ? -2.633 -4.34 10.992 1 98.19 15 ARG B N 1
ATOM 3032 C CA . ARG B 1 15 ? -3.498 -5.504 10.852 1 98.19 15 ARG B CA 1
ATOM 3033 C C . ARG B 1 15 ? -4.141 -5.543 9.477 1 98.19 15 ARG B C 1
ATOM 3035 O O . ARG B 1 15 ? -4.805 -4.59 9.062 1 98.19 15 ARG B O 1
ATOM 3042 N N . VAL B 1 16 ? -3.861 -6.539 8.742 1 98.06 16 VAL B N 1
ATOM 3043 C CA . VAL B 1 16 ? -4.539 -6.793 7.473 1 98.06 16 VAL B CA 1
ATOM 3044 C C . VAL B 1 16 ? -5.727 -7.723 7.695 1 98.06 16 VAL B C 1
ATOM 3046 O O . VAL B 1 16 ? -5.551 -8.906 7.996 1 98.06 16 VAL B O 1
ATOM 3049 N N . ILE B 1 17 ? -6.938 -7.219 7.574 1 96.81 17 ILE B N 1
ATOM 3050 C CA . ILE B 1 17 ? -8.172 -7.953 7.824 1 96.81 17 ILE B CA 1
ATOM 3051 C C . ILE B 1 17 ? -8.797 -8.383 6.5 1 96.81 17 ILE B C 1
ATOM 3053 O O . ILE B 1 17 ? -9.172 -7.539 5.68 1 96.81 17 ILE B O 1
ATOM 3057 N N . HIS B 1 18 ? -8.875 -9.617 6.258 1 92.81 18 HIS B N 1
ATOM 3058 C CA . HIS B 1 18 ? -9.391 -10.109 4.984 1 92.81 18 HIS B CA 1
ATOM 3059 C C . HIS B 1 18 ? -10.391 -11.242 5.195 1 92.81 18 HIS B C 1
ATOM 3061 O O . HIS B 1 18 ? -10.406 -11.867 6.254 1 92.81 18 HIS B O 1
ATOM 3067 N N . ARG B 1 19 ? -11.242 -11.484 4.215 1 89.44 19 ARG B N 1
ATOM 3068 C CA . ARG B 1 19 ? -12.211 -12.57 4.277 1 89.44 19 ARG B CA 1
ATOM 3069 C C . ARG B 1 19 ? -11.531 -13.922 4.102 1 89.44 19 ARG B C 1
ATOM 3071 O O . ARG B 1 19 ? -10.625 -14.062 3.279 1 89.44 19 ARG B O 1
ATOM 3078 N N . LYS B 1 20 ? -12.016 -14.844 4.797 1 90.56 20 LYS B N 1
ATOM 3079 C CA . LYS B 1 20 ? -11.477 -16.203 4.711 1 90.56 20 LYS B CA 1
ATOM 3080 C C . LYS B 1 20 ? -11.719 -16.797 3.33 1 90.56 20 LYS B C 1
ATOM 3082 O O . LYS B 1 20 ? -12.797 -16.641 2.758 1 90.56 20 LYS B O 1
ATOM 3087 N N . ASN B 1 21 ? -10.664 -17.453 2.832 1 89.62 21 ASN B N 1
ATOM 3088 C CA . ASN B 1 21 ? -10.734 -18.25 1.61 1 89.62 21 ASN B CA 1
ATOM 3089 C C . ASN B 1 21 ? -11.172 -17.406 0.417 1 89.62 21 ASN B C 1
ATOM 3091 O O . ASN B 1 21 ? -12.031 -17.828 -0.362 1 89.62 21 ASN B O 1
ATOM 3095 N N . ARG B 1 22 ? -10.75 -16.25 0.429 1 88.62 22 ARG B N 1
ATOM 3096 C CA . ARG B 1 22 ? -11.016 -15.344 -0.686 1 88.62 22 ARG B CA 1
ATOM 3097 C C . ARG B 1 22 ? -9.742 -14.625 -1.124 1 88.62 22 ARG B C 1
ATOM 3099 O O . ARG B 1 22 ? -8.93 -14.227 -0.288 1 88.62 22 ARG B O 1
ATOM 3106 N N . THR B 1 23 ? -9.5 -14.562 -2.336 1 88.31 23 THR B N 1
ATOM 3107 C CA . THR B 1 23 ? -8.398 -13.805 -2.912 1 88.31 23 THR B CA 1
ATOM 3108 C C . THR B 1 23 ? -8.883 -12.938 -4.07 1 88.31 23 THR B C 1
ATOM 3110 O O . THR B 1 23 ? -10.055 -12.984 -4.441 1 88.31 23 THR B O 1
ATOM 3113 N N . GLY B 1 24 ? -7.984 -12.109 -4.559 1 85.94 24 GLY B N 1
ATOM 3114 C CA . GLY B 1 24 ? -8.289 -11.32 -5.738 1 85.94 24 GLY B CA 1
ATOM 3115 C C . GLY B 1 24 ? -8.617 -9.875 -5.414 1 85.94 24 GLY B C 1
ATOM 3116 O O . GLY B 1 24 ? -8.898 -9.531 -4.266 1 85.94 24 GLY B O 1
ATOM 3117 N N . PHE B 1 25 ? -8.664 -9.086 -6.41 1 83.06 25 PHE B N 1
ATOM 3118 C CA . PHE B 1 25 ? -8.914 -7.656 -6.277 1 83.06 25 PHE B CA 1
ATOM 3119 C C . PHE B 1 25 ? -10.391 -7.383 -6.02 1 83.06 25 PHE B C 1
ATOM 3121 O O . PHE B 1 25 ? -11.258 -8.156 -6.445 1 83.06 25 PHE B O 1
ATOM 3128 N N . GLU B 1 26 ? -10.555 -6.336 -5.348 1 86.12 26 GLU B N 1
ATOM 3129 C CA . GLU B 1 26 ? -11.922 -5.859 -5.18 1 86.12 26 GLU B CA 1
ATOM 3130 C C . GLU B 1 26 ? -12.516 -5.402 -6.508 1 86.12 26 GLU B C 1
ATOM 3132 O O . GLU B 1 26 ? -11.797 -4.906 -7.379 1 86.12 26 GLU B O 1
ATOM 3137 N N . ALA B 1 27 ? -13.742 -5.57 -6.617 1 82.12 27 ALA B N 1
ATOM 3138 C CA . ALA B 1 27 ? -14.445 -5.219 -7.848 1 82.12 27 ALA B CA 1
ATOM 3139 C C . ALA B 1 27 ? -14.352 -3.723 -8.125 1 82.12 27 ALA B C 1
ATOM 3141 O O . ALA B 1 27 ? -14.219 -3.307 -9.281 1 82.12 27 ALA B O 1
ATOM 3142 N N . ASN B 1 28 ? -14.391 -2.984 -7.047 1 87 28 ASN B N 1
ATOM 3143 C CA . ASN B 1 28 ? -14.328 -1.533 -7.172 1 87 28 ASN B CA 1
ATOM 3144 C C . ASN B 1 28 ? -13.016 -0.979 -6.629 1 87 28 ASN B C 1
ATOM 3146 O O . ASN B 1 28 ? -12.508 -1.453 -5.609 1 87 28 ASN B O 1
ATOM 3150 N N . LYS B 1 29 ? -12.602 0.016 -7.344 1 88.38 29 LYS B N 1
ATOM 3151 C CA . LYS B 1 29 ? -11.367 0.649 -6.891 1 88.38 29 LYS B CA 1
ATOM 3152 C C . LYS B 1 29 ? -11.555 1.32 -5.531 1 88.38 29 LYS B C 1
ATOM 3154 O O . LYS B 1 29 ? -10.727 1.158 -4.633 1 88.38 29 LYS B O 1
ATOM 3159 N N . ASP B 1 30 ? -12.703 2.07 -5.52 1 90.38 30 ASP B N 1
ATOM 3160 C CA . ASP B 1 30 ? -13 2.729 -4.25 1 90.38 30 ASP B CA 1
ATOM 3161 C C . ASP B 1 30 ? -13.992 1.909 -3.426 1 90.38 30 ASP B C 1
ATOM 3163 O O . ASP B 1 30 ? -14.938 1.334 -3.973 1 90.38 30 ASP B O 1
ATOM 3167 N N . LEU B 1 31 ? -13.758 1.808 -2.184 1 92.31 31 LEU B N 1
ATOM 3168 C CA . LEU B 1 31 ? -14.672 1.111 -1.284 1 92.31 31 LEU B CA 1
ATOM 3169 C C . LEU B 1 31 ? -16.031 1.792 -1.261 1 92.31 31 LEU B C 1
ATOM 3171 O O . LEU B 1 31 ? -16.141 2.982 -0.953 1 92.31 31 LEU B O 1
ATOM 3175 N N . PRO B 1 32 ? -17.047 1.109 -1.605 1 91.56 32 PRO B N 1
ATOM 3176 C CA . PRO B 1 32 ? -18.375 1.707 -1.477 1 91.56 32 PRO B CA 1
ATOM 3177 C C . PRO B 1 32 ? -18.766 1.961 -0.024 1 91.56 32 PRO B C 1
ATOM 3179 O O . PRO B 1 32 ? -18.641 1.068 0.818 1 91.56 32 PRO B O 1
ATOM 3182 N N . ILE B 1 33 ? -19.141 3.139 0.284 1 93.81 33 ILE B N 1
ATOM 3183 C CA . ILE B 1 33 ? -19.609 3.473 1.625 1 93.81 33 ILE B CA 1
ATOM 3184 C C . ILE B 1 33 ? -21.109 3.219 1.724 1 93.81 33 ILE B C 1
ATOM 3186 O O . ILE B 1 33 ? -21.906 3.916 1.089 1 93.81 33 ILE B O 1
ATOM 3190 N N . VAL B 1 34 ? -21.453 2.191 2.42 1 93.88 34 VAL B N 1
ATOM 3191 C CA . VAL B 1 34 ? -22.844 1.829 2.611 1 93.88 34 VAL B CA 1
ATOM 3192 C C . VAL B 1 34 ? -23.234 1.997 4.078 1 93.88 34 VAL B C 1
ATOM 3194 O O . VAL B 1 34 ? -22.641 1.353 4.957 1 93.88 34 VAL B O 1
ATOM 3197 N N . LEU B 1 35 ? -24.219 2.85 4.371 1 95.62 35 LEU B N 1
ATOM 3198 C CA . LEU B 1 35 ? -24.672 3.084 5.742 1 95.62 35 LEU B CA 1
ATOM 3199 C C . LEU B 1 35 ? -25.281 1.819 6.336 1 95.62 35 LEU B C 1
ATOM 3201 O O . LEU B 1 35 ? -25.766 0.957 5.602 1 95.62 35 LEU B O 1
ATOM 3205 N N . LYS B 1 36 ? -25.141 1.696 7.625 1 96.25 36 LYS B N 1
ATOM 3206 C CA . LYS B 1 36 ? -25.75 0.616 8.398 1 96.25 36 LYS B CA 1
ATOM 3207 C C . LYS B 1 36 ? -25.125 -0.732 8.039 1 96.25 36 LYS B C 1
ATOM 3209 O O . LYS B 1 36 ? -25.828 -1.735 7.922 1 96.25 36 LYS B O 1
ATOM 3214 N N . THR B 1 37 ? -23.922 -0.695 7.66 1 95.75 37 THR B N 1
ATOM 3215 C CA . THR B 1 37 ? -23.156 -1.916 7.445 1 95.75 37 THR B CA 1
ATOM 3216 C C . THR B 1 37 ? -21.938 -1.957 8.359 1 95.75 37 THR B C 1
ATOM 3218 O O . THR B 1 37 ? -21.562 -0.943 8.953 1 95.75 37 THR B O 1
ATOM 3221 N N . ILE B 1 38 ? -21.406 -3.1 8.5 1 95.81 38 ILE B N 1
ATOM 3222 C CA . ILE B 1 38 ? -20.25 -3.301 9.367 1 95.81 38 ILE B CA 1
ATOM 3223 C C . ILE B 1 38 ? -19 -3.438 8.523 1 95.81 38 ILE B C 1
ATOM 3225 O O . ILE B 1 38 ? -18.953 -4.223 7.57 1 95.81 38 ILE B O 1
ATOM 3229 N N . VAL B 1 39 ? -17.984 -2.658 8.836 1 95.12 39 VAL B N 1
ATOM 3230 C CA . VAL B 1 39 ? -16.688 -2.719 8.172 1 95.12 39 VAL B CA 1
ATOM 3231 C C . VAL B 1 39 ? -15.703 -3.518 9.023 1 95.12 39 VAL B C 1
ATOM 3233 O O . VAL B 1 39 ? -15.586 -3.291 10.234 1 95.12 39 VAL B O 1
ATOM 3236 N N . ALA B 1 40 ? -15.031 -4.422 8.344 1 94.75 40 ALA B N 1
ATOM 3237 C CA . ALA B 1 40 ? -13.977 -5.215 8.969 1 94.75 40 ALA B CA 1
ATOM 3238 C C . ALA B 1 40 ? -14.484 -5.93 10.219 1 94.75 40 ALA B C 1
ATOM 3240 O O . ALA B 1 40 ? -13.758 -6.059 11.203 1 94.75 40 ALA B O 1
ATOM 3241 N N . GLY B 1 41 ? -15.758 -6.227 10.289 1 93.94 41 GLY B N 1
ATOM 3242 C CA . GLY B 1 41 ? -16.359 -7 11.359 1 93.94 41 GLY B CA 1
ATOM 3243 C C . GLY B 1 41 ? -16.469 -6.234 12.664 1 93.94 41 GLY B C 1
ATOM 3244 O O . GLY B 1 41 ? -16.766 -6.816 13.711 1 93.94 41 GLY B O 1
ATOM 3245 N N . ARG B 1 42 ? -16.234 -4.953 12.695 1 96.31 42 ARG B N 1
ATOM 3246 C CA . ARG B 1 42 ? -16.141 -4.258 13.977 1 96.31 42 ARG B CA 1
ATOM 3247 C C . ARG B 1 42 ? -16.812 -2.895 13.914 1 96.31 42 ARG B C 1
ATOM 3249 O O . ARG B 1 42 ? -17.484 -2.486 14.867 1 96.31 42 ARG B O 1
ATOM 3256 N N . TYR B 1 43 ? -16.781 -2.168 12.852 1 98 43 TYR B N 1
ATOM 3257 C CA . TYR B 1 43 ? -17.203 -0.774 12.82 1 98 43 TYR B CA 1
ATOM 3258 C C . TYR B 1 43 ? -18.516 -0.623 12.047 1 98 43 TYR B C 1
ATOM 3260 O O . TYR B 1 43 ? -18.547 -0.843 10.836 1 98 43 TYR B O 1
ATOM 3268 N N . TYR B 1 44 ? -19.562 -0.261 12.703 1 98.25 44 TYR B N 1
ATOM 3269 C CA . TYR B 1 44 ? -20.891 -0.055 12.125 1 98.25 44 TYR B CA 1
ATOM 3270 C C . TYR B 1 44 ? -21.047 1.37 11.609 1 98.25 44 TYR B C 1
ATOM 3272 O O . TYR B 1 44 ? -21.109 2.318 12.391 1 98.25 44 TYR B O 1
ATOM 3280 N N . ILE B 1 45 ? -21.125 1.526 10.312 1 98.19 45 ILE B N 1
ATOM 3281 C CA . ILE B 1 45 ? -21.156 2.848 9.695 1 98.19 45 ILE B CA 1
ATOM 3282 C C . ILE B 1 45 ? -22.5 3.512 9.945 1 98.19 45 ILE B C 1
ATOM 3284 O O . ILE B 1 45 ? -23.547 2.953 9.594 1 98.19 45 ILE B O 1
ATOM 3288 N N . THR B 1 46 ? -22.469 4.711 10.492 1 98.19 46 THR B N 1
ATOM 3289 C CA . THR B 1 46 ? -23.719 5.371 10.859 1 98.19 46 THR B CA 1
ATOM 3290 C C . THR B 1 46 ? -23.938 6.621 10.008 1 98.19 46 THR B C 1
ATOM 3292 O O . THR B 1 46 ? -25.078 6.992 9.734 1 98.19 46 THR B O 1
ATOM 3295 N N . GLU B 1 47 ? -22.859 7.289 9.617 1 97.38 47 GLU B N 1
ATOM 3296 C CA . GLU B 1 47 ? -23.016 8.555 8.906 1 97.38 47 GLU B CA 1
ATOM 3297 C C . GLU B 1 47 ? -21.828 8.828 8 1 97.38 47 GLU B C 1
ATOM 3299 O O . GLU B 1 47 ? -20.688 8.508 8.352 1 97.38 47 GLU B O 1
ATOM 3304 N N . TYR B 1 48 ? -22.125 9.352 6.863 1 96.19 48 TYR B N 1
ATOM 3305 C CA . TYR B 1 48 ? -21.078 9.875 5.996 1 96.19 48 TYR B CA 1
ATOM 3306 C C . TYR B 1 48 ? -20.719 11.305 6.375 1 96.19 48 TYR B C 1
ATOM 3308 O O . TYR B 1 48 ? -21.578 12.18 6.418 1 96.19 48 TYR B O 1
ATOM 3316 N N . LEU B 1 49 ? -19.5 11.625 6.703 1 93.75 49 LEU B N 1
ATOM 3317 C CA . LEU B 1 49 ? -19.094 12.938 7.176 1 93.75 49 LEU B CA 1
ATOM 3318 C C . LEU B 1 49 ? -18.562 13.789 6.023 1 93.75 49 LEU B C 1
ATOM 3320 O O . LEU B 1 49 ? -18.766 15.008 6.008 1 93.75 49 LEU B O 1
ATOM 3324 N N . GLY B 1 50 ? -17.766 13.188 5.109 1 91.31 50 GLY B N 1
ATOM 3325 C CA . GLY B 1 50 ? -17.297 13.961 3.973 1 91.31 50 GLY B CA 1
ATOM 3326 C C . GLY B 1 50 ? -16.094 13.344 3.287 1 91.31 50 GLY B C 1
ATOM 3327 O O . GLY B 1 50 ? -15.766 12.172 3.525 1 91.31 50 GLY B O 1
ATOM 3328 N N . SER B 1 51 ? -15.57 14.094 2.303 1 89.31 51 SER B N 1
ATOM 3329 C CA . SER B 1 51 ? -14.422 13.648 1.524 1 89.31 51 SER B CA 1
ATOM 3330 C C . SER B 1 51 ? -13.305 14.695 1.545 1 89.31 51 SER B C 1
ATOM 3332 O O . SER B 1 51 ? -13.578 15.898 1.578 1 89.31 51 SER B O 1
ATOM 3334 N N . ALA B 1 52 ? -12.133 14.266 1.692 1 80.44 52 ALA B N 1
ATOM 3335 C CA . ALA B 1 52 ? -10.945 15.094 1.539 1 80.44 52 ALA B CA 1
ATOM 3336 C C . ALA B 1 52 ? -10.102 14.641 0.352 1 80.44 52 ALA B C 1
ATOM 3338 O O . ALA B 1 52 ? -10.492 13.727 -0.381 1 80.44 52 ALA B O 1
ATOM 3339 N N . ALA B 1 53 ? -8.992 15.336 0.082 1 78.12 53 ALA B N 1
ATOM 3340 C CA . ALA B 1 53 ? -8.141 15.078 -1.074 1 78.12 53 ALA B CA 1
ATOM 3341 C C . ALA B 1 53 ? -7.68 13.625 -1.097 1 78.12 53 ALA B C 1
ATOM 3343 O O . ALA B 1 53 ? -7.633 13 -2.156 1 78.12 53 ALA B O 1
ATOM 3344 N N . PHE B 1 54 ? -7.492 13.008 0.061 1 85.69 54 PHE B N 1
ATOM 3345 C CA . PHE B 1 54 ? -6.816 11.711 0.052 1 85.69 54 PHE B CA 1
ATOM 3346 C C . PHE B 1 54 ? -7.691 10.641 0.689 1 85.69 54 PHE B C 1
ATOM 3348 O O . PHE B 1 54 ? -7.32 9.469 0.72 1 85.69 54 PHE B O 1
ATOM 3355 N N . SER B 1 55 ? -8.828 11.062 1.252 1 94.69 55 SER B N 1
ATOM 3356 C CA . SER B 1 55 ? -9.602 10.094 2.021 1 94.69 55 SER B CA 1
ATOM 3357 C C . SER B 1 55 ? -11.086 10.453 2.039 1 94.69 55 SER B C 1
ATOM 3359 O O . SER B 1 55 ? -11.461 11.562 1.656 1 94.69 55 SER B O 1
ATOM 3361 N N . ARG B 1 56 ? -11.938 9.586 2.344 1 96.19 56 ARG B N 1
ATOM 3362 C CA . ARG B 1 56 ? -13.336 9.773 2.73 1 96.19 56 ARG B CA 1
ATOM 3363 C C . ARG B 1 56 ? -13.531 9.484 4.215 1 96.19 56 ARG B C 1
ATOM 3365 O O . ARG B 1 56 ? -12.883 8.594 4.77 1 96.19 56 ARG B O 1
ATOM 3372 N N . VAL B 1 57 ? -14.359 10.234 4.805 1 96.75 57 VAL B N 1
ATOM 3373 C CA . VAL B 1 57 ? -14.484 10.133 6.258 1 96.75 57 VAL B CA 1
ATOM 3374 C C . VAL B 1 57 ? -15.922 9.758 6.625 1 96.75 57 VAL B C 1
ATOM 3376 O O . VAL B 1 57 ? -16.875 10.344 6.109 1 96.75 57 VAL B O 1
ATOM 3379 N N . VAL B 1 58 ? -16.078 8.773 7.551 1 97.81 58 VAL B N 1
ATOM 3380 C CA . VAL B 1 58 ? -17.391 8.352 8.008 1 97.81 58 VAL B CA 1
ATOM 3381 C C . VAL B 1 58 ? -17.406 8.25 9.531 1 97.81 58 VAL B C 1
ATOM 3383 O O . VAL B 1 58 ? -16.359 8.102 10.156 1 97.81 58 VAL B O 1
ATOM 3386 N N . GLN B 1 59 ? -18.516 8.461 10.086 1 98.31 59 GLN B N 1
ATOM 3387 C CA . GLN B 1 59 ? -18.766 8.125 11.484 1 98.31 59 GLN B CA 1
ATOM 3388 C C . GLN B 1 59 ? -19.203 6.672 11.641 1 98.31 59 GLN B C 1
ATOM 3390 O O . GLN B 1 59 ? -19.984 6.164 10.828 1 98.31 59 GLN B O 1
ATOM 3395 N N . ALA B 1 60 ? -18.656 6 12.602 1 98.56 60 ALA B N 1
ATOM 3396 C CA . ALA B 1 60 ? -19.047 4.613 12.867 1 98.56 60 ALA B CA 1
ATOM 3397 C C . ALA B 1 60 ? -19.141 4.348 14.367 1 98.56 60 ALA B C 1
ATOM 3399 O O . ALA B 1 60 ? -18.531 5.047 15.172 1 98.56 60 ALA B O 1
ATOM 3400 N N . HIS B 1 61 ? -19.969 3.418 14.711 1 98.5 61 HIS B N 1
ATOM 3401 C CA . HIS B 1 61 ? -20.031 2.9 16.078 1 98.5 61 HIS B CA 1
ATOM 3402 C C . HIS B 1 61 ? -19.109 1.703 16.25 1 98.5 61 HIS B C 1
ATOM 3404 O O . HIS B 1 61 ? -19.234 0.711 15.523 1 98.5 61 HIS B O 1
ATOM 3410 N N . ASP B 1 62 ? -18.141 1.833 17.094 1 98.25 62 ASP B N 1
ATOM 3411 C CA . ASP B 1 62 ? -17.25 0.717 17.391 1 98.25 62 ASP B CA 1
ATOM 3412 C C . ASP B 1 62 ? -17.969 -0.351 18.219 1 98.25 62 ASP B C 1
ATOM 3414 O O . ASP B 1 62 ? -18.234 -0.151 19.406 1 98.25 62 ASP B O 1
ATOM 3418 N N . LEU B 1 63 ? -18.141 -1.472 17.672 1 97.12 63 LEU B N 1
ATOM 3419 C CA . LEU B 1 63 ? -18.906 -2.529 18.312 1 97.12 63 LEU B CA 1
ATOM 3420 C C . LEU B 1 63 ? -18.125 -3.154 19.469 1 97.12 63 LEU B C 1
ATOM 3422 O O . LEU B 1 63 ? -18.703 -3.811 20.328 1 97.12 63 LEU B O 1
ATOM 3426 N N . HIS B 1 64 ? -16.859 -3.01 19.438 1 96.12 64 HIS B N 1
ATOM 3427 C CA . HIS B 1 64 ? -16.016 -3.564 20.5 1 96.12 64 HIS B CA 1
ATOM 3428 C C . HIS B 1 64 ? -15.984 -2.654 21.719 1 96.12 64 HIS B C 1
ATOM 3430 O O . HIS B 1 64 ? -16.078 -3.129 22.844 1 96.12 64 HIS B O 1
ATOM 3436 N N . THR B 1 65 ? -15.906 -1.322 21.5 1 96.56 65 THR B N 1
ATOM 3437 C CA . THR B 1 65 ? -15.742 -0.392 22.609 1 96.56 65 THR B CA 1
ATOM 3438 C C . THR B 1 65 ? -17.062 0.308 22.938 1 96.56 65 THR B C 1
ATOM 3440 O O . THR B 1 65 ? -17.219 0.874 24.031 1 96.56 65 THR B O 1
ATOM 3443 N N . GLY B 1 66 ? -17.969 0.376 22.016 1 97.06 66 GLY B N 1
ATOM 3444 C CA . GLY B 1 66 ? -19.25 1.01 22.234 1 97.06 66 GLY B CA 1
ATOM 3445 C C . GLY B 1 66 ? -19.219 2.512 22.016 1 97.06 66 GLY B C 1
ATOM 3446 O O . GLY B 1 66 ? -20.203 3.205 22.312 1 97.06 66 GLY B O 1
ATOM 3447 N N . VAL B 1 67 ? -18.188 3.051 21.547 1 97.56 67 VAL B N 1
ATOM 3448 C CA . VAL B 1 67 ? -18.078 4.492 21.359 1 97.56 67 VAL B CA 1
ATOM 3449 C C . VAL B 1 67 ? -18.141 4.828 19.875 1 97.56 67 VAL B C 1
ATOM 3451 O O . VAL B 1 67 ? -17.75 4.02 19.031 1 97.56 67 VAL B O 1
ATOM 3454 N N . ASP B 1 68 ? -18.641 5.977 19.578 1 98.31 68 ASP B N 1
ATOM 3455 C CA . ASP B 1 68 ? -18.625 6.457 18.203 1 98.31 68 ASP B CA 1
ATOM 3456 C C . ASP B 1 68 ? -17.234 6.961 17.812 1 98.31 68 ASP B C 1
ATOM 3458 O O . ASP B 1 68 ? -16.562 7.613 18.609 1 98.31 68 ASP B O 1
ATOM 3462 N N . VAL B 1 69 ? -16.875 6.594 16.578 1 98.62 69 VAL B N 1
ATOM 3463 C CA . VAL B 1 69 ? -15.523 6.934 16.125 1 98.62 69 VAL B CA 1
ATOM 3464 C C . VAL B 1 69 ? -15.586 7.523 14.711 1 98.62 69 VAL B C 1
ATOM 3466 O O . VAL B 1 69 ? -16.625 7.461 14.055 1 98.62 69 VAL B O 1
ATOM 3469 N N . CYS B 1 70 ? -14.539 8.203 14.344 1 98.19 70 CYS B N 1
ATOM 3470 C CA . CYS B 1 70 ? -14.336 8.695 12.992 1 98.19 70 CYS B CA 1
ATOM 3471 C C . CYS B 1 70 ? -13.438 7.754 12.195 1 98.19 70 CYS B C 1
ATOM 3473 O O . CYS B 1 70 ? -12.328 7.441 12.625 1 98.19 70 CYS B O 1
ATOM 3475 N N . LEU B 1 71 ? -13.922 7.242 11.07 1 97.94 71 LEU B N 1
ATOM 3476 C CA . LEU B 1 71 ? -13.125 6.395 10.188 1 97.94 71 LEU B CA 1
ATOM 3477 C C . LEU B 1 71 ? -12.656 7.176 8.969 1 97.94 71 LEU B C 1
ATOM 3479 O O . LEU B 1 71 ? -13.477 7.652 8.172 1 97.94 71 LEU B O 1
ATOM 3483 N N . LYS B 1 72 ? -11.375 7.363 8.883 1 97.38 72 LYS B N 1
ATOM 3484 C CA . LYS B 1 72 ? -10.766 7.883 7.664 1 97.38 72 LYS B CA 1
ATOM 3485 C C . LYS B 1 72 ? -10.422 6.75 6.699 1 97.38 72 LYS B C 1
ATOM 3487 O O . LYS B 1 72 ? -9.602 5.887 7.012 1 97.38 72 LYS B O 1
ATOM 3492 N N . ILE B 1 73 ? -11.078 6.691 5.574 1 98.06 73 ILE B N 1
ATOM 3493 C CA . ILE B 1 73 ? -10.844 5.676 4.551 1 98.06 73 ILE B CA 1
ATOM 3494 C C . ILE B 1 73 ? -9.93 6.238 3.467 1 98.06 73 ILE B C 1
ATOM 3496 O O . ILE B 1 73 ? -10.359 7.055 2.645 1 98.06 73 ILE B O 1
ATOM 3500 N N . ILE B 1 74 ? -8.727 5.801 3.422 1 97.75 74 ILE B N 1
ATOM 3501 C CA . ILE B 1 74 ? -7.727 6.34 2.508 1 97.75 74 ILE B CA 1
ATOM 3502 C C . ILE B 1 74 ? -7.996 5.832 1.093 1 97.75 74 ILE B C 1
ATOM 3504 O O . ILE B 1 74 ? -8.273 4.648 0.893 1 97.75 74 ILE B O 1
ATOM 3508 N N . LYS B 1 75 ? -7.965 6.684 0.15 1 96.31 75 LYS B N 1
ATOM 3509 C CA . LYS B 1 75 ? -8.195 6.309 -1.242 1 96.31 75 LYS B CA 1
ATOM 3510 C C . LYS B 1 75 ? -7.176 5.266 -1.702 1 96.31 75 LYS B C 1
ATOM 3512 O O . LYS B 1 75 ? -6.031 5.262 -1.246 1 96.31 75 LYS B O 1
ATOM 3517 N N . ASN B 1 76 ? -7.621 4.438 -2.617 1 96.06 76 ASN B N 1
ATOM 3518 C CA . ASN B 1 76 ? -6.824 3.311 -3.09 1 96.06 76 ASN B CA 1
ATOM 3519 C C . ASN B 1 76 ? -5.715 3.766 -4.031 1 96.06 76 ASN B C 1
ATOM 3521 O O . ASN B 1 76 ? -5.801 3.564 -5.246 1 96.06 76 ASN B O 1
ATOM 3525 N N . ASP B 1 77 ? -4.719 4.336 -3.451 1 95.25 77 ASP B N 1
ATOM 3526 C CA . ASP B 1 77 ? -3.561 4.914 -4.125 1 95.25 77 ASP B CA 1
ATOM 3527 C C . ASP B 1 77 ? -2.291 4.723 -3.299 1 95.25 77 ASP B C 1
ATOM 3529 O O . ASP B 1 77 ? -2.309 4.895 -2.08 1 95.25 77 ASP B O 1
ATOM 3533 N N . LYS B 1 78 ? -1.216 4.379 -4.012 1 96.06 78 LYS B N 1
ATOM 3534 C CA . LYS B 1 78 ? 0.002 3.984 -3.309 1 96.06 78 LYS B CA 1
ATOM 3535 C C . LYS B 1 78 ? 0.593 5.156 -2.533 1 96.06 78 LYS B C 1
ATOM 3537 O O . LYS B 1 78 ? 1.049 4.992 -1.4 1 96.06 78 LYS B O 1
ATOM 3542 N N . ASP B 1 79 ? 0.629 6.344 -3.119 1 93.69 79 ASP B N 1
ATOM 3543 C CA . ASP B 1 79 ? 1.176 7.52 -2.447 1 93.69 79 ASP B CA 1
ATOM 3544 C C . ASP B 1 79 ? 0.343 7.887 -1.222 1 93.69 79 ASP B C 1
ATOM 3546 O O . ASP B 1 79 ? 0.892 8.242 -0.177 1 93.69 79 ASP B O 1
ATOM 3550 N N . PHE B 1 80 ? -0.945 7.805 -1.385 1 94.81 80 PHE B N 1
ATOM 3551 C CA . PHE B 1 80 ? -1.831 8.102 -0.266 1 94.81 80 PHE B CA 1
ATOM 3552 C C . PHE B 1 80 ? -1.65 7.082 0.854 1 94.81 80 PHE B C 1
ATOM 3554 O O . PHE B 1 80 ? -1.693 7.438 2.033 1 94.81 80 PHE B O 1
ATOM 3561 N N . PHE B 1 81 ? -1.435 5.848 0.464 1 97.19 81 PHE B N 1
ATOM 3562 C CA . PHE B 1 81 ? -1.161 4.797 1.439 1 97.19 81 PHE B CA 1
ATOM 3563 C C . PHE B 1 81 ? 0.089 5.121 2.248 1 97.19 81 PHE B C 1
ATOM 3565 O O . PHE B 1 81 ? 0.057 5.109 3.48 1 97.19 81 PHE B O 1
ATOM 3572 N N . ASP B 1 82 ? 1.143 5.473 1.58 1 96.06 82 ASP B N 1
ATOM 3573 C CA . ASP B 1 82 ? 2.424 5.711 2.238 1 96.06 82 ASP B CA 1
ATOM 3574 C C . ASP B 1 82 ? 2.375 6.973 3.096 1 96.06 82 ASP B C 1
ATOM 3576 O O . ASP B 1 82 ? 2.943 7.008 4.191 1 96.06 82 ASP B O 1
ATOM 3580 N N . GLN B 1 83 ? 1.771 7.988 2.625 1 93.19 83 GLN B N 1
ATOM 3581 C CA . GLN B 1 83 ? 1.617 9.211 3.412 1 93.19 83 GLN B CA 1
ATOM 3582 C C . GLN B 1 83 ? 0.815 8.945 4.684 1 93.19 83 GLN B C 1
ATOM 3584 O O . GLN B 1 83 ? 1.117 9.5 5.742 1 93.19 83 GLN B O 1
ATOM 3589 N N . SER B 1 84 ? -0.187 8.156 4.547 1 96.06 84 SER B N 1
ATOM 3590 C CA . SER B 1 84 ? -1.055 7.867 5.684 1 96.06 84 SER B CA 1
ATOM 3591 C C . SER B 1 84 ? -0.349 6.98 6.703 1 96.06 84 SER B C 1
ATOM 3593 O O . SER B 1 84 ? -0.637 7.055 7.902 1 96.06 84 SER B O 1
ATOM 3595 N N . LEU B 1 85 ? 0.556 6.133 6.207 1 96.31 85 LEU B N 1
ATOM 3596 C CA . LEU B 1 85 ? 1.39 5.402 7.152 1 96.31 85 LEU B CA 1
ATOM 3597 C C . LEU B 1 85 ? 2.223 6.363 7.996 1 96.31 85 LEU B C 1
ATOM 3599 O O . LEU B 1 85 ? 2.396 6.148 9.203 1 96.31 85 LEU B O 1
ATOM 3603 N N . ASP B 1 86 ? 2.682 7.383 7.391 1 94.25 86 ASP B N 1
ATOM 3604 C CA . ASP B 1 86 ? 3.426 8.406 8.117 1 94.25 86 ASP B CA 1
ATOM 3605 C C . ASP B 1 86 ? 2.541 9.102 9.148 1 94.25 86 ASP B C 1
ATOM 3607 O O . ASP B 1 86 ? 2.99 9.414 10.25 1 94.25 86 ASP B O 1
ATOM 3611 N N . GLU B 1 87 ? 1.362 9.383 8.727 1 95.25 87 GLU B N 1
ATOM 3612 C CA . GLU B 1 87 ? 0.416 10.008 9.648 1 95.25 87 GLU B CA 1
ATOM 3613 C C . GLU B 1 87 ? 0.183 9.125 10.875 1 95.25 87 GLU B C 1
ATOM 3615 O O . GLU B 1 87 ? 0.16 9.617 12.008 1 95.25 87 GLU B O 1
ATOM 3620 N N . ILE B 1 88 ? 0.034 7.816 10.633 1 97.38 88 ILE B N 1
ATOM 3621 C CA . ILE B 1 88 ? -0.169 6.871 11.727 1 97.38 88 ILE B CA 1
ATOM 3622 C C . ILE B 1 88 ? 1.048 6.875 12.648 1 97.38 88 ILE B C 1
ATOM 3624 O O . ILE B 1 88 ? 0.908 6.953 13.867 1 97.38 88 ILE B O 1
ATOM 3628 N N . LYS B 1 89 ? 2.205 6.863 12.023 1 96.12 89 LYS B N 1
ATOM 3629 C CA . LYS B 1 89 ? 3.455 6.91 12.773 1 96.12 89 LYS B CA 1
ATOM 3630 C C . LYS B 1 89 ? 3.508 8.141 13.68 1 96.12 89 LYS B C 1
ATOM 3632 O O . LYS B 1 89 ? 3.832 8.031 14.859 1 96.12 89 LYS B O 1
ATOM 3637 N N . LEU B 1 90 ? 3.17 9.234 13.156 1 96.38 90 LEU B N 1
ATOM 3638 C CA . LEU B 1 90 ? 3.26 10.492 13.883 1 96.38 90 LEU B CA 1
ATOM 3639 C C . LEU B 1 90 ? 2.199 10.57 14.977 1 96.38 90 LEU B C 1
ATOM 3641 O O . LEU B 1 90 ? 2.482 11.016 16.094 1 96.38 90 LEU B O 1
ATOM 3645 N N . LEU B 1 91 ? 1.002 10.141 14.641 1 97.56 91 LEU B N 1
ATOM 3646 C CA . LEU B 1 91 ? -0.066 10.156 15.641 1 97.56 91 LEU B CA 1
ATOM 3647 C C . LEU B 1 91 ? 0.263 9.227 16.797 1 97.56 91 LEU B C 1
ATOM 3649 O O . LEU B 1 91 ? 0.038 9.578 17.969 1 97.56 91 LEU B O 1
ATOM 3653 N N . LYS B 1 92 ? 0.766 8.031 16.453 1 97 92 LYS B N 1
ATOM 3654 C CA . LYS B 1 92 ? 1.192 7.117 17.516 1 97 92 LYS B CA 1
ATOM 3655 C C . LYS B 1 92 ? 2.268 7.754 18.391 1 97 92 LYS B C 1
ATOM 3657 O O . LYS B 1 92 ? 2.213 7.656 19.625 1 97 92 LYS B O 1
ATOM 3662 N N . PHE B 1 93 ? 3.221 8.383 17.766 1 96 93 PHE B N 1
ATOM 3663 C CA . PHE B 1 93 ? 4.332 9.039 18.438 1 96 93 PHE B CA 1
ATOM 3664 C C . PHE B 1 93 ? 3.83 10.141 19.359 1 96 93 PHE B C 1
ATOM 3666 O O . PHE B 1 93 ? 4.148 10.156 20.547 1 96 93 PHE B O 1
ATOM 3673 N N . VAL B 1 94 ? 2.963 11.039 18.859 1 97.25 94 VAL B N 1
ATOM 3674 C CA . VAL B 1 94 ? 2.496 12.203 19.609 1 97.25 94 VAL B CA 1
ATOM 3675 C C . VAL B 1 94 ? 1.563 11.75 20.734 1 97.25 94 VAL B C 1
ATOM 3677 O O . VAL B 1 94 ? 1.628 12.273 21.859 1 97.25 94 VAL B O 1
ATOM 3680 N N . ASN B 1 95 ? 0.697 10.797 20.469 1 97.94 95 ASN B N 1
ATOM 3681 C CA . ASN B 1 95 ? -0.228 10.305 21.484 1 97.94 95 ASN B CA 1
ATOM 3682 C C . ASN B 1 95 ? 0.509 9.602 22.625 1 97.94 95 ASN B C 1
ATOM 3684 O O . ASN B 1 95 ? 0.066 9.633 23.766 1 97.94 95 ASN B O 1
ATOM 3688 N N . LYS B 1 96 ? 1.611 8.969 22.297 1 96.75 96 LYS B N 1
ATOM 3689 C CA . LYS B 1 96 ? 2.436 8.312 23.312 1 96.75 96 LYS B CA 1
ATOM 3690 C C . LYS B 1 96 ? 2.963 9.32 24.328 1 96.75 96 LYS B C 1
ATOM 3692 O O . LYS B 1 96 ? 3.055 9.016 25.516 1 96.75 96 LYS B O 1
ATOM 3697 N N . TYR B 1 97 ? 3.293 10.5 23.906 1 97 97 TYR B N 1
ATOM 3698 C CA . TYR B 1 97 ? 3.877 11.516 24.781 1 97 97 TYR B CA 1
ATOM 3699 C C . TYR B 1 97 ? 2.793 12.383 25.406 1 97 97 TYR B C 1
ATOM 3701 O O . TYR B 1 97 ? 3.088 13.273 26.203 1 97 97 TYR B O 1
ATOM 3709 N N . ASP B 1 98 ? 1.553 12.156 25.062 1 97.94 98 ASP B N 1
ATOM 3710 C CA . ASP B 1 98 ? 0.403 12.805 25.688 1 97.94 98 ASP B CA 1
ATOM 3711 C C . ASP B 1 98 ? -0.678 11.789 26.047 1 97.94 98 ASP B C 1
ATOM 3713 O O . ASP B 1 98 ? -1.816 11.898 25.578 1 97.94 98 ASP B O 1
ATOM 3717 N N . PRO B 1 99 ? -0.362 10.875 26.891 1 96.81 99 PRO B N 1
ATOM 3718 C CA . PRO B 1 99 ? -1.316 9.812 27.203 1 96.81 99 PRO B CA 1
ATOM 3719 C C . PRO B 1 99 ? -2.604 10.344 27.828 1 96.81 99 PRO B C 1
ATOM 3721 O O . PRO B 1 99 ? -3.66 9.719 27.703 1 96.81 99 PRO B O 1
ATOM 3724 N N . GLY B 1 100 ? -2.586 11.5 28.469 1 96.94 100 GLY B N 1
ATOM 3725 C CA . GLY B 1 100 ? -3.742 12.047 29.156 1 96.94 100 GLY B CA 1
ATOM 3726 C C . GLY B 1 100 ? -4.633 12.891 28.266 1 96.94 100 GLY B C 1
ATOM 3727 O O . GLY B 1 100 ? -5.648 13.422 28.703 1 96.94 100 GLY B O 1
ATOM 3728 N N . ASP B 1 101 ? -4.258 13.055 27.016 1 97.25 101 ASP B N 1
ATOM 3729 C CA . ASP B 1 101 ? -5.047 13.836 26.078 1 97.25 101 ASP B CA 1
ATOM 3730 C C . ASP B 1 101 ? -5.207 15.281 26.562 1 97.25 101 ASP B C 1
ATOM 3732 O O . ASP B 1 101 ? -6.324 15.797 26.641 1 97.25 101 ASP B O 1
ATOM 3736 N N . GLU B 1 102 ? -4.141 15.922 26.797 1 97.81 102 GLU B N 1
ATOM 3737 C CA . GLU B 1 102 ? -4.156 17.25 27.406 1 97.81 102 GLU B CA 1
ATOM 3738 C C . GLU B 1 102 ? -3.549 18.297 26.469 1 97.81 102 GLU B C 1
ATOM 3740 O O . GLU B 1 102 ? -3.514 19.484 26.781 1 97.81 102 GLU B O 1
ATOM 3745 N N . ARG B 1 103 ? -3.148 17.859 25.297 1 98.38 103 ARG B N 1
ATOM 3746 C CA . ARG B 1 103 ? -2.375 18.766 24.469 1 98.38 103 ARG B CA 1
ATOM 3747 C C . ARG B 1 103 ? -3.129 19.109 23.172 1 98.38 103 ARG B C 1
ATOM 3749 O O . ARG B 1 103 ? -2.551 19.656 22.234 1 98.38 103 ARG B O 1
ATOM 3756 N N . HIS B 1 104 ? -4.371 18.75 23.094 1 98.62 104 HIS B N 1
ATOM 3757 C CA . HIS B 1 104 ? -5.309 19.219 22.078 1 98.62 104 HIS B CA 1
ATOM 3758 C C . HIS B 1 104 ? -4.938 18.688 20.688 1 98.62 104 HIS B C 1
ATOM 3760 O O . HIS B 1 104 ? -5.039 19.406 19.703 1 98.62 104 HIS B O 1
ATOM 3766 N N . ILE B 1 105 ? -4.352 17.469 20.656 1 98.62 105 ILE B N 1
ATOM 3767 C CA . ILE B 1 105 ? -4.031 16.812 19.406 1 98.62 105 ILE B CA 1
ATOM 3768 C C . ILE B 1 105 ? -4.965 15.617 19.188 1 98.62 105 ILE B C 1
ATOM 3770 O O . ILE B 1 105 ? -5.328 14.922 20.141 1 98.62 105 ILE B O 1
ATOM 3774 N N . LEU B 1 106 ? -5.312 15.336 18 1 98.5 106 LEU B N 1
ATOM 3775 C CA . LEU B 1 106 ? -6.211 14.258 17.594 1 98.5 106 LEU B CA 1
ATOM 3776 C C . LEU B 1 106 ? -5.766 12.922 18.172 1 98.5 106 LEU B C 1
ATOM 3778 O O . LEU B 1 106 ? -4.574 12.609 18.188 1 98.5 106 LEU B O 1
ATOM 3782 N N . ARG B 1 107 ? -6.707 12.141 18.641 1 98.44 107 ARG B N 1
ATOM 3783 C CA . ARG B 1 107 ? -6.43 10.82 19.203 1 98.44 107 ARG B CA 1
ATOM 3784 C C . ARG B 1 107 ? -6.605 9.727 18.156 1 98.44 107 ARG B C 1
ATOM 3786 O O . ARG B 1 107 ? -7.629 9.68 17.469 1 98.44 107 ARG B O 1
ATOM 3793 N N . LEU B 1 108 ? -5.602 8.898 18.078 1 98.5 108 LEU B N 1
ATOM 3794 C CA . LEU B 1 108 ? -5.652 7.715 17.219 1 98.5 108 LEU B CA 1
ATOM 3795 C C . LEU B 1 108 ? -6.129 6.5 18.016 1 98.5 108 LEU B C 1
ATOM 3797 O O . LEU B 1 108 ? -5.531 6.148 19.047 1 98.5 108 LEU B O 1
ATOM 3801 N N . TYR B 1 109 ? -7.172 5.84 17.562 1 98.31 109 TYR B N 1
ATOM 3802 C CA . TYR B 1 109 ? -7.73 4.711 18.297 1 98.31 109 TYR B CA 1
ATOM 3803 C C . TYR B 1 109 ? -7.316 3.387 17.656 1 98.31 109 TYR B C 1
ATOM 3805 O O . TYR B 1 109 ? -7.129 2.389 18.359 1 98.31 109 TYR B O 1
ATOM 3813 N N . ASP B 1 110 ? -7.254 3.361 16.359 1 98.12 110 ASP B N 1
ATOM 3814 C CA . ASP B 1 110 ? -7.02 2.117 15.625 1 98.12 110 ASP B CA 1
ATOM 3815 C C . ASP B 1 110 ? -6.613 2.393 14.18 1 98.12 110 ASP B C 1
ATOM 3817 O O . ASP B 1 110 ? -6.664 3.537 13.727 1 98.12 110 ASP B O 1
ATOM 3821 N N . TYR B 1 111 ? -6.027 1.486 13.555 1 98.69 111 TYR B N 1
ATOM 3822 C CA . TYR B 1 111 ? -5.738 1.49 12.125 1 98.69 111 TYR B CA 1
ATOM 3823 C C . TYR B 1 111 ? -5.664 0.069 11.578 1 98.69 111 TYR B C 1
ATOM 3825 O O . TYR B 1 111 ? -5.254 -0.854 12.289 1 98.69 111 TYR B O 1
ATOM 3833 N N . PHE B 1 112 ? -6.039 -0.165 10.398 1 98.69 112 PHE B N 1
ATOM 3834 C CA . PHE B 1 112 ? -6.016 -1.487 9.781 1 98.69 112 PHE B CA 1
ATOM 3835 C C . PHE B 1 112 ? -6.148 -1.383 8.266 1 98.69 112 PHE B C 1
ATOM 3837 O O . PHE B 1 112 ? -6.453 -0.313 7.738 1 98.69 112 PHE B O 1
ATOM 3844 N N . TYR B 1 113 ? -5.793 -2.404 7.609 1 98.44 113 TYR B N 1
ATOM 3845 C CA . TYR B 1 113 ? -5.938 -2.529 6.16 1 98.44 113 TYR B CA 1
ATOM 3846 C C . TYR B 1 113 ? -7.039 -3.521 5.809 1 98.44 113 TYR B C 1
ATOM 3848 O O . TYR B 1 113 ? -7.074 -4.633 6.34 1 98.44 113 TYR B O 1
ATOM 3856 N N . HIS B 1 114 ? -8.031 -3.135 4.977 1 97.19 114 HIS B N 1
ATOM 3857 C CA . HIS B 1 114 ? -9.211 -3.939 4.656 1 97.19 114 HIS B CA 1
ATOM 3858 C C . HIS B 1 114 ? -9.75 -3.592 3.275 1 97.19 114 HIS B C 1
ATOM 3860 O O . HIS B 1 114 ? -9.914 -2.416 2.943 1 97.19 114 HIS B O 1
ATOM 3866 N N . GLN B 1 115 ? -9.945 -4.605 2.43 1 95.12 115 GLN B N 1
ATOM 3867 C CA . GLN B 1 115 ? -10.5 -4.426 1.094 1 95.12 115 GLN B CA 1
ATOM 3868 C C . GLN B 1 115 ? -9.711 -3.389 0.302 1 95.12 115 GLN B C 1
ATOM 3870 O O . GLN B 1 115 ? -10.289 -2.453 -0.257 1 95.12 115 GLN B O 1
ATOM 3875 N N . GLU B 1 116 ? -8.383 -3.459 0.388 1 96.25 116 GLU B N 1
ATOM 3876 C CA . GLU B 1 116 ? -7.414 -2.701 -0.396 1 96.25 116 GLU B CA 1
ATOM 3877 C C . GLU B 1 116 ? -7.359 -1.244 0.057 1 96.25 116 GLU B C 1
ATOM 3879 O O . GLU B 1 116 ? -6.883 -0.378 -0.68 1 96.25 116 GLU B O 1
ATOM 3884 N N . HIS B 1 117 ? -7.926 -0.973 1.242 1 97.94 117 HIS B N 1
ATOM 3885 C CA . HIS B 1 117 ? -7.91 0.387 1.768 1 97.94 117 HIS B CA 1
ATOM 3886 C C . HIS B 1 117 ? -7.309 0.428 3.17 1 97.94 117 HIS B C 1
ATOM 3888 O O . HIS B 1 117 ? -7.559 -0.467 3.98 1 97.94 117 HIS B O 1
ATOM 3894 N N . LEU B 1 118 ? -6.523 1.438 3.408 1 98.44 118 LEU B N 1
ATOM 3895 C CA . LEU B 1 118 ? -6.059 1.746 4.758 1 98.44 118 LEU B CA 1
ATOM 3896 C C . LEU B 1 118 ? -7.109 2.541 5.523 1 98.44 118 LEU B C 1
ATOM 3898 O O . LEU B 1 118 ? -7.703 3.479 4.984 1 98.44 118 LEU B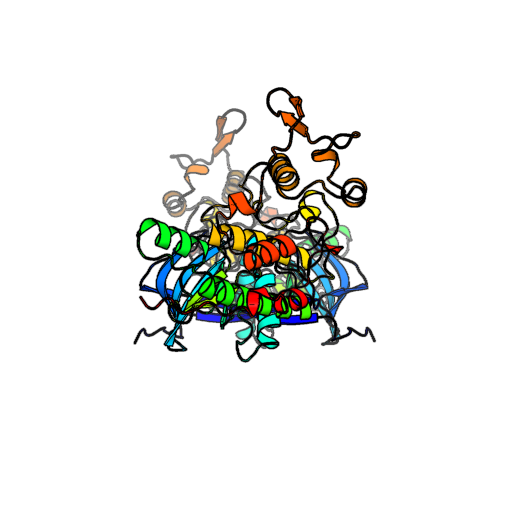 O 1
ATOM 3902 N N . PHE B 1 119 ? -7.43 2.117 6.723 1 98.5 119 PHE B N 1
ATOM 3903 C CA . PHE B 1 119 ? -8.367 2.797 7.613 1 98.5 119 PHE B CA 1
ATOM 3904 C C . PHE B 1 119 ? -7.633 3.387 8.812 1 98.5 119 PHE B C 1
ATOM 3906 O O . PHE B 1 119 ? -6.809 2.713 9.438 1 98.5 119 PHE B O 1
ATOM 3913 N N . ILE B 1 120 ? -7.883 4.57 9.102 1 98.38 120 ILE B N 1
ATOM 3914 C CA . ILE B 1 120 ? -7.402 5.219 10.312 1 98.38 120 ILE B CA 1
ATOM 3915 C C . ILE B 1 120 ? -8.586 5.594 11.203 1 98.38 120 ILE B C 1
ATOM 3917 O O . ILE B 1 120 ? -9.477 6.336 10.789 1 98.38 120 ILE B O 1
ATOM 3921 N N . VAL B 1 121 ? -8.656 5.043 12.344 1 98.62 121 VAL B N 1
ATOM 3922 C CA . VAL B 1 121 ? -9.766 5.246 13.273 1 98.62 121 VAL B CA 1
ATOM 3923 C C . VAL B 1 121 ? -9.359 6.258 14.344 1 98.62 121 VAL B C 1
ATOM 3925 O O . VAL B 1 121 ? -8.414 6.02 15.102 1 98.62 121 VAL B O 1
ATOM 3928 N N . CYS B 1 122 ? -10.078 7.34 14.406 1 98.25 122 CYS B N 1
ATOM 3929 C CA . CYS B 1 122 ? -9.758 8.406 15.344 1 98.25 122 CYS B CA 1
ATOM 3930 C C . CYS B 1 122 ? -10.977 8.812 16.156 1 98.25 122 CYS B C 1
ATOM 3932 O O . CYS B 1 122 ? -12.078 8.312 15.914 1 98.25 122 CYS B O 1
ATOM 3934 N N . GLU B 1 123 ? -10.789 9.625 17.156 1 98.31 123 GLU B N 1
ATOM 3935 C CA . GLU B 1 123 ? -11.898 10.172 17.938 1 98.31 123 GLU B CA 1
ATOM 3936 C C . GLU B 1 123 ? -12.836 10.984 17.047 1 98.31 123 GLU B C 1
ATOM 3938 O O . GLU B 1 123 ? -12.406 11.609 16.078 1 98.31 123 GLU B O 1
ATOM 3943 N N . LEU B 1 124 ? -14.062 10.953 17.391 1 98 124 LEU B N 1
ATOM 3944 C CA . LEU B 1 124 ? -15.07 11.727 16.688 1 98 124 LEU B CA 1
ATOM 3945 C C . LEU B 1 124 ? -15.172 13.148 17.25 1 98 124 LEU B C 1
ATOM 3947 O O . LEU B 1 124 ? -15.367 13.328 18.453 1 98 124 LEU B O 1
ATOM 3951 N N . LEU B 1 125 ? -14.977 14.117 16.406 1 97.5 125 LEU B N 1
ATOM 3952 C CA . LEU B 1 125 ? -15.055 15.523 16.781 1 97.5 125 LEU B CA 1
ATOM 3953 C C . LEU B 1 125 ? -16.203 16.219 16.062 1 97.5 125 LEU B C 1
ATOM 3955 O O . LEU B 1 125 ? -16.953 15.578 15.312 1 97.5 125 LEU B O 1
ATOM 3959 N N . LYS B 1 126 ? -16.406 17.422 16.391 1 95.38 126 LYS B N 1
ATOM 3960 C CA . LYS B 1 126 ? -17.5 18.188 15.797 1 95.38 126 LYS B CA 1
ATOM 3961 C C . LYS B 1 126 ? -17 18.969 14.578 1 95.38 126 LYS B C 1
ATOM 3963 O O . LYS B 1 126 ? -16.172 18.484 13.82 1 95.38 126 LYS B O 1
ATOM 3968 N N . ALA B 1 127 ? -17.578 20.016 14.258 1 93.31 127 ALA B N 1
ATOM 3969 C CA . ALA B 1 127 ? -17.266 20.781 13.062 1 93.31 127 ALA B CA 1
ATOM 3970 C C . ALA B 1 127 ? -15.883 21.438 13.18 1 93.31 127 ALA B C 1
ATOM 3972 O O . ALA B 1 127 ? -15.43 21.75 14.281 1 93.31 127 ALA B O 1
ATOM 3973 N N . ASN B 1 128 ? -15.266 21.562 12.039 1 94.38 128 ASN B N 1
ATOM 3974 C CA . ASN B 1 128 ? -14.031 22.344 12.031 1 94.38 128 ASN B CA 1
ATOM 3975 C C . ASN B 1 128 ? -14.305 23.844 12.078 1 94.38 128 ASN B C 1
ATOM 3977 O O . ASN B 1 128 ? -15.453 24.266 11.914 1 94.38 128 ASN B O 1
ATOM 3981 N N . LEU B 1 129 ? -13.32 24.641 12.289 1 95.44 129 LEU B N 1
ATOM 3982 C CA . LEU B 1 129 ? -13.484 26.062 12.531 1 95.44 129 LEU B CA 1
ATOM 3983 C C . LEU B 1 129 ? -13.969 26.781 11.266 1 95.44 129 LEU B C 1
ATOM 3985 O O . LEU B 1 129 ? -14.703 27.766 11.352 1 95.44 129 LEU B O 1
ATOM 3989 N N . TYR B 1 130 ? -13.578 26.25 10.117 1 93.5 130 TYR B N 1
ATOM 3990 C CA . TYR B 1 130 ? -14.031 26.844 8.867 1 93.5 130 TYR B CA 1
ATOM 3991 C C . TYR B 1 130 ? -15.539 26.688 8.703 1 93.5 130 TYR B C 1
ATOM 3993 O O . TYR B 1 130 ? -16.25 27.656 8.445 1 93.5 130 TYR B O 1
ATOM 4001 N N . GLU B 1 131 ? -16 25.531 8.844 1 90.62 131 GLU B N 1
ATOM 4002 C CA . GLU B 1 131 ? -17.422 25.219 8.719 1 90.62 131 GLU B CA 1
ATOM 4003 C C . GLU B 1 131 ? -18.234 25.953 9.773 1 90.62 131 GLU B C 1
ATOM 4005 O O . GLU B 1 131 ? -19.312 26.469 9.484 1 90.62 131 GLU B O 1
ATOM 4010 N N . PHE B 1 132 ? -17.75 25.938 10.906 1 90.75 132 PHE B N 1
ATOM 4011 C CA . PHE B 1 132 ? -18.484 26.531 12.016 1 90.75 132 PHE B CA 1
ATOM 4012 C C . PHE B 1 132 ? -18.578 28.047 11.836 1 90.75 132 PHE B C 1
ATOM 4014 O O . PHE B 1 132 ? -19.609 28.641 12.141 1 90.75 132 PHE B O 1
ATOM 4021 N N . GLN B 1 133 ? -17.531 28.625 11.406 1 90.25 133 GLN B N 1
ATOM 4022 C CA . GLN B 1 133 ? -17.531 30.047 11.141 1 90.25 133 GLN B CA 1
ATOM 4023 C C . GLN B 1 133 ? -18.562 30.406 10.062 1 90.25 133 GLN B C 1
ATOM 4025 O O . GLN B 1 133 ? -19.297 31.391 10.195 1 90.25 133 GLN B O 1
ATOM 4030 N N . LYS B 1 134 ? -18.547 29.672 9.062 1 87.12 134 LYS B N 1
ATOM 4031 C CA . LYS B 1 134 ? -19.5 29.891 7.977 1 87.12 134 LYS B CA 1
ATOM 4032 C C . LYS B 1 134 ? -20.938 29.734 8.477 1 87.12 134 LYS B C 1
ATOM 4034 O O . LYS B 1 134 ? -21.797 30.562 8.148 1 87.12 134 LYS B O 1
ATOM 4039 N N . PHE B 1 135 ? -21.141 28.766 9.227 1 85.38 135 PHE B N 1
ATOM 4040 C CA . PHE B 1 135 ? -22.469 28.516 9.781 1 85.38 135 PHE B CA 1
ATOM 4041 C C . PHE B 1 135 ? -22.906 29.656 10.688 1 85.38 135 PHE B C 1
ATOM 4043 O O . PHE B 1 135 ? -24.047 30.094 10.633 1 85.38 135 PHE B O 1
ATOM 4050 N N . SER B 1 136 ? -22.047 30.031 11.57 1 83.56 136 SER B N 1
ATOM 4051 C CA . SER B 1 136 ? -22.344 31.109 12.516 1 83.56 136 SER B CA 1
ATOM 4052 C C . SER B 1 136 ? -22.688 32.406 11.789 1 83.56 136 SER B C 1
ATOM 4054 O O . SER B 1 136 ? -23.578 33.125 12.203 1 83.56 136 SER B O 1
ATOM 4056 N N . ARG B 1 137 ? -22.109 32.688 10.68 1 82.75 137 ARG B N 1
ATOM 4057 C CA . ARG B 1 137 ? -22.344 33.906 9.898 1 82.75 137 ARG B CA 1
ATOM 4058 C C . ARG B 1 137 ? -23.703 33.844 9.211 1 82.75 137 ARG B C 1
ATOM 4060 O O . ARG B 1 137 ? -24.422 34.844 9.133 1 82.75 137 ARG B O 1
ATOM 4067 N N . GLU B 1 138 ? -24.047 32.75 8.812 1 83.44 138 GLU B N 1
ATOM 4068 C CA . GLU B 1 138 ? -25.297 32.562 8.078 1 83.44 138 GLU B CA 1
ATOM 4069 C C . GLU B 1 138 ? -26.484 32.562 9.023 1 83.44 138 GLU B C 1
ATOM 4071 O O . GLU B 1 138 ? -27.594 32.906 8.633 1 83.44 138 GLU B O 1
ATOM 4076 N N . SER B 1 139 ? -26.266 32.094 10.195 1 82.31 139 SER B N 1
ATOM 4077 C CA . SER B 1 139 ? -27.359 31.953 11.148 1 82.31 139 SER B CA 1
ATOM 4078 C C . SER B 1 139 ? -27.766 33.312 11.734 1 82.31 139 SER B C 1
ATOM 4080 O O . SER B 1 139 ? -28.859 33.469 12.281 1 82.31 139 SER B O 1
ATOM 4082 N N . GLY B 1 140 ? -27.016 34.375 11.547 1 73.06 140 GLY B N 1
ATOM 4083 C CA . GLY B 1 140 ? -27.344 35.75 11.953 1 73.06 140 GLY B CA 1
ATOM 4084 C C . GLY B 1 140 ? -27.359 35.906 13.461 1 73.06 140 GLY B C 1
ATOM 4085 O O . GLY B 1 140 ? -27.781 36.969 13.961 1 73.06 140 GLY B O 1
ATOM 4086 N N . GLY B 1 141 ? -27.141 34.844 14.164 1 70 141 GLY B N 1
ATOM 4087 C CA . GLY B 1 141 ? -27.156 35 15.609 1 70 141 GLY B CA 1
ATOM 4088 C C . GLY B 1 141 ? -25.922 35.656 16.172 1 70 141 GLY B C 1
ATOM 4089 O O . GLY B 1 141 ? -25.203 36.344 15.445 1 70 141 GLY B O 1
ATOM 4090 N N . GLU B 1 142 ? -25.781 35.656 17.516 1 75.19 142 GLU B N 1
ATOM 4091 C CA . GLU B 1 142 ? -24.594 36.188 18.172 1 75.19 142 GLU B CA 1
ATOM 4092 C C . GLU B 1 142 ? -23.312 35.531 17.672 1 75.19 142 GLU B C 1
ATOM 4094 O O . GLU B 1 142 ? -23.297 34.344 17.375 1 75.19 142 GLU B O 1
ATOM 4099 N N . ALA B 1 143 ? -22.406 36.406 17.453 1 78.62 143 ALA B N 1
ATOM 4100 C CA . ALA B 1 143 ? -21.094 35.906 16.984 1 78.62 143 ALA B CA 1
ATOM 4101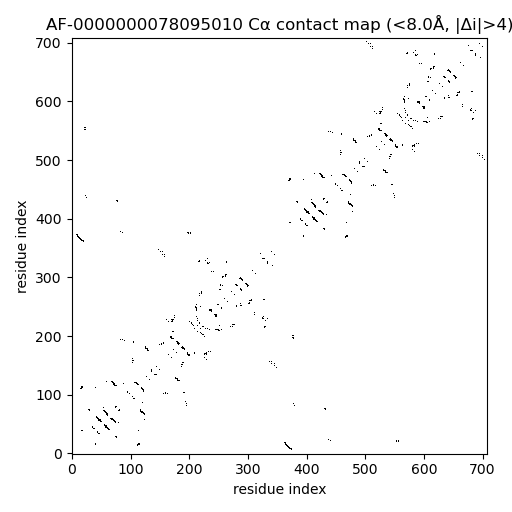 C C . ALA B 1 143 ? -20.516 34.906 17.953 1 78.62 143 ALA B C 1
ATOM 4103 O O . ALA B 1 143 ? -20.453 35.125 19.156 1 78.62 143 ALA B O 1
ATOM 4104 N N . TYR B 1 144 ? -20.234 33.75 17.562 1 83.38 144 TYR B N 1
ATOM 4105 C CA . TYR B 1 144 ? -19.609 32.719 18.391 1 83.38 144 TYR B CA 1
ATOM 4106 C C . TYR B 1 144 ? -18.172 33.094 18.734 1 83.38 144 TYR B C 1
ATOM 4108 O O . TYR B 1 144 ? -17.719 32.906 19.859 1 83.38 144 TYR B O 1
ATOM 4116 N N . PHE B 1 145 ? -17.531 33.688 17.766 1 89.88 145 PHE B N 1
ATOM 4117 C CA . PHE B 1 145 ? -16.125 33.969 17.938 1 89.88 145 PHE B CA 1
ATOM 4118 C C . PHE B 1 145 ? -15.938 35.344 18.594 1 89.88 145 PHE B C 1
ATOM 4120 O O . PHE B 1 145 ? -15.469 36.281 17.938 1 89.88 145 PHE B O 1
ATOM 4127 N N . THR B 1 146 ? -16.25 35.375 19.828 1 90.38 146 THR B N 1
ATOM 4128 C CA . THR B 1 146 ? -15.938 36.531 20.656 1 90.38 146 THR B CA 1
ATOM 4129 C C . THR B 1 146 ? -14.453 36.562 21.016 1 90.38 146 THR B C 1
ATOM 4131 O O . THR B 1 146 ? -13.75 35.562 20.844 1 90.38 146 THR B O 1
ATOM 4134 N N . PHE B 1 147 ? -13.969 37.625 21.516 1 93.19 147 PHE B N 1
ATOM 4135 C CA . PHE B 1 147 ? -12.562 37.719 21.891 1 93.19 147 PHE B CA 1
ATOM 4136 C C . PHE B 1 147 ? -12.219 36.719 22.984 1 93.19 147 PHE B C 1
ATOM 4138 O O . PHE B 1 147 ? -11.125 36.156 23 1 93.19 147 PHE B O 1
ATOM 4145 N N . ARG B 1 148 ? -13.188 36.531 23.844 1 93.31 148 ARG 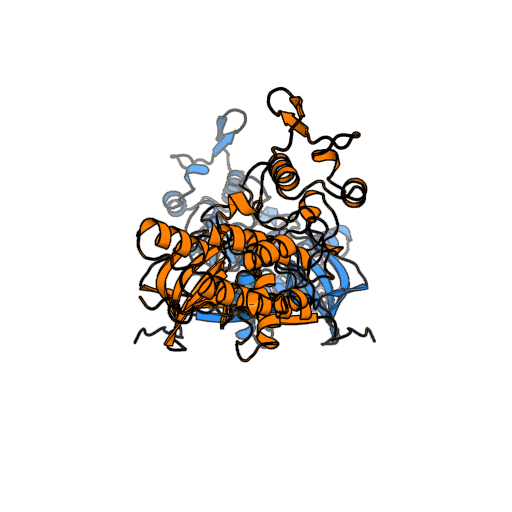B N 1
ATOM 4146 C CA . ARG B 1 148 ? -12.977 35.531 24.906 1 93.31 148 ARG B CA 1
ATOM 4147 C C . ARG B 1 148 ? -12.797 34.156 24.312 1 93.31 148 ARG B C 1
ATOM 4149 O O . ARG B 1 148 ? -11.898 33.406 24.734 1 93.31 148 ARG B O 1
ATOM 4156 N N . ARG B 1 149 ? -13.594 33.812 23.422 1 93.94 149 ARG B N 1
ATOM 4157 C CA . ARG B 1 149 ? -13.531 32.469 22.797 1 93.94 149 ARG B CA 1
ATOM 4158 C C . ARG B 1 149 ? -12.305 32.375 21.891 1 93.94 149 ARG B C 1
ATOM 4160 O O . ARG B 1 149 ? -11.688 31.312 21.812 1 93.94 149 ARG B O 1
ATOM 4167 N N . LEU B 1 150 ? -12.016 33.469 21.219 1 95.75 150 LEU B N 1
ATOM 4168 C CA . LEU B 1 150 ? -10.812 33.5 20.391 1 95.75 150 LEU B CA 1
ATOM 4169 C C . LEU B 1 150 ? -9.57 33.281 21.25 1 95.75 150 LEU B C 1
ATOM 4171 O O . LEU B 1 150 ? -8.641 32.594 20.828 1 95.75 150 LEU B O 1
ATOM 4175 N N . GLN B 1 151 ? -9.562 33.906 22.406 1 97.06 151 GLN B N 1
ATOM 4176 C CA . GLN B 1 151 ? -8.461 33.688 23.344 1 97.06 151 GLN B CA 1
ATOM 4177 C C . GLN B 1 151 ? -8.344 32.188 23.703 1 97.06 151 GLN B C 1
ATOM 4179 O O . GLN B 1 151 ? -7.238 31.641 23.703 1 97.06 151 GLN B O 1
ATOM 4184 N N . ALA B 1 152 ? -9.477 31.625 24.016 1 97 152 ALA B N 1
ATOM 4185 C CA . ALA B 1 152 ? -9.5 30.234 24.438 1 97 152 ALA B CA 1
ATOM 4186 C C . ALA B 1 152 ? -9.008 29.312 23.312 1 97 152 ALA B C 1
ATOM 4188 O O . ALA B 1 152 ? -8.18 28.422 23.547 1 97 152 ALA B O 1
ATOM 4189 N N . ILE B 1 153 ? -9.477 29.531 22.156 1 97.81 153 ILE B N 1
ATOM 4190 C CA . ILE B 1 153 ? -9.094 28.75 21 1 97.81 153 ILE B CA 1
ATOM 4191 C C . ILE B 1 153 ? -7.605 28.922 20.719 1 97.81 153 ILE B C 1
ATOM 4193 O O . ILE B 1 153 ? -6.891 27.938 20.484 1 97.81 153 ILE B O 1
ATOM 4197 N N . THR B 1 154 ? -7.168 30.172 20.75 1 98.62 154 THR B N 1
ATOM 4198 C CA . THR B 1 154 ? -5.773 30.484 20.469 1 98.62 154 THR B CA 1
ATOM 4199 C C . THR B 1 154 ? -4.852 29.797 21.469 1 98.62 154 THR B C 1
ATOM 4201 O O . THR B 1 154 ? -3.824 29.234 21.094 1 98.62 154 THR B O 1
ATOM 4204 N N . ARG B 1 155 ? -5.195 29.844 22.719 1 98.5 155 ARG B N 1
ATOM 4205 C CA . ARG B 1 155 ? -4.391 29.203 23.75 1 98.5 155 ARG B CA 1
ATOM 4206 C C . ARG B 1 155 ? -4.242 27.719 23.484 1 98.5 155 ARG B C 1
ATOM 4208 O O . ARG B 1 155 ? -3.145 27.156 23.594 1 98.5 155 ARG B O 1
ATOM 4215 N N . GLN B 1 156 ? -5.32 27.094 23.203 1 98.69 156 GLN B N 1
ATOM 4216 C CA . GLN B 1 156 ? -5.305 25.656 22.938 1 98.69 156 GLN B CA 1
ATOM 4217 C C . GLN B 1 156 ? -4.484 25.328 21.703 1 98.69 156 GLN B C 1
ATOM 4219 O O . GLN B 1 156 ? -3.717 24.359 21.688 1 98.69 156 GLN B O 1
ATOM 4224 N N . CYS B 1 157 ? -4.59 26.141 20.625 1 98.81 157 CYS B N 1
ATOM 4225 C CA . CYS B 1 157 ? -3.768 25.969 19.438 1 98.81 157 CYS B CA 1
ATOM 4226 C C . CYS B 1 157 ? -2.287 26.094 19.781 1 98.81 157 CYS B C 1
ATOM 4228 O O . CYS B 1 157 ? -1.478 25.266 19.328 1 98.81 157 CYS B O 1
ATOM 4230 N N . LEU B 1 158 ? -1.997 27.109 20.547 1 98.88 158 LEU B N 1
ATOM 4231 C CA . LEU B 1 158 ? -0.604 27.359 20.906 1 98.88 158 LEU B CA 1
ATOM 4232 C C . LEU B 1 158 ? -0.051 26.234 21.781 1 98.88 158 LEU B C 1
ATOM 4234 O O . LEU B 1 158 ? 1.105 25.844 21.625 1 98.88 158 LEU B O 1
ATOM 4238 N N . GLU B 1 159 ? -0.859 25.766 22.672 1 98.75 159 GLU B N 1
ATOM 4239 C CA . GLU B 1 159 ? -0.437 24.641 23.5 1 98.75 159 GLU B CA 1
ATOM 4240 C C . GLU B 1 159 ? -0.169 23.406 22.641 1 98.75 159 GLU B C 1
ATOM 4242 O O . GLU B 1 159 ? 0.803 22.688 22.875 1 98.75 159 GLU B O 1
ATOM 4247 N N . ALA B 1 160 ? -1.03 23.156 21.719 1 98.81 160 ALA B N 1
ATOM 4248 C CA . ALA B 1 160 ? -0.847 22.047 20.797 1 98.81 160 ALA B CA 1
ATOM 4249 C C . ALA B 1 160 ? 0.44 22.203 19.984 1 98.81 160 ALA B C 1
ATOM 4251 O O . ALA B 1 160 ? 1.227 21.266 19.859 1 98.81 160 ALA B O 1
ATOM 4252 N N . LEU B 1 161 ? 0.658 23.406 19.453 1 98.81 161 LEU B N 1
ATOM 4253 C CA . LEU B 1 161 ? 1.837 23.672 18.656 1 98.81 161 LEU B CA 1
ATOM 4254 C C . LEU B 1 161 ? 3.107 23.594 19.484 1 98.81 161 LEU B C 1
ATOM 4256 O O . LEU B 1 161 ? 4.125 23.062 19.031 1 98.81 161 LEU B O 1
ATOM 4260 N N . GLU B 1 162 ? 3.049 24.156 20.688 1 98.69 162 GLU B N 1
ATOM 4261 C CA . GLU B 1 162 ? 4.203 24.062 21.578 1 98.69 162 GLU B CA 1
ATOM 4262 C C . GLU B 1 162 ? 4.598 22.609 21.812 1 98.69 162 GLU B C 1
ATOM 4264 O O . GLU B 1 162 ? 5.785 22.281 21.781 1 98.69 162 GLU B O 1
ATOM 4269 N N . PHE B 1 163 ? 3.621 21.828 22.078 1 98.56 163 PHE B N 1
ATOM 4270 C CA . PHE B 1 163 ? 3.828 20.406 22.312 1 98.56 163 PHE B CA 1
ATOM 4271 C C . PHE B 1 163 ? 4.445 19.734 21.094 1 98.56 163 PHE B C 1
ATOM 4273 O O . PHE B 1 163 ? 5.461 19.047 21.188 1 98.56 163 PHE B O 1
ATOM 4280 N N . LEU B 1 164 ? 3.896 19.922 19.875 1 98.5 164 LEU B N 1
ATOM 4281 C CA . LEU B 1 164 ? 4.406 19.359 18.625 1 98.5 164 LEU B CA 1
ATOM 4282 C C . LEU B 1 164 ? 5.844 19.812 18.375 1 98.5 164 LEU B C 1
ATOM 4284 O O . LEU B 1 164 ? 6.711 18.984 18.062 1 98.5 164 LEU B O 1
ATOM 4288 N N . HIS B 1 165 ? 6.047 21.109 18.562 1 98.31 165 HIS B N 1
ATOM 4289 C CA . HIS B 1 165 ? 7.359 21.688 18.281 1 98.31 165 HIS B CA 1
ATOM 4290 C C . HIS B 1 165 ? 8.406 21.156 19.266 1 98.31 165 HIS B C 1
ATOM 4292 O O . HIS B 1 165 ? 9.562 20.953 18.891 1 98.31 165 HIS B O 1
ATOM 4298 N N . HIS B 1 166 ? 7.98 20.938 20.453 1 97.81 166 HIS B N 1
ATOM 4299 C CA . HIS B 1 166 ? 8.867 20.359 21.453 1 97.81 166 HIS B CA 1
ATOM 4300 C C . HIS B 1 166 ? 9.297 18.953 21.062 1 97.81 166 HIS B C 1
ATOM 4302 O O . HIS B 1 166 ? 10.414 18.516 21.391 1 97.81 166 HIS B O 1
ATOM 4308 N N . LEU B 1 167 ? 8.438 18.219 20.422 1 97 167 LEU B N 1
ATOM 4309 C CA . LEU B 1 167 ? 8.727 16.859 19.984 1 97 167 LEU B CA 1
ATOM 4310 C C . LEU B 1 167 ? 9.477 16.875 18.656 1 97 167 LEU B C 1
ATOM 4312 O O . LEU B 1 167 ? 9.75 15.812 18.078 1 97 167 LEU B O 1
ATOM 4316 N N . GLY B 1 168 ? 9.719 18.094 18.141 1 96.38 168 GLY B N 1
ATOM 4317 C CA . GLY B 1 168 ? 10.445 18.234 16.891 1 96.38 168 GLY B CA 1
ATOM 4318 C C . GLY B 1 168 ? 9.57 18.078 15.664 1 96.38 168 GLY B C 1
ATOM 4319 O O . GLY B 1 168 ? 10.062 17.844 14.562 1 96.38 168 GLY B O 1
ATOM 4320 N N . VAL B 1 169 ? 8.289 18.203 15.805 1 97.06 169 VAL B N 1
ATOM 4321 C CA . VAL B 1 169 ? 7.344 18 14.711 1 97.06 169 VAL B CA 1
ATOM 4322 C C . VAL B 1 169 ? 6.777 19.344 14.266 1 97.06 169 VAL B C 1
ATOM 4324 O O . VAL B 1 169 ? 6.383 20.172 15.094 1 97.06 169 VAL B O 1
ATOM 4327 N N . ILE B 1 170 ? 6.766 19.609 13.016 1 97.31 170 ILE B N 1
ATOM 4328 C CA . ILE B 1 170 ? 6.094 20.75 12.406 1 97.31 170 ILE B CA 1
ATOM 4329 C C . ILE B 1 170 ? 4.762 20.312 11.805 1 97.31 170 ILE B C 1
ATOM 4331 O O . ILE B 1 170 ? 4.695 19.297 11.109 1 97.31 170 ILE B O 1
ATOM 4335 N N . HIS B 1 171 ? 3.676 20.984 12.055 1 97.38 171 HIS B N 1
ATOM 4336 C CA . HIS B 1 171 ? 2.377 20.578 11.523 1 97.38 171 HIS B CA 1
ATOM 4337 C C . HIS B 1 171 ? 2.33 20.719 10.008 1 97.38 171 HIS B C 1
ATOM 4339 O O . HIS B 1 171 ? 1.942 19.781 9.305 1 97.38 171 HIS B O 1
ATOM 4345 N N . CYS B 1 172 ? 2.678 21.891 9.469 1 96.19 172 CYS B N 1
ATOM 4346 C CA . CYS B 1 172 ? 2.943 22.172 8.07 1 96.19 172 CYS B CA 1
ATOM 4347 C C . CYS B 1 172 ? 1.644 22.406 7.305 1 96.19 172 CYS B C 1
ATOM 4349 O O . CYS B 1 172 ? 1.667 22.766 6.121 1 96.19 172 CYS B O 1
ATOM 4351 N N . ASP B 1 173 ? 0.492 22.312 7.91 1 95.19 173 ASP B N 1
ATOM 4352 C CA . ASP B 1 173 ? -0.753 22.547 7.188 1 95.19 173 ASP B CA 1
ATOM 4353 C C . ASP B 1 173 ? -1.852 23.031 8.141 1 95.19 173 ASP B C 1
ATOM 4355 O O . ASP B 1 173 ? -2.982 22.547 8.086 1 95.19 173 ASP B O 1
ATOM 4359 N N . LEU B 1 174 ? -1.494 23.875 8.992 1 97.56 174 LEU B N 1
ATOM 4360 C CA . LEU B 1 174 ? -2.475 24.453 9.906 1 97.56 174 LEU B CA 1
ATOM 4361 C C . LEU B 1 174 ? -3.416 25.406 9.164 1 97.56 174 LEU B C 1
ATOM 4363 O O . LEU B 1 174 ? -2.965 26.297 8.445 1 97.56 174 LEU B O 1
ATOM 4367 N N . LYS B 1 175 ? -4.664 25.141 9.242 1 97.44 175 LYS B N 1
ATOM 4368 C CA . LYS B 1 175 ? -5.766 25.906 8.664 1 97.44 175 LYS B CA 1
ATOM 4369 C C . LYS B 1 175 ? -7.07 25.641 9.406 1 97.44 175 LYS B C 1
ATOM 4371 O O . LYS B 1 175 ? -7.16 24.703 10.195 1 97.44 175 LYS B O 1
ATOM 4376 N N . PRO B 1 176 ? -8.055 26.516 9.242 1 97.44 176 PRO B N 1
ATOM 4377 C CA . PRO B 1 176 ? -9.289 26.344 10.008 1 97.44 176 PRO B CA 1
ATOM 4378 C C . PRO B 1 176 ? -9.914 24.969 9.82 1 97.44 176 PRO B C 1
ATOM 4380 O O . PRO B 1 176 ? -10.531 24.422 10.742 1 97.44 176 PRO B O 1
ATOM 4383 N N . GLU B 1 177 ? -9.656 24.328 8.672 1 95.38 177 GLU B N 1
ATOM 4384 C CA . GLU B 1 177 ? -10.211 23.016 8.359 1 95.38 177 GLU B CA 1
ATOM 4385 C C . GLU B 1 177 ? -9.547 21.922 9.188 1 95.38 177 GLU B C 1
ATOM 4387 O O . GLU B 1 177 ? -10.102 20.828 9.352 1 95.38 177 GLU B O 1
ATOM 4392 N N . ASN B 1 178 ? -8.375 22.25 9.734 1 96.5 178 ASN B N 1
ATOM 4393 C CA . ASN B 1 178 ? -7.621 21.25 10.469 1 96.5 178 ASN B CA 1
ATOM 4394 C C . ASN B 1 178 ? -7.656 21.5 11.977 1 96.5 178 ASN B C 1
ATOM 4396 O O . ASN B 1 178 ? -6.836 20.969 12.719 1 96.5 178 ASN B O 1
ATOM 4400 N N . ILE B 1 179 ? -8.547 22.375 12.375 1 98.38 179 ILE B N 1
ATOM 4401 C CA . ILE B 1 179 ? -8.867 22.609 13.781 1 98.38 179 ILE B CA 1
ATOM 4402 C C . ILE B 1 179 ? -10.352 22.344 14.023 1 98.38 179 ILE B C 1
ATOM 4404 O O . ILE B 1 179 ? -11.211 23.078 13.531 1 98.38 179 ILE B O 1
ATOM 4408 N N . LEU B 1 180 ? -10.602 21.312 14.781 1 98.06 180 LEU B N 1
ATOM 4409 C CA . LEU B 1 180 ? -11.984 20.891 14.984 1 98.06 180 LEU B CA 1
ATOM 4410 C C . LEU B 1 180 ? -12.438 21.172 16.406 1 98.06 180 LEU B C 1
ATOM 4412 O O . LEU B 1 180 ? -11.625 21.172 17.328 1 98.06 180 LEU B O 1
ATOM 4416 N N . ILE B 1 181 ? -13.703 21.344 16.547 1 97.25 181 ILE B N 1
ATOM 4417 C CA . ILE B 1 181 ? -14.297 21.594 17.859 1 97.25 181 ILE B CA 1
ATOM 4418 C C . ILE B 1 181 ? -14.594 20.266 18.547 1 97.25 181 ILE B C 1
ATOM 4420 O O . ILE B 1 181 ? -15.172 19.359 17.938 1 97.25 181 ILE B O 1
ATOM 4424 N N . LYS B 1 182 ? -14.117 20.125 19.703 1 97.38 182 LYS B N 1
ATOM 4425 C CA . LYS B 1 182 ? -14.422 18.969 20.547 1 97.38 182 LYS B CA 1
ATOM 4426 C C . LYS B 1 182 ? -15.688 19.219 21.375 1 97.38 182 LYS B C 1
ATOM 4428 O O . LYS B 1 182 ? -16.562 18.344 21.453 1 97.38 182 LYS B O 1
ATOM 4433 N N . SER B 1 183 ? -15.789 20.422 21.922 1 96.31 183 SER B N 1
ATOM 4434 C CA . SER B 1 183 ? -16.953 20.844 22.703 1 96.31 183 SER B CA 1
ATOM 4435 C C . SER B 1 183 ? -17.297 22.312 22.406 1 96.31 183 SER B C 1
ATOM 4437 O O . SER B 1 183 ? -16.469 23.203 22.641 1 96.31 183 SER B O 1
ATOM 4439 N N . TYR B 1 184 ? -18.484 22.594 21.953 1 91.88 184 TYR B N 1
ATOM 4440 C CA . TYR B 1 184 ? -18.938 23.953 21.672 1 91.88 184 TYR B CA 1
ATOM 4441 C C . TYR B 1 184 ? -19.078 24.766 22.969 1 91.88 184 TYR B C 1
ATOM 4443 O O . TYR B 1 184 ? -18.609 25.906 23.047 1 91.88 184 TYR B O 1
ATOM 4451 N N . ARG B 1 185 ? -19.703 24.109 23.906 1 91.94 185 ARG B N 1
ATOM 4452 C CA . ARG B 1 185 ? -20 24.781 25.172 1 91.94 185 ARG B CA 1
ATOM 4453 C C . ARG B 1 185 ? -18.703 25.156 25.906 1 91.94 185 ARG B C 1
ATOM 4455 O O . ARG B 1 185 ? -18.578 26.281 26.406 1 91.94 185 ARG B O 1
ATOM 4462 N N . ARG B 1 186 ? -17.75 24.281 25.844 1 94.69 186 ARG B N 1
ATOM 4463 C CA . ARG B 1 186 ? -16.516 24.5 26.594 1 94.69 186 ARG B CA 1
ATOM 4464 C C . ARG B 1 186 ? -15.445 25.141 25.719 1 94.69 186 ARG B C 1
ATOM 4466 O O . ARG B 1 186 ? -14.336 25.422 26.172 1 94.69 186 ARG B O 1
ATOM 4473 N N . CYS B 1 187 ? -15.742 25.422 24.469 1 95 187 CYS B N 1
ATOM 4474 C CA . CYS B 1 187 ? -14.805 26 23.516 1 95 187 CYS B CA 1
ATOM 4475 C C . CYS B 1 187 ? -13.508 25.203 23.469 1 95 187 CYS B C 1
ATOM 4477 O O . CYS B 1 187 ? -12.422 25.766 23.594 1 95 187 CYS B O 1
ATOM 4479 N N . GLU B 1 188 ? -13.648 23.859 23.391 1 97.62 188 GLU B N 1
ATOM 4480 C CA . GLU B 1 188 ? -12.508 22.953 23.281 1 97.62 188 GLU B CA 1
ATOM 4481 C C . GLU B 1 188 ? -12.25 22.562 21.828 1 97.62 188 GLU B C 1
ATOM 4483 O O . GLU B 1 188 ? -13.188 22.25 21.094 1 97.62 188 GLU B O 1
ATOM 4488 N N . ILE B 1 189 ? -10.992 22.578 21.484 1 98.38 189 ILE B N 1
ATOM 4489 C CA . ILE B 1 189 ? -10.664 22.25 20.094 1 98.38 189 ILE B CA 1
ATOM 4490 C C . ILE B 1 189 ? -9.57 21.188 20.062 1 98.38 189 ILE B C 1
ATOM 4492 O O . ILE B 1 189 ? -8.938 20.906 21.078 1 98.38 189 ILE B O 1
ATOM 4496 N N . LYS B 1 190 ? -9.406 20.609 18.922 1 98.5 190 LYS B N 1
ATOM 4497 C CA . LYS B 1 190 ? -8.312 19.688 18.625 1 98.5 190 LYS B CA 1
ATOM 4498 C C . LYS B 1 190 ? -7.684 20.016 17.266 1 98.5 190 LYS B C 1
ATOM 4500 O O . LYS B 1 190 ? -8.391 20.328 16.312 1 98.5 190 LYS B O 1
ATOM 4505 N N . VAL B 1 191 ? -6.379 20.031 17.297 1 98.5 191 VAL B N 1
ATOM 4506 C CA . VAL B 1 191 ? -5.645 20.125 16.047 1 98.5 191 VAL B CA 1
ATOM 4507 C C . VAL B 1 191 ? -5.52 18.75 15.406 1 98.5 191 VAL B C 1
ATOM 4509 O O . VAL B 1 191 ? -5.137 17.781 16.078 1 98.5 191 VAL B O 1
ATOM 4512 N N . ILE B 1 192 ? -5.879 18.641 14.125 1 96.69 192 ILE B N 1
ATOM 4513 C CA . ILE B 1 192 ? -5.895 17.344 13.477 1 96.69 192 ILE B CA 1
ATOM 4514 C C . ILE B 1 192 ? -5.031 17.391 12.211 1 96.69 192 ILE B C 1
ATOM 4516 O O . ILE B 1 192 ? -4.445 18.422 11.891 1 96.69 192 ILE B O 1
ATOM 4520 N N . ASP B 1 193 ? -4.926 16.266 11.477 1 91.88 193 ASP B N 1
ATOM 4521 C CA . ASP B 1 193 ? -4.328 16.062 10.156 1 91.88 193 ASP B CA 1
ATOM 4522 C C . ASP B 1 193 ? -2.814 16.25 10.203 1 91.88 193 ASP B C 1
ATOM 4524 O O . ASP B 1 193 ? -2.297 17.281 9.742 1 91.88 193 ASP B O 1
ATOM 4528 N N . LEU B 1 194 ? -2.143 15.289 10.656 1 94.5 194 LEU B N 1
ATOM 4529 C CA . LEU B 1 194 ? -0.683 15.289 10.672 1 94.5 194 LEU B CA 1
ATOM 4530 C C . LEU B 1 194 ? -0.125 14.633 9.414 1 94.5 194 LEU B C 1
ATOM 4532 O O . LEU B 1 194 ? 1.017 14.164 9.406 1 94.5 194 LEU B O 1
ATOM 4536 N N . GLY B 1 195 ? -0.913 14.594 8.398 1 90.56 195 GLY B N 1
ATOM 4537 C CA . GLY B 1 195 ? -0.505 13.977 7.145 1 90.56 195 GLY B CA 1
ATOM 4538 C C . GLY B 1 195 ? 0.623 14.719 6.453 1 90.56 195 GLY B C 1
ATOM 4539 O O . GLY B 1 195 ? 1.42 14.109 5.73 1 90.56 195 GLY B O 1
ATOM 4540 N N . SER B 1 196 ? 0.702 15.969 6.641 1 91.44 196 SER B N 1
ATOM 4541 C CA . SER B 1 196 ? 1.733 16.781 6.008 1 91.44 196 SER B CA 1
ATOM 4542 C C . SER B 1 196 ? 2.855 17.125 6.984 1 91.44 196 SER B C 1
ATOM 4544 O O . SER B 1 196 ? 3.822 17.797 6.625 1 91.44 196 SER B O 1
ATOM 4546 N N . SER B 1 197 ? 2.699 16.672 8.172 1 94.69 197 SER B N 1
ATOM 4547 C CA . SER B 1 197 ? 3.668 17.016 9.203 1 94.69 197 SER B CA 1
ATOM 4548 C C . SER B 1 197 ? 5.004 16.312 8.961 1 94.69 197 SER B C 1
ATOM 4550 O O . SER B 1 197 ? 5.062 15.297 8.266 1 94.69 197 SER B O 1
ATOM 4552 N N . CYS B 1 198 ? 6 16.891 9.477 1 93.69 198 CYS B N 1
ATOM 4553 C CA . CYS B 1 198 ? 7.336 16.328 9.336 1 93.69 198 CYS B CA 1
ATOM 4554 C C . CYS B 1 198 ? 8.195 16.672 10.547 1 93.69 198 CYS B C 1
ATOM 4556 O O . CYS B 1 198 ? 7.855 17.547 11.336 1 93.69 198 CYS B O 1
ATOM 4558 N N . PHE B 1 199 ? 9.234 15.945 10.688 1 93.69 199 PHE B N 1
ATOM 4559 C CA . PHE B 1 199 ? 10.234 16.281 11.695 1 93.69 199 PHE B CA 1
ATOM 4560 C C . PHE B 1 199 ? 11.156 17.391 11.195 1 93.69 199 PHE B C 1
ATOM 4562 O O . PHE B 1 199 ? 11.469 17.453 10 1 93.69 199 PHE B O 1
ATOM 4569 N N . GLN B 1 200 ? 11.633 18.172 12.062 1 91.19 200 GLN B N 1
ATOM 4570 C CA . GLN B 1 200 ? 12.523 19.281 11.742 1 91.19 200 GLN B CA 1
ATOM 4571 C C . GLN B 1 200 ? 13.812 18.766 11.094 1 91.19 200 GLN B C 1
ATOM 4573 O O . GLN B 1 200 ? 14.438 19.484 10.305 1 91.19 200 GLN B O 1
ATOM 4578 N N . THR B 1 201 ? 14.109 17.547 11.328 1 87.44 201 THR B N 1
ATOM 4579 C CA . THR B 1 201 ? 15.359 16.969 10.844 1 87.44 201 THR B CA 1
ATOM 4580 C C . THR B 1 201 ? 15.18 16.359 9.453 1 87.44 201 THR B C 1
ATOM 4582 O O . THR B 1 201 ? 16.156 15.969 8.812 1 87.44 201 THR B O 1
ATOM 4585 N N . ASP B 1 202 ? 13.93 16.281 9 1 89.25 202 ASP B N 1
ATOM 4586 C CA . ASP B 1 202 ? 13.648 15.703 7.691 1 89.25 202 ASP B CA 1
ATOM 4587 C C . ASP B 1 202 ? 14.109 16.625 6.57 1 89.25 202 ASP B C 1
ATOM 4589 O O . ASP B 1 202 ? 14.477 17.781 6.82 1 89.25 202 ASP B O 1
ATOM 4593 N N . ASN B 1 203 ? 14.172 16.031 5.375 1 79.62 203 ASN B N 1
ATOM 4594 C CA . ASN B 1 203 ? 14.312 16.875 4.195 1 79.62 203 ASN B CA 1
ATOM 4595 C C . ASN B 1 203 ? 13 17.594 3.857 1 79.62 203 ASN B C 1
ATOM 4597 O O . ASN B 1 203 ? 12.094 16.984 3.291 1 79.62 203 ASN B O 1
ATOM 4601 N N . LEU B 1 204 ? 13.023 18.734 4.203 1 76.06 204 LEU B N 1
ATOM 4602 C CA . LEU B 1 204 ? 11.766 19.484 4.137 1 76.06 204 LEU B CA 1
ATOM 4603 C C . LEU B 1 204 ? 11.422 19.844 2.695 1 76.06 204 LEU B C 1
ATOM 4605 O O . LEU B 1 204 ? 12.305 20.203 1.913 1 76.06 204 LEU B O 1
ATOM 4609 N N . CYS B 1 205 ? 10.203 19.562 2.408 1 74 205 CYS B N 1
ATOM 4610 C CA . CYS B 1 205 ? 9.688 19.828 1.07 1 74 205 CYS B CA 1
ATOM 4611 C C . CYS B 1 205 ? 9.445 21.328 0.87 1 74 205 CYS B C 1
ATOM 4613 O O . CYS B 1 205 ? 9.07 22.031 1.808 1 74 205 CYS B O 1
ATOM 4615 N N . LEU B 1 206 ? 9.547 21.703 -0.32 1 71.56 206 LEU B N 1
ATOM 4616 C CA . LEU B 1 206 ? 9.414 23.125 -0.654 1 71.56 206 LEU B CA 1
ATOM 4617 C C . LEU B 1 206 ? 7.949 23.531 -0.743 1 71.56 206 LEU B C 1
ATOM 4619 O O . LEU B 1 206 ? 7.605 24.688 -0.497 1 71.56 206 LEU B O 1
ATOM 4623 N N . TYR B 1 207 ? 7.176 22.547 -0.994 1 76.44 207 TYR B N 1
ATOM 4624 C CA . TYR B 1 207 ? 5.781 22.922 -1.234 1 76.44 207 TYR B CA 1
ATOM 4625 C C . TYR B 1 207 ? 4.875 22.344 -0.148 1 76.44 207 TYR B C 1
ATOM 4627 O O . TYR B 1 207 ? 4.43 21.203 -0.239 1 76.44 207 TYR B O 1
ATOM 4635 N N . VAL B 1 208 ? 4.812 23.172 0.85 1 87.88 208 VAL B N 1
ATOM 4636 C CA . VAL B 1 208 ? 3.969 22.75 1.966 1 87.88 208 VAL B CA 1
ATOM 4637 C C . VAL B 1 208 ? 2.957 23.859 2.283 1 87.88 208 VAL B C 1
ATOM 4639 O O . VAL B 1 208 ? 3.004 24.938 1.698 1 87.88 208 VAL B O 1
ATOM 4642 N N . GLN B 1 209 ? 2.021 23.562 3.117 1 92.62 209 GLN B N 1
ATOM 4643 C CA . GLN B 1 209 ? 0.979 24.453 3.607 1 92.62 209 GLN B CA 1
ATOM 4644 C C . GLN B 1 209 ? -0.017 24.797 2.502 1 92.62 209 GLN B C 1
ATOM 4646 O O . GLN B 1 209 ? 0.342 24.828 1.322 1 92.62 209 GLN B O 1
ATOM 4651 N N . SER B 1 210 ? -1.186 25.047 2.885 1 93.75 210 SER B N 1
ATOM 4652 C CA . SER B 1 210 ? -2.186 25.578 1.968 1 93.75 210 SER B CA 1
ATOM 4653 C C . SER B 1 210 ? -1.866 27.016 1.587 1 93.75 210 SER B C 1
ATOM 4655 O O . SER B 1 210 ? -1.417 27.812 2.426 1 93.75 210 SER B O 1
ATOM 4657 N N . ARG B 1 211 ? -2.189 27.453 0.499 1 94.19 211 ARG B N 1
ATOM 4658 C CA . ARG B 1 211 ? -1.762 28.719 -0.088 1 94.19 211 ARG B CA 1
ATOM 4659 C C . ARG B 1 211 ? -2.166 29.906 0.792 1 94.19 211 ARG B C 1
ATOM 4661 O O . ARG B 1 211 ? -1.341 30.766 1.105 1 94.19 211 ARG B O 1
ATOM 4668 N N . SER B 1 212 ? -3.348 29.922 1.256 1 97.19 212 SER B N 1
ATOM 4669 C CA . SER B 1 212 ? -3.877 31.062 1.988 1 97.19 212 SER B CA 1
ATOM 4670 C C . SER B 1 212 ? -3.221 31.203 3.357 1 97.19 212 SER B C 1
ATOM 4672 O O . SER B 1 212 ? -3.33 32.25 4.008 1 97.19 212 SER B O 1
ATOM 4674 N N . TYR B 1 213 ? -2.537 30.156 3.738 1 98.06 213 TYR B N 1
ATOM 4675 C CA . TYR B 1 213 ? -1.947 30.141 5.074 1 98.06 213 TYR B CA 1
ATOM 4676 C C . TYR B 1 213 ? -0.447 29.891 5.004 1 98.06 213 TYR B C 1
ATOM 4678 O O . TYR B 1 213 ? 0.178 29.547 6.012 1 98.06 213 TYR B O 1
ATOM 4686 N N . ARG B 1 214 ? 0.111 30.031 3.848 1 97.56 214 ARG B N 1
ATOM 4687 C CA . ARG B 1 214 ? 1.507 29.703 3.574 1 97.56 214 ARG B CA 1
ATOM 4688 C C . ARG B 1 214 ? 2.428 30.844 3.971 1 97.56 214 ARG B C 1
ATOM 4690 O O . ARG B 1 214 ? 2.184 32 3.607 1 97.56 214 ARG B O 1
ATOM 4697 N N . ALA B 1 215 ? 3.449 30.531 4.625 1 98.06 215 ALA B N 1
ATOM 4698 C CA . ALA B 1 215 ? 4.406 31.531 5.09 1 98.06 215 ALA B CA 1
ATOM 4699 C C . ALA B 1 215 ? 5.262 32.062 3.938 1 98.06 215 ALA B C 1
ATOM 4701 O O . ALA B 1 215 ? 5.582 31.297 3.01 1 98.06 215 ALA B O 1
ATOM 4702 N N . PRO B 1 216 ? 5.66 33.281 4 1 97.5 216 PRO B N 1
ATOM 4703 C CA . PRO B 1 216 ? 6.469 33.875 2.932 1 97.5 216 PRO B CA 1
ATOM 4704 C C . PRO B 1 216 ? 7.781 33.156 2.703 1 97.5 216 PRO B C 1
ATOM 4706 O O . PRO B 1 216 ? 8.242 33.031 1.562 1 97.5 216 PRO B O 1
ATOM 4709 N N . GLU B 1 217 ? 8.414 32.688 3.764 1 97.19 217 GLU B N 1
ATOM 4710 C CA . GLU B 1 217 ? 9.68 31.969 3.592 1 97.19 217 GLU B CA 1
ATOM 4711 C C . GLU B 1 217 ? 9.484 30.688 2.766 1 97.19 217 GLU B C 1
ATOM 4713 O O . GLU B 1 217 ? 10.383 30.297 2.02 1 97.19 217 GLU B O 1
ATOM 4718 N N . VAL B 1 218 ? 8.336 30.016 2.926 1 96.75 218 VAL B N 1
ATOM 4719 C CA . VAL B 1 218 ? 8.039 28.828 2.139 1 96.75 218 VAL B CA 1
ATOM 4720 C C . VAL B 1 218 ? 7.824 29.219 0.677 1 96.75 218 VAL B C 1
ATOM 4722 O O . VAL B 1 218 ? 8.344 28.562 -0.227 1 96.75 218 VAL B O 1
ATOM 4725 N N . MET B 1 219 ? 7.133 30.312 0.427 1 96.25 219 MET B N 1
ATOM 4726 C CA . MET B 1 219 ? 6.848 30.781 -0.924 1 96.25 219 MET B CA 1
ATOM 4727 C C . MET B 1 219 ? 8.141 31.125 -1.664 1 96.25 219 MET B C 1
ATOM 4729 O O . MET B 1 219 ? 8.25 30.875 -2.865 1 96.25 219 MET B O 1
ATOM 4733 N N . LEU B 1 220 ? 9.062 31.656 -0.947 1 96.19 220 LEU B N 1
ATOM 4734 C CA . LEU B 1 220 ? 10.305 32.125 -1.551 1 96.19 220 LEU B CA 1
ATOM 4735 C C . LEU B 1 220 ? 11.305 30.984 -1.69 1 96.19 220 LEU B C 1
ATOM 4737 O O . LEU B 1 220 ? 12.375 31.156 -2.283 1 96.19 220 LEU B O 1
ATOM 4741 N N . GLY B 1 221 ? 10.992 29.828 -1.109 1 95.38 221 GLY B N 1
ATOM 4742 C CA . GLY B 1 221 ? 11.875 28.688 -1.204 1 95.38 221 GLY B CA 1
ATOM 4743 C C . GLY B 1 221 ? 13.008 28.719 -0.197 1 95.38 221 GLY B C 1
ATOM 4744 O O . GLY B 1 221 ? 14.109 28.234 -0.469 1 95.38 221 GLY B O 1
ATOM 4745 N N . LEU B 1 222 ? 12.812 29.406 0.878 1 94.69 222 LEU B N 1
ATOM 4746 C CA . LEU B 1 222 ? 13.781 29.391 1.971 1 94.69 222 LEU B CA 1
ATO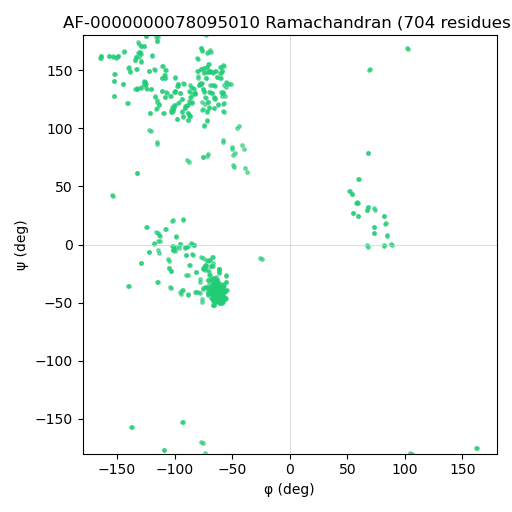M 4747 C C . LEU B 1 222 ? 13.617 28.156 2.836 1 94.69 222 LEU B C 1
ATOM 4749 O O . LEU B 1 222 ? 12.578 27.484 2.785 1 94.69 222 LEU B O 1
ATOM 4753 N N . SER B 1 223 ? 14.656 27.844 3.568 1 92.69 223 SER B N 1
ATOM 4754 C CA . SER B 1 223 ? 14.484 26.844 4.625 1 92.69 223 SER B CA 1
ATOM 4755 C C . SER B 1 223 ? 13.5 27.328 5.684 1 92.69 223 SER B C 1
ATOM 4757 O O . SER B 1 223 ? 13.414 28.531 5.961 1 92.69 223 SER B O 1
ATOM 4759 N N . TYR B 1 224 ? 12.812 26.438 6.129 1 94.56 224 TYR B N 1
ATOM 4760 C CA . TYR B 1 224 ? 11.828 26.812 7.133 1 94.56 224 TYR B CA 1
ATOM 4761 C C . TYR B 1 224 ? 11.883 25.891 8.344 1 94.56 224 TYR B C 1
ATOM 4763 O O . TYR B 1 224 ? 12.531 24.844 8.297 1 94.56 224 TYR B O 1
ATOM 4771 N N . ASP B 1 225 ? 11.273 26.312 9.414 1 95.56 225 ASP B N 1
ATOM 4772 C CA . ASP B 1 225 ? 11.133 25.547 10.641 1 95.56 225 ASP B CA 1
ATOM 4773 C C . ASP B 1 225 ? 9.727 25.672 11.219 1 95.56 225 ASP B C 1
ATOM 4775 O O . ASP B 1 225 ? 8.773 25.953 10.484 1 95.56 225 ASP B O 1
ATOM 4779 N N . GLU B 1 226 ? 9.562 25.453 12.477 1 97.25 226 GLU B N 1
ATOM 4780 C CA . GLU B 1 226 ? 8.25 25.359 13.109 1 97.25 226 GLU B CA 1
ATOM 4781 C C . GLU B 1 226 ? 7.527 26.703 13.078 1 97.25 226 GLU B C 1
ATOM 4783 O O . GLU B 1 226 ? 6.316 26.766 13.32 1 97.25 226 GLU B O 1
ATOM 4788 N N . LYS B 1 227 ? 8.234 27.781 12.711 1 98.06 227 LYS B N 1
ATOM 4789 C CA . LYS B 1 227 ? 7.652 29.125 12.711 1 98.06 227 LYS B CA 1
ATOM 4790 C C . LYS B 1 227 ? 6.586 29.266 11.633 1 98.06 227 LYS B C 1
ATOM 4792 O O . LYS B 1 227 ? 5.766 30.188 11.68 1 98.06 227 LYS B O 1
ATOM 4797 N N . ILE B 1 228 ? 6.586 28.391 10.656 1 98.12 228 ILE B N 1
ATOM 4798 C CA . ILE B 1 228 ? 5.578 28.484 9.602 1 98.12 228 ILE B CA 1
ATOM 4799 C C . ILE B 1 228 ? 4.195 28.188 10.188 1 98.12 228 ILE B C 1
ATOM 4801 O O . ILE B 1 228 ? 3.189 28.703 9.695 1 98.12 228 ILE B O 1
ATOM 4805 N N . ASP B 1 229 ? 4.148 27.375 11.227 1 98.69 229 ASP B N 1
ATOM 4806 C CA . ASP B 1 229 ? 2.881 27.094 11.891 1 98.69 229 ASP B CA 1
ATOM 4807 C C . ASP B 1 229 ? 2.338 28.344 12.578 1 98.69 229 ASP B C 1
ATOM 4809 O O . ASP B 1 229 ? 1.124 28.547 12.617 1 98.69 229 ASP B O 1
ATOM 4813 N N . MET B 1 230 ? 3.254 29.172 13.094 1 98.81 230 MET B N 1
ATOM 4814 C CA . MET B 1 230 ? 2.855 30.391 13.766 1 98.81 230 MET B CA 1
ATOM 4815 C C . MET B 1 230 ? 2.244 31.391 12.773 1 98.81 230 MET B C 1
ATOM 4817 O O . MET B 1 230 ? 1.253 32.062 13.086 1 98.81 230 MET B O 1
ATOM 4821 N N . TRP B 1 231 ? 2.857 31.422 11.625 1 98.81 231 TRP B N 1
ATOM 4822 C CA . TRP B 1 231 ? 2.299 32.25 10.562 1 98.81 231 TRP B CA 1
ATOM 4823 C C . TRP B 1 231 ? 0.874 31.828 10.227 1 98.81 231 TRP B C 1
ATOM 4825 O O . TRP B 1 231 ? -0.035 32.656 10.164 1 98.81 231 TRP B O 1
ATOM 4835 N N . SER B 1 232 ? 0.707 30.516 10.023 1 98.81 232 SER B N 1
ATOM 4836 C CA . SER B 1 232 ? -0.612 29.984 9.695 1 98.81 232 SER B CA 1
ATOM 4837 C C . SER B 1 232 ? -1.634 30.328 10.773 1 98.81 232 SER B C 1
ATOM 4839 O O . SER B 1 232 ? -2.779 30.672 10.461 1 98.81 232 SER B O 1
ATOM 4841 N N . LEU B 1 233 ? -1.205 30.234 12.016 1 98.88 233 LEU B N 1
ATOM 4842 C CA . LEU B 1 233 ? -2.105 30.578 13.109 1 98.88 233 LEU B CA 1
ATOM 4843 C C . LEU B 1 233 ? -2.541 32.031 13.039 1 98.88 233 LEU B C 1
ATOM 4845 O O . LEU B 1 233 ? -3.707 32.344 13.289 1 98.88 233 LEU B O 1
ATOM 4849 N N . GLY B 1 234 ? -1.606 32.938 12.719 1 98.75 234 GLY B N 1
ATOM 4850 C CA . GLY B 1 234 ? -1.963 34.344 12.523 1 98.75 234 GLY B CA 1
ATOM 4851 C C . GLY B 1 234 ? -3.027 34.531 11.461 1 98.75 234 GLY B C 1
ATOM 4852 O O . GLY B 1 234 ? -3.988 35.281 11.664 1 98.75 234 GLY B O 1
ATOM 4853 N N . CYS B 1 235 ? -2.84 33.844 10.367 1 98.69 235 CYS B N 1
ATOM 4854 C CA . CYS B 1 235 ? -3.812 33.906 9.281 1 98.69 235 CYS B CA 1
ATOM 4855 C C . CYS B 1 235 ? -5.172 33.406 9.734 1 98.69 235 CYS B C 1
ATOM 4857 O O . CYS B 1 235 ? -6.203 34 9.414 1 98.69 235 CYS B O 1
ATOM 4859 N N . ILE B 1 236 ? -5.188 32.344 10.453 1 98.56 236 ILE B N 1
ATOM 4860 C CA . ILE B 1 236 ? -6.414 31.719 10.93 1 98.56 236 ILE B CA 1
ATOM 4861 C C . ILE B 1 236 ? -7.16 32.688 11.852 1 98.56 236 ILE B C 1
ATOM 4863 O O . ILE B 1 236 ? -8.367 32.875 11.703 1 98.56 236 ILE B O 1
ATOM 4867 N N . LEU B 1 237 ? -6.461 33.281 12.789 1 97.94 237 LEU B N 1
ATOM 4868 C CA . LEU B 1 237 ? -7.078 34.188 13.75 1 97.94 237 LEU B CA 1
ATOM 4869 C C . LEU B 1 237 ? -7.672 35.406 13.055 1 97.94 237 LEU B C 1
ATOM 4871 O O . LEU B 1 237 ? -8.766 35.844 13.398 1 97.94 237 LEU B O 1
ATOM 4875 N N . ALA B 1 238 ? -6.938 35.906 12.07 1 97.31 238 ALA B N 1
ATOM 4876 C CA . ALA B 1 238 ? -7.457 37.031 11.297 1 97.31 238 ALA B CA 1
ATOM 4877 C C . ALA B 1 238 ? -8.758 36.656 10.594 1 97.31 238 ALA B C 1
ATOM 4879 O O . ALA B 1 238 ? -9.703 37.469 10.57 1 97.31 238 ALA B O 1
ATOM 4880 N N . GLU B 1 239 ? -8.75 35.5 10.094 1 96.12 239 GLU B N 1
ATOM 4881 C CA . GLU B 1 239 ? -9.93 35.031 9.383 1 96.12 239 GLU B CA 1
ATOM 4882 C C . GLU B 1 239 ? -11.102 34.812 10.336 1 96.12 239 GLU B C 1
ATOM 4884 O O . GLU B 1 239 ? -12.234 35.188 10.023 1 96.12 239 GLU B O 1
ATOM 4889 N N . LEU B 1 240 ? -10.828 34.156 11.461 1 95.12 240 LEU B N 1
ATOM 4890 C CA . LEU B 1 240 ? -11.891 33.906 12.422 1 95.12 240 LEU B CA 1
ATOM 4891 C C . LEU B 1 240 ? -12.477 35.219 12.961 1 95.12 240 LEU B C 1
ATOM 4893 O O . LEU B 1 240 ? -13.672 35.281 13.25 1 95.12 240 LEU B O 1
ATOM 4897 N N . CYS B 1 241 ? -11.695 36.188 13.086 1 93.25 241 CYS B N 1
ATOM 4898 C CA . CYS B 1 241 ? -12.117 37.469 13.625 1 93.25 241 CYS B CA 1
ATOM 4899 C C . CYS B 1 241 ? -12.922 38.25 12.594 1 93.25 241 CYS B C 1
ATOM 4901 O O . CYS B 1 241 ? -14 38.75 12.898 1 93.25 241 CYS B O 1
ATOM 4903 N N . SER B 1 242 ? -12.453 38.344 11.359 1 91.94 242 SER B N 1
ATOM 4904 C CA . SER B 1 242 ? -13.031 39.219 10.344 1 91.94 242 SER B CA 1
ATOM 4905 C C . SER B 1 242 ? -14.125 38.5 9.555 1 91.94 242 SER B C 1
ATOM 4907 O O . SER B 1 242 ? -14.969 39.125 8.938 1 91.94 242 SER B O 1
ATOM 4909 N N . GLY B 1 243 ? -13.938 37.156 9.547 1 90.94 243 GLY B N 1
ATOM 4910 C CA . GLY B 1 243 ? -14.836 36.375 8.703 1 90.94 243 GLY B CA 1
ATOM 4911 C C . GLY B 1 243 ? -14.328 36.219 7.281 1 90.94 243 GLY B C 1
ATOM 4912 O O . GLY B 1 243 ? -14.953 35.531 6.465 1 90.94 243 GLY B O 1
ATOM 4913 N N . GLU B 1 244 ? -13.164 36.812 7.023 1 92.81 244 GLU B N 1
ATOM 4914 C CA . GLU B 1 244 ? -12.602 36.781 5.672 1 92.81 244 GLU B CA 1
ATOM 4915 C C . GLU B 1 244 ? -11.172 36.25 5.684 1 92.81 244 GLU B C 1
ATOM 4917 O O . GLU B 1 244 ? -10.391 36.594 6.57 1 92.81 244 GLU B O 1
ATOM 4922 N N . VAL B 1 245 ? -10.938 35.469 4.668 1 96.25 245 VAL B N 1
ATOM 4923 C CA . VAL B 1 245 ? -9.578 34.938 4.512 1 96.25 245 VAL B CA 1
ATOM 4924 C C . VAL B 1 245 ? -8.602 36.094 4.363 1 96.25 245 VAL B C 1
ATOM 4926 O O . VAL B 1 245 ? -8.844 37.031 3.594 1 96.25 245 VAL B O 1
ATOM 4929 N N . LEU B 1 246 ? -7.52 36.094 5.094 1 96.94 246 LEU B N 1
ATOM 4930 C CA . LEU B 1 246 ? -6.57 37.188 5.113 1 96.94 246 LEU B CA 1
ATOM 4931 C C . LEU B 1 246 ? -5.871 37.344 3.766 1 96.94 246 LEU B C 1
ATOM 4933 O O . LEU B 1 246 ? -5.785 38.438 3.221 1 96.94 246 LEU B O 1
ATOM 4937 N N . PHE B 1 247 ? -5.367 36.188 3.268 1 97.56 247 PHE B N 1
ATOM 4938 C CA . PHE B 1 247 ? -4.73 36.156 1.957 1 97.56 247 PHE B CA 1
ATOM 4939 C C . PHE B 1 247 ? -5.438 35.156 1.04 1 97.56 247 PHE B C 1
ATOM 4941 O O . PHE B 1 247 ? -5.168 33.969 1.085 1 97.56 247 PHE B O 1
ATOM 4948 N N . PRO B 1 248 ? -6.293 35.656 0.21 1 95.56 248 PRO B N 1
ATOM 4949 C CA . PRO B 1 248 ? -7.074 34.781 -0.66 1 95.56 248 PRO B CA 1
ATOM 4950 C C . PRO B 1 248 ? -6.195 33.875 -1.534 1 95.56 248 PRO B C 1
ATOM 4952 O O . PRO B 1 248 ? -5.062 34.25 -1.854 1 95.56 248 PRO B O 1
ATOM 4955 N N . ASN B 1 249 ? -6.797 32.781 -1.872 1 90.69 249 ASN B N 1
ATOM 4956 C CA . ASN B 1 249 ? -6.09 31.766 -2.635 1 90.69 249 ASN B CA 1
ATOM 4957 C C . ASN B 1 249 ? -5.848 32.219 -4.074 1 90.69 249 ASN B C 1
ATOM 4959 O O . ASN B 1 249 ? -6.465 31.672 -5.004 1 90.69 249 ASN B O 1
ATOM 4963 N N . ASP B 1 250 ? -4.926 33.031 -4.281 1 89.81 250 ASP B N 1
ATOM 4964 C CA . ASP B 1 250 ? -4.473 33.531 -5.578 1 89.81 250 ASP B CA 1
ATOM 4965 C C . ASP B 1 250 ? -3.096 32.969 -5.93 1 89.81 250 ASP B C 1
ATOM 4967 O O . ASP B 1 250 ? -2.621 32.031 -5.293 1 89.81 250 ASP B O 1
ATOM 4971 N N . GLY B 1 251 ? -2.678 33.438 -7.012 1 92 251 GLY B N 1
ATOM 4972 C CA . GLY B 1 251 ? -1.299 33.094 -7.328 1 92 251 GLY B CA 1
ATOM 4973 C C . GLY B 1 251 ? -0.313 33.594 -6.285 1 92 251 GLY B C 1
ATOM 4974 O O . GLY B 1 251 ? -0.573 34.562 -5.586 1 92 251 GLY B O 1
ATOM 4975 N N . ILE B 1 252 ? 0.768 32.906 -6.176 1 94.44 252 ILE B N 1
ATOM 4976 C CA . ILE B 1 252 ? 1.755 33.156 -5.137 1 94.44 252 ILE B CA 1
ATOM 4977 C C . ILE B 1 252 ? 2.203 34.625 -5.211 1 94.44 252 ILE B C 1
ATOM 4979 O O . ILE B 1 252 ? 2.33 35.281 -4.184 1 94.44 252 ILE B O 1
ATOM 4983 N N . VAL B 1 253 ? 2.377 35.094 -6.387 1 95.06 253 VAL B N 1
ATOM 4984 C CA . VAL B 1 253 ? 2.863 36.469 -6.551 1 95.06 253 VAL B CA 1
ATOM 4985 C C . VAL B 1 253 ? 1.827 37.469 -6.02 1 95.06 253 VAL B C 1
ATOM 4987 O O . VAL B 1 253 ? 2.18 38.469 -5.426 1 95.06 253 VAL B O 1
ATOM 4990 N N . THR B 1 254 ? 0.618 37.188 -6.246 1 95.25 254 THR B N 1
ATOM 4991 C CA . THR B 1 254 ? -0.458 38.031 -5.758 1 95.25 254 THR B CA 1
ATOM 4992 C C . THR B 1 254 ? -0.525 38 -4.23 1 95.25 254 THR B C 1
ATOM 4994 O O . THR B 1 254 ? -0.748 39.031 -3.592 1 95.25 254 THR B O 1
ATOM 4997 N N . ILE B 1 255 ? -0.323 36.844 -3.703 1 97.06 255 ILE B N 1
ATOM 4998 C CA . ILE B 1 255 ? -0.322 36.719 -2.252 1 97.06 255 ILE B CA 1
ATOM 4999 C C . ILE B 1 255 ? 0.847 37.469 -1.653 1 97.06 255 ILE B C 1
ATOM 5001 O O . ILE B 1 255 ? 0.679 38.219 -0.668 1 97.06 255 ILE B O 1
ATOM 5005 N N . LEU B 1 256 ? 1.973 37.375 -2.285 1 97.44 256 LEU B N 1
ATOM 5006 C CA . LEU B 1 256 ? 3.148 38.094 -1.831 1 97.44 256 LEU B CA 1
ATOM 5007 C C . LEU B 1 256 ? 2.904 39.594 -1.889 1 97.44 256 LEU B C 1
ATOM 5009 O O . LEU B 1 256 ? 3.287 40.344 -0.972 1 97.44 256 LEU B O 1
ATOM 5013 N N . ALA B 1 257 ? 2.26 40.031 -2.918 1 96.88 257 ALA B N 1
ATOM 5014 C CA . ALA B 1 257 ? 1.935 41.469 -3.059 1 96.88 257 ALA B CA 1
ATOM 5015 C C . ALA B 1 257 ? 1.031 41.938 -1.923 1 96.88 257 ALA B C 1
ATOM 5017 O O . ALA B 1 257 ? 1.218 43.031 -1.386 1 96.88 257 ALA B O 1
ATOM 5018 N N . ARG B 1 258 ? 0.107 41.125 -1.623 1 96.94 258 ARG B N 1
ATOM 5019 C CA . ARG B 1 258 ? -0.808 41.469 -0.539 1 96.94 258 ARG B CA 1
ATOM 5020 C C . ARG B 1 258 ? -0.081 41.5 0.801 1 96.94 258 ARG B C 1
ATOM 5022 O O . ARG B 1 258 ? -0.341 42.375 1.63 1 96.94 258 ARG B O 1
ATOM 5029 N N . ILE B 1 259 ? 0.798 40.562 1.021 1 97.88 259 ILE B N 1
ATOM 5030 C CA . ILE B 1 259 ? 1.585 40.531 2.248 1 97.88 259 ILE B CA 1
ATOM 5031 C C . ILE B 1 259 ? 2.422 41.781 2.381 1 97.88 259 ILE B C 1
ATOM 5033 O O . ILE B 1 259 ? 2.414 42.438 3.43 1 97.88 259 ILE B O 1
ATOM 5037 N N . ILE B 1 260 ? 3.051 42.156 1.308 1 97.12 260 ILE B N 1
ATOM 5038 C CA . ILE B 1 260 ? 3.918 43.312 1.304 1 97.12 260 ILE B CA 1
ATOM 5039 C C . ILE B 1 260 ? 3.084 44.594 1.533 1 97.12 260 ILE B C 1
ATOM 5041 O O . ILE B 1 260 ? 3.467 45.469 2.314 1 97.12 260 ILE B O 1
ATOM 5045 N N . GLY B 1 261 ? 2.004 44.625 0.869 1 96.62 261 GLY B N 1
ATOM 5046 C CA . GLY B 1 261 ? 1.133 45.781 1.012 1 96.62 261 GLY B CA 1
ATOM 5047 C C . GLY B 1 261 ? 0.588 45.938 2.418 1 96.62 261 GLY B C 1
ATOM 5048 O O . GLY B 1 261 ? 0.386 47.062 2.883 1 96.62 261 GLY B O 1
ATOM 5049 N N . MET B 1 262 ? 0.372 44.875 3.053 1 96.69 262 MET B N 1
ATOM 5050 C CA . MET B 1 262 ? -0.299 44.906 4.352 1 96.69 262 MET B CA 1
ATOM 5051 C C . MET B 1 262 ? 0.716 44.969 5.484 1 96.69 262 MET B C 1
ATOM 5053 O O . MET B 1 262 ? 0.492 45.656 6.484 1 96.69 262 MET B O 1
ATOM 5057 N N . LEU B 1 263 ? 1.854 44.219 5.344 1 97 263 LEU B N 1
ATOM 5058 C CA . LEU B 1 263 ? 2.73 44 6.488 1 97 263 LEU B CA 1
ATOM 5059 C C . LEU B 1 263 ? 4.086 44.688 6.27 1 97 263 LEU B C 1
ATOM 5061 O O . LEU B 1 263 ? 4.922 44.719 7.172 1 97 263 LEU B O 1
ATOM 5065 N N . GLY B 1 264 ? 4.32 45.219 5.078 1 95.19 264 GLY B N 1
ATOM 5066 C CA . GLY B 1 264 ? 5.578 45.875 4.766 1 95.19 264 GLY B CA 1
ATOM 5067 C C . GLY B 1 264 ? 6.477 45.062 3.861 1 95.19 264 GLY B C 1
ATOM 5068 O O . GLY B 1 264 ? 6.113 43.938 3.455 1 95.19 264 GLY B O 1
ATOM 5069 N N . PRO B 1 265 ? 7.582 45.562 3.547 1 95.44 265 PRO B N 1
ATOM 5070 C CA . PRO B 1 265 ? 8.492 44.906 2.607 1 95.44 265 PRO B CA 1
ATOM 5071 C C . PRO B 1 265 ? 9.148 43.656 3.201 1 95.44 265 PRO B C 1
ATOM 5073 O O . PRO B 1 265 ? 9.32 43.562 4.418 1 95.44 265 PRO B O 1
ATOM 5076 N N . ILE B 1 266 ? 9.5 42.75 2.357 1 97.38 266 ILE B N 1
ATOM 5077 C CA . ILE B 1 266 ? 10.242 41.562 2.748 1 97.38 266 ILE B CA 1
ATOM 5078 C C . ILE B 1 266 ? 11.719 41.906 2.936 1 97.38 266 ILE B C 1
ATOM 5080 O O . ILE B 1 266 ? 12.289 42.656 2.139 1 97.38 266 ILE B O 1
ATOM 5084 N N . ASP B 1 267 ? 12.297 41.406 3.939 1 96.94 267 ASP B N 1
ATOM 5085 C CA . ASP B 1 267 ? 13.719 41.625 4.191 1 96.94 267 ASP B CA 1
ATOM 5086 C C . ASP B 1 267 ? 14.562 41.219 2.988 1 96.94 267 ASP B C 1
ATOM 5088 O O . ASP B 1 267 ? 14.336 40.188 2.383 1 96.94 267 ASP B O 1
ATOM 5092 N N . LEU B 1 268 ? 15.555 42.062 2.727 1 96.06 268 LEU B N 1
ATOM 5093 C CA . LEU B 1 268 ? 16.422 41.812 1.581 1 96.06 268 LEU B CA 1
ATOM 5094 C C . LEU B 1 268 ? 17.125 40.469 1.699 1 96.06 268 LEU B C 1
ATOM 5096 O O . LEU B 1 268 ? 17.297 39.75 0.701 1 96.06 268 LEU B O 1
ATOM 5100 N N . ASP B 1 269 ? 17.531 40.156 2.846 1 96 269 ASP B N 1
ATOM 5101 C CA . ASP B 1 269 ? 18.234 38.875 3.072 1 96 269 ASP B CA 1
ATOM 5102 C C . ASP B 1 269 ? 17.359 37.688 2.686 1 96 269 ASP B C 1
ATOM 5104 O O . ASP B 1 269 ? 17.859 36.688 2.154 1 96 269 ASP B O 1
ATOM 5108 N N . MET B 1 270 ? 16.078 37.75 2.936 1 96.94 270 MET B N 1
ATOM 5109 C CA . MET B 1 270 ? 15.141 36.688 2.557 1 96.94 270 MET B CA 1
ATOM 5110 C C . MET B 1 270 ? 15.039 36.562 1.04 1 96.94 270 MET B C 1
ATOM 5112 O O . MET B 1 270 ? 15.016 35.469 0.498 1 96.94 270 MET B O 1
ATOM 5116 N N . LEU B 1 271 ? 15.023 37.719 0.356 1 96.62 271 LEU B N 1
ATOM 5117 C CA . LEU B 1 271 ? 14.891 37.75 -1.097 1 96.62 271 LEU B CA 1
ATOM 5118 C C . LEU B 1 271 ? 16.156 37.188 -1.765 1 96.62 271 LEU B C 1
ATOM 5120 O O . LEU B 1 271 ? 16.078 36.5 -2.785 1 96.62 271 LEU B O 1
ATOM 5124 N N . VAL B 1 272 ? 17.266 37.438 -1.19 1 95.69 272 VAL B N 1
ATOM 5125 C CA . VAL B 1 272 ? 18.547 37.031 -1.757 1 95.69 272 VAL B CA 1
ATOM 5126 C C . VAL B 1 272 ? 18.75 35.531 -1.554 1 95.69 272 VAL B C 1
ATOM 5128 O O . VAL B 1 272 ? 19.219 34.844 -2.451 1 95.69 272 VAL B O 1
ATOM 5131 N N . LYS B 1 273 ? 18.344 35.031 -0.475 1 95.12 273 LYS B N 1
ATOM 5132 C CA . LYS B 1 273 ? 18.609 33.625 -0.107 1 95.12 273 LYS B CA 1
ATOM 5133 C C . LYS B 1 273 ? 17.547 32.719 -0.67 1 95.12 273 LYS B C 1
ATOM 5135 O O . LYS B 1 273 ? 17.734 31.484 -0.722 1 95.12 273 LYS B O 1
ATOM 5140 N N . GLY B 1 274 ? 16.406 33.25 -1.056 1 94.75 274 GLY B N 1
ATOM 5141 C CA . GLY B 1 274 ? 15.305 32.438 -1.533 1 94.75 274 GLY B CA 1
ATOM 5142 C C . GLY B 1 274 ? 15.594 31.766 -2.855 1 94.75 274 GLY B C 1
ATOM 5143 O O . GLY B 1 274 ? 15.953 32.406 -3.834 1 94.75 274 GLY B O 1
ATOM 5144 N N . GLN B 1 275 ? 15.344 30.484 -2.91 1 94.5 275 GLN B N 1
ATOM 5145 C CA . GLN B 1 275 ? 15.617 29.703 -4.109 1 94.5 275 GLN B CA 1
ATOM 5146 C C . GLN B 1 275 ? 14.57 29.969 -5.188 1 94.5 275 GLN B C 1
ATOM 5148 O O . GLN B 1 275 ? 14.828 29.734 -6.375 1 94.5 275 GLN B O 1
ATOM 5153 N N . GLU B 1 276 ? 13.414 30.469 -4.766 1 94.38 276 GLU B N 1
ATOM 5154 C CA . GLU B 1 276 ? 12.32 30.672 -5.715 1 94.38 276 GLU B CA 1
ATOM 5155 C C . GLU B 1 276 ? 12.031 32.156 -5.918 1 94.38 276 GLU B C 1
ATOM 5157 O O . GLU B 1 276 ? 11.031 32.5 -6.547 1 94.38 276 GLU B O 1
ATOM 5162 N N . THR B 1 277 ? 12.836 32.969 -5.387 1 95.38 277 THR B N 1
ATOM 5163 C CA . THR B 1 277 ? 12.602 34.406 -5.422 1 95.38 277 THR B CA 1
ATOM 5164 C C . THR B 1 277 ? 12.492 34.906 -6.863 1 95.38 277 THR B C 1
ATOM 5166 O O . THR B 1 277 ? 11.648 35.75 -7.176 1 95.38 277 THR B O 1
ATOM 5169 N N . ASP B 1 278 ? 13.258 34.312 -7.766 1 95 278 ASP B N 1
ATOM 5170 C CA . ASP B 1 278 ? 13.336 34.812 -9.141 1 95 278 ASP B CA 1
ATOM 5171 C C . ASP B 1 278 ? 12.047 34.5 -9.906 1 95 278 ASP B C 1
ATOM 5173 O O . ASP B 1 278 ? 11.805 35.062 -10.969 1 95 278 ASP B O 1
ATOM 5177 N N . LYS B 1 279 ? 11.289 33.656 -9.312 1 94.25 279 LYS B N 1
ATOM 5178 C CA . LYS B 1 279 ? 10.023 33.344 -9.945 1 94.25 279 LYS B CA 1
ATOM 5179 C C . LYS B 1 279 ? 9.016 34.469 -9.781 1 94.25 279 LYS B C 1
ATOM 5181 O O . LYS B 1 279 ? 8.086 34.625 -10.586 1 94.25 279 LYS B O 1
ATOM 5186 N N . TYR B 1 280 ? 9.336 35.344 -8.734 1 96.19 280 TYR B N 1
ATOM 5187 C CA . TYR B 1 280 ? 8.289 36.312 -8.375 1 96.19 280 TYR B CA 1
ATOM 5188 C C . TYR B 1 280 ? 8.844 37.719 -8.328 1 96.19 280 TYR B C 1
ATOM 5190 O O . TYR B 1 280 ? 8.078 38.688 -8.328 1 96.19 280 TYR B O 1
ATOM 5198 N N . PHE B 1 281 ? 10.141 37.844 -8.281 1 96.19 281 PHE B N 1
ATOM 5199 C CA . PHE B 1 281 ? 10.789 39.125 -8.195 1 96.19 281 PHE B CA 1
ATOM 5200 C C . PHE B 1 281 ? 11.812 39.312 -9.32 1 96.19 281 PHE B C 1
ATOM 5202 O O . PHE B 1 281 ? 12.531 38.375 -9.656 1 96.19 281 PHE B O 1
ATOM 5209 N N . THR B 1 282 ? 11.812 40.469 -9.859 1 93.94 282 THR B N 1
ATOM 5210 C CA . THR B 1 282 ? 12.859 40.812 -10.82 1 93.94 282 THR B CA 1
ATOM 5211 C C . THR B 1 282 ? 14.188 41.031 -10.109 1 93.94 282 THR B C 1
ATOM 5213 O O . THR B 1 282 ? 14.258 41 -8.883 1 93.94 282 THR B O 1
ATOM 5216 N N . ASN B 1 283 ? 15.188 41.344 -10.898 1 91.44 283 ASN B N 1
ATOM 5217 C CA . ASN B 1 283 ? 16.5 41.656 -10.359 1 91.44 283 ASN B CA 1
ATOM 5218 C C . ASN B 1 283 ? 16.484 42.906 -9.516 1 91.44 283 ASN B C 1
ATOM 5220 O O . ASN B 1 283 ? 17.266 43.062 -8.578 1 91.44 283 ASN B O 1
ATOM 5224 N N . GLU B 1 284 ? 15.594 43.812 -9.836 1 91.5 284 GLU B N 1
ATOM 5225 C CA . GLU B 1 284 ? 15.438 45.062 -9.094 1 91.5 284 GLU B CA 1
ATOM 5226 C C . GLU B 1 284 ? 14.508 44.875 -7.895 1 91.5 284 GLU B C 1
ATOM 5228 O O . GLU B 1 284 ? 14.188 45.844 -7.191 1 91.5 284 GLU B O 1
ATOM 5233 N N . LEU B 1 285 ? 14.008 43.594 -7.695 1 91.5 285 LEU B N 1
ATOM 5234 C CA . LEU B 1 285 ? 13.195 43.156 -6.555 1 91.5 285 LEU B CA 1
ATOM 5235 C C . LEU B 1 285 ? 11.781 43.719 -6.664 1 91.5 285 LEU B C 1
ATOM 5237 O O . LEU B 1 285 ? 11.156 44.062 -5.648 1 91.5 285 LEU B O 1
ATOM 5241 N N . ASP B 1 286 ? 11.359 43.875 -7.969 1 93.31 286 ASP B N 1
ATOM 5242 C CA . ASP B 1 286 ? 9.953 44.188 -8.227 1 93.31 286 ASP B CA 1
ATOM 5243 C C . ASP B 1 286 ? 9.148 42.906 -8.453 1 93.31 286 ASP B C 1
ATOM 5245 O O . ASP B 1 286 ? 9.625 41.969 -9.102 1 93.31 286 ASP B O 1
ATOM 5249 N N . LEU B 1 287 ? 7.969 42.906 -7.891 1 95.69 287 LEU B N 1
ATOM 5250 C CA . LEU B 1 287 ? 7.086 41.75 -8.086 1 95.69 287 LEU B CA 1
ATOM 5251 C C . LEU B 1 287 ? 6.602 41.688 -9.531 1 95.69 287 LEU B C 1
ATOM 5253 O O . LEU B 1 287 ? 6.289 42.719 -10.133 1 95.69 287 LEU B O 1
ATOM 5257 N N . TYR B 1 288 ? 6.613 40.469 -10.055 1 93.94 288 TYR B N 1
ATOM 5258 C CA . TYR B 1 288 ? 6.137 40.312 -11.422 1 93.94 288 TYR B CA 1
ATOM 5259 C C . TYR B 1 288 ? 5.52 38.938 -11.625 1 93.94 288 TYR B C 1
ATOM 5261 O O . TYR B 1 288 ? 5.617 38.062 -10.758 1 93.94 288 TYR B O 1
ATOM 5269 N N . HIS B 1 289 ? 4.727 38.719 -12.633 1 92.25 289 HIS B N 1
ATOM 5270 C CA . HIS B 1 289 ? 4.301 37.438 -13.141 1 92.25 289 HIS B CA 1
ATOM 5271 C C . HIS B 1 289 ? 4.301 37.406 -14.664 1 92.25 289 HIS B C 1
ATOM 5273 O O . HIS B 1 289 ? 4.281 38.469 -15.305 1 92.25 289 HIS B O 1
ATOM 5279 N N . ILE B 1 290 ? 4.566 36.25 -15.188 1 90.56 290 ILE B N 1
ATOM 5280 C CA . ILE B 1 290 ? 4.531 36.094 -16.641 1 90.56 290 ILE B CA 1
ATOM 5281 C C . ILE B 1 290 ? 3.131 35.688 -17.078 1 90.56 290 ILE B C 1
ATOM 5283 O O . ILE B 1 290 ? 2.623 34.656 -16.656 1 90.56 290 ILE B O 1
ATOM 5287 N N . ASN B 1 291 ? 2.547 36.5 -17.859 1 88.56 291 ASN B N 1
ATOM 5288 C CA . ASN B 1 291 ? 1.251 36.156 -18.438 1 88.56 291 ASN B CA 1
ATOM 5289 C C . ASN B 1 291 ? 1.354 34.969 -19.391 1 88.56 291 ASN B C 1
ATOM 5291 O O . ASN B 1 291 ? 2.047 35.031 -20.406 1 88.56 291 ASN B O 1
ATOM 5295 N N . GLU B 1 292 ? 0.67 33.938 -19 1 84.38 292 GLU B N 1
ATOM 5296 C CA . GLU B 1 292 ? 0.797 32.719 -19.766 1 84.38 292 GLU B CA 1
ATOM 5297 C C . GLU B 1 292 ? 0.286 32.875 -21.188 1 84.38 292 GLU B C 1
ATOM 5299 O O . GLU B 1 292 ? 0.777 32.219 -22.109 1 84.38 292 GLU B O 1
ATOM 5304 N N . GLU B 1 293 ? -0.685 33.781 -21.453 1 87 293 GLU B N 1
ATOM 5305 C CA . GLU B 1 293 ? -1.283 34 -22.766 1 87 293 GLU B CA 1
ATOM 5306 C C . GLU B 1 293 ? -0.382 34.875 -23.641 1 87 293 GLU B C 1
ATOM 5308 O O . GLU B 1 293 ? -0.192 34.562 -24.828 1 87 293 GLU B O 1
ATOM 5313 N N . THR B 1 294 ? 0.173 35.812 -23.141 1 89.19 294 THR B N 1
ATOM 5314 C CA . THR B 1 294 ? 0.915 36.781 -23.938 1 89.19 294 THR B CA 1
ATOM 5315 C C . THR B 1 294 ? 2.418 36.594 -23.766 1 89.19 294 THR B C 1
ATOM 5317 O O . THR B 1 294 ? 3.211 37.156 -24.531 1 89.19 294 THR B O 1
ATOM 5320 N N . ASN B 1 295 ? 2.746 35.812 -22.781 1 89.69 295 ASN B N 1
ATOM 5321 C CA . ASN B 1 295 ? 4.145 35.562 -22.438 1 89.69 295 ASN B CA 1
ATOM 5322 C C . ASN B 1 295 ? 4.871 36.875 -22.078 1 89.69 295 ASN B C 1
ATOM 5324 O O . ASN B 1 295 ? 6.066 37 -22.328 1 89.69 295 ASN B O 1
ATOM 5328 N N . GLN B 1 296 ? 4.102 37.781 -21.672 1 89.75 296 GLN B N 1
ATOM 5329 C CA . GLN B 1 296 ? 4.676 39.062 -21.297 1 89.75 296 GLN B CA 1
ATOM 5330 C C . GLN B 1 296 ? 4.828 39.188 -19.797 1 89.75 296 GLN B C 1
ATOM 5332 O O . GLN B 1 296 ? 4.008 38.656 -19.031 1 89.75 296 GLN B O 1
ATOM 5337 N N . LEU B 1 297 ? 5.887 39.812 -19.406 1 91 297 LEU B N 1
ATOM 5338 C CA . LEU B 1 297 ? 6.141 40.125 -18 1 91 297 LEU B CA 1
ATOM 5339 C C . LEU B 1 297 ? 5.242 41.25 -17.516 1 91 297 LEU B C 1
ATOM 5341 O O . LEU B 1 297 ? 5.188 42.312 -18.141 1 91 297 LEU B O 1
ATOM 5345 N N . GLU B 1 298 ? 4.438 40.969 -16.484 1 93.19 298 GLU B N 1
ATOM 5346 C CA . GLU B 1 298 ? 3.57 42 -15.875 1 93.19 298 GLU B CA 1
ATOM 5347 C C . GLU B 1 298 ? 3.963 42.25 -14.43 1 93.19 298 GLU B C 1
ATOM 5349 O O . GLU B 1 298 ? 4.051 41.344 -13.617 1 93.19 298 GLU B O 1
ATOM 5354 N N . TYR B 1 299 ? 4.168 43.531 -14.164 1 93.44 299 TYR B N 1
ATOM 5355 C CA . TYR B 1 299 ? 4.523 43.938 -12.812 1 93.44 299 TYR B CA 1
ATOM 5356 C C . TYR B 1 299 ? 3.293 44 -11.914 1 93.44 299 TYR B C 1
ATOM 5358 O O . TYR B 1 299 ? 2.209 44.375 -12.359 1 93.44 299 TYR B O 1
ATOM 5366 N N . ILE B 1 300 ? 3.502 43.625 -10.703 1 94.25 300 ILE B N 1
ATOM 5367 C CA . ILE B 1 300 ? 2.441 43.688 -9.703 1 94.25 300 ILE B CA 1
ATOM 5368 C C . ILE B 1 300 ? 2.82 44.688 -8.625 1 94.25 300 ILE B C 1
ATOM 5370 O O . ILE B 1 300 ? 3.857 44.562 -7.973 1 94.25 300 ILE B O 1
ATOM 5374 N N . ILE B 1 301 ? 1.976 45.688 -8.406 1 93.12 301 ILE B N 1
ATOM 5375 C CA . ILE B 1 301 ? 2.238 46.719 -7.402 1 93.12 301 ILE B CA 1
ATOM 5376 C C . ILE B 1 301 ? 1.423 46.406 -6.145 1 93.12 301 ILE B C 1
ATOM 5378 O O . ILE B 1 301 ? 0.191 46.375 -6.191 1 93.12 301 ILE B O 1
ATOM 5382 N N . PRO B 1 302 ? 2.143 46.188 -5.047 1 93.94 302 PRO B N 1
ATOM 5383 C CA . PRO B 1 302 ? 1.409 45.969 -3.799 1 93.94 302 PRO B CA 1
ATOM 5384 C C . PRO B 1 302 ? 0.503 47.125 -3.428 1 93.94 302 PRO B C 1
ATOM 5386 O O . PRO B 1 302 ? 0.93 48.281 -3.486 1 93.94 302 PRO B O 1
ATOM 5389 N N . GLU B 1 303 ? -0.703 46.781 -3.133 1 92 303 GLU B N 1
ATOM 5390 C CA . GLU B 1 303 ? -1.629 47.812 -2.674 1 92 303 GLU B CA 1
ATOM 5391 C C . GLU B 1 303 ? -1.543 48 -1.161 1 92 303 GLU B C 1
ATOM 5393 O O . GLU B 1 303 ? -1.561 47.031 -0.409 1 92 303 GLU B O 1
ATOM 5398 N N . ASP B 1 304 ? -1.448 49.25 -0.771 1 91.62 304 ASP B N 1
ATOM 5399 C CA . ASP B 1 304 ? -1.378 49.531 0.659 1 91.62 304 ASP B CA 1
ATOM 5400 C C . ASP B 1 304 ? -2.678 49.125 1.36 1 91.62 304 ASP B C 1
ATOM 5402 O O . ASP B 1 304 ? -3.766 49.5 0.905 1 91.62 304 ASP B O 1
ATOM 5406 N N . SER B 1 305 ? -2.445 48.312 2.367 1 91.56 305 SER B N 1
ATOM 5407 C CA . SER B 1 305 ? -3.555 47.906 3.227 1 91.56 305 SER B CA 1
ATOM 5408 C C . SER B 1 305 ? -3.109 47.781 4.68 1 91.56 305 SER B C 1
ATOM 5410 O O . SER B 1 305 ? -1.923 47.906 4.984 1 91.56 305 SER B O 1
ATOM 5412 N N . SER B 1 306 ? -4.094 47.688 5.551 1 91.56 306 SER B N 1
ATOM 5413 C CA . SER B 1 306 ? -3.77 47.594 6.969 1 91.56 306 SER B CA 1
ATOM 5414 C C . SER B 1 306 ? -4.426 46.344 7.586 1 91.56 306 SER B C 1
ATOM 5416 O O . SER B 1 306 ? -5.582 46.031 7.293 1 91.56 306 SER B O 1
ATOM 5418 N N . LEU B 1 307 ? -3.613 45.656 8.352 1 94.31 307 LEU B N 1
ATOM 5419 C CA . LEU B 1 307 ? -4.141 44.531 9.086 1 94.31 307 LEU B CA 1
ATOM 5420 C C . LEU B 1 307 ? -5.316 44.938 9.961 1 94.31 307 LEU B C 1
ATOM 5422 O O . LEU B 1 307 ? -6.32 44.219 10.039 1 94.31 307 LEU B O 1
ATOM 5426 N N . GLU B 1 308 ? -5.211 46.094 10.562 1 92.81 308 GLU B N 1
ATOM 5427 C CA . GLU B 1 308 ? -6.258 46.625 11.43 1 92.81 308 GLU B CA 1
ATOM 5428 C C . GLU B 1 308 ? -7.562 46.812 10.656 1 92.81 308 GLU B C 1
ATOM 5430 O O . GLU B 1 308 ? -8.641 46.5 11.172 1 92.81 308 GLU B O 1
ATOM 5435 N N . GLN B 1 309 ? -7.383 47.344 9.469 1 91.81 309 GLN B N 1
ATOM 5436 C CA . GLN B 1 309 ? -8.562 47.562 8.641 1 91.81 309 GLN B CA 1
ATOM 5437 C C . GLN B 1 309 ? -9.211 46.25 8.242 1 91.81 309 GLN B C 1
ATOM 5439 O O . GLN B 1 309 ? -10.438 46.156 8.172 1 91.81 309 GLN B O 1
ATOM 5444 N N . HIS B 1 310 ? -8.344 45.312 7.961 1 92.94 310 HIS B N 1
ATOM 5445 C CA . HIS B 1 310 ? -8.867 44 7.59 1 92.94 310 HIS B CA 1
ATOM 5446 C C . HIS B 1 310 ? -9.602 43.344 8.758 1 92.94 310 HIS B C 1
ATOM 5448 O O . HIS B 1 310 ? -10.648 42.75 8.57 1 92.94 310 HIS B O 1
ATOM 5454 N N . LEU B 1 311 ? -9.047 43.406 9.938 1 92.12 311 LEU B N 1
ATOM 5455 C CA . LEU B 1 311 ? -9.594 42.75 11.125 1 92.12 311 LEU B CA 1
ATOM 5456 C C . LEU B 1 311 ? -10.898 43.406 11.547 1 92.12 311 LEU B C 1
ATOM 5458 O O . LEU B 1 311 ? -11.766 42.75 12.141 1 92.12 311 LEU B O 1
ATOM 5462 N N . GLN B 1 312 ? -11.07 44.688 11.289 1 89.25 312 GLN B N 1
ATOM 5463 C CA . GLN B 1 312 ? -12.258 45.469 11.602 1 89.25 312 GLN B CA 1
ATOM 5464 C C . GLN B 1 312 ? -12.562 45.438 13.102 1 89.25 312 GLN B C 1
ATOM 5466 O O . GLN B 1 312 ? -13.703 45.219 13.508 1 89.25 312 GLN B O 1
ATOM 5471 N N . VAL B 1 313 ? -11.523 45.438 13.906 1 88.19 313 VAL B N 1
ATOM 5472 C CA . VAL B 1 313 ? -11.672 45.438 15.359 1 88.19 313 VAL B CA 1
ATOM 5473 C C . VAL B 1 313 ? -10.781 46.531 15.953 1 88.19 313 VAL B C 1
ATOM 5475 O O . VAL B 1 313 ? -9.891 47.062 15.273 1 88.19 313 VAL B O 1
ATOM 5478 N N . THR B 1 314 ? -11.125 46.875 17.188 1 86.5 314 THR B N 1
ATOM 5479 C CA . THR B 1 314 ? -10.383 47.938 17.828 1 86.5 314 THR B CA 1
ATOM 5480 C C . THR B 1 314 ? -9.562 47.406 19 1 86.5 314 THR B C 1
ATOM 5482 O O . THR B 1 314 ? -8.883 48.188 19.688 1 86.5 314 THR B O 1
ATOM 5485 N N . ASP B 1 315 ? -9.602 46.188 19.188 1 92.38 315 ASP B N 1
ATOM 5486 C CA . ASP B 1 315 ? -8.836 45.594 20.297 1 92.38 315 ASP B CA 1
ATOM 5487 C C . ASP B 1 315 ? -7.34 45.625 20 1 92.38 315 ASP B C 1
ATOM 5489 O O . ASP B 1 315 ? -6.84 44.812 19.234 1 92.38 315 ASP B O 1
ATOM 5493 N N . ILE B 1 316 ? -6.633 46.469 20.625 1 94.06 316 ILE B N 1
ATOM 5494 C CA . ILE B 1 316 ? -5.227 46.75 20.344 1 94.06 316 ILE B CA 1
ATOM 5495 C C . ILE B 1 316 ? -4.387 45.531 20.703 1 94.06 316 ILE B C 1
ATOM 5497 O O . ILE B 1 316 ? -3.412 45.188 20.031 1 94.06 316 ILE B O 1
ATOM 5501 N N . GLY B 1 317 ? -4.773 44.906 21.797 1 96.12 317 GLY B N 1
ATOM 5502 C CA . GLY B 1 317 ? -4.059 43.719 22.203 1 96.12 317 GLY B CA 1
ATOM 5503 C C . GLY B 1 317 ? -4.129 42.594 21.172 1 96.12 317 GLY B C 1
ATOM 5504 O O . GLY B 1 317 ? -3.113 41.969 20.844 1 96.12 317 GLY B O 1
ATOM 5505 N N . PHE B 1 318 ? -5.34 42.344 20.688 1 97.19 318 PHE B N 1
ATOM 5506 C CA . PHE B 1 318 ? -5.547 41.312 19.672 1 97.19 318 PHE B CA 1
ATOM 5507 C C . PHE B 1 318 ? -4.781 41.656 18.391 1 97.19 318 PHE B C 1
ATOM 5509 O O . PHE B 1 318 ? -4.129 40.781 17.812 1 97.19 318 PHE B O 1
ATOM 5516 N N . ILE B 1 319 ? -4.859 42.906 17.984 1 97.06 319 ILE B N 1
ATOM 5517 C CA . ILE B 1 319 ? -4.188 43.344 16.766 1 97.06 319 ILE B CA 1
ATOM 5518 C C . ILE B 1 319 ? -2.68 43.125 16.906 1 97.06 319 ILE B C 1
ATOM 5520 O O . ILE B 1 319 ? -2.029 42.594 16 1 97.06 319 ILE B O 1
ATOM 5524 N N . ASP B 1 320 ? -2.189 43.469 18.031 1 97.44 320 ASP B N 1
ATOM 5525 C CA . ASP B 1 320 ? -0.763 43.344 18.297 1 97.44 320 ASP B CA 1
ATOM 5526 C C . ASP B 1 320 ? -0.355 41.844 18.281 1 97.44 320 ASP B C 1
ATOM 5528 O O . ASP B 1 320 ? 0.709 41.5 17.766 1 97.44 320 ASP B O 1
ATOM 5532 N N . PHE B 1 321 ? -1.135 41.062 18.859 1 98.31 321 PHE B N 1
ATOM 5533 C CA . PHE B 1 321 ? -0.869 39.625 18.906 1 98.31 321 PHE B CA 1
ATOM 5534 C C . PHE B 1 321 ? -0.824 39.031 17.5 1 98.31 321 PHE B C 1
ATOM 5536 O O . PHE B 1 321 ? 0.135 38.375 17.141 1 98.31 321 PHE B O 1
ATOM 5543 N N . VAL B 1 322 ? -1.82 39.312 16.672 1 98.5 322 VAL B N 1
ATOM 5544 C CA . VAL B 1 322 ? -1.898 38.781 15.32 1 98.5 322 VAL B CA 1
ATOM 5545 C C . VAL B 1 322 ? -0.725 39.312 14.492 1 98.5 322 VAL B C 1
ATOM 5547 O O . VAL B 1 322 ? -0.114 38.562 13.727 1 98.5 322 VAL B O 1
ATOM 5550 N N . GLN B 1 323 ? -0.421 40.562 14.672 1 97.88 323 GLN B N 1
ATOM 5551 C CA . GLN B 1 323 ? 0.707 41.156 13.969 1 97.88 323 GLN B CA 1
ATOM 5552 C C . GLN B 1 323 ? 2.014 40.438 14.32 1 97.88 323 GLN B C 1
ATOM 5554 O O . GLN B 1 323 ? 2.871 40.25 13.453 1 97.88 323 GLN B O 1
ATOM 5559 N N . SER B 1 324 ? 2.127 40.125 15.555 1 98.38 324 SER B N 1
ATOM 5560 C CA . SER B 1 324 ? 3.342 39.438 15.992 1 98.38 324 SER B CA 1
ATOM 5561 C C . SER B 1 324 ? 3.477 38.062 15.32 1 98.38 324 SER B C 1
ATOM 5563 O O . SER B 1 324 ? 4.582 37.656 14.984 1 98.38 324 SER B O 1
ATOM 5565 N N . LEU B 1 325 ? 2.4 37.375 15.148 1 98.75 325 LEU B N 1
ATOM 5566 C CA . LEU B 1 325 ? 2.408 36.062 14.5 1 98.75 325 LEU B CA 1
ATOM 5567 C C . LEU B 1 325 ? 2.703 36.188 13.008 1 98.75 325 LEU B C 1
ATOM 5569 O O . LEU B 1 325 ? 3.266 35.281 12.398 1 98.75 325 LEU B O 1
ATOM 5573 N N . LEU B 1 326 ? 2.387 37.344 12.422 1 98.62 326 LEU B N 1
ATOM 5574 C CA . LEU B 1 326 ? 2.469 37.562 10.977 1 98.62 326 LEU B CA 1
ATOM 5575 C C . LEU B 1 326 ? 3.729 38.344 10.609 1 98.62 326 LEU B C 1
ATOM 5577 O O . LEU B 1 326 ? 3.781 38.969 9.562 1 98.62 326 LEU B O 1
ATOM 5581 N N . GLU B 1 327 ? 4.629 38.281 11.508 1 98.12 327 GLU B N 1
ATOM 5582 C CA . GLU B 1 327 ? 5.941 38.812 11.133 1 98.12 327 GLU B CA 1
ATOM 5583 C C . GLU B 1 327 ? 6.504 38.094 9.922 1 98.12 327 GLU B C 1
ATOM 5585 O O . GLU B 1 327 ? 6.605 36.844 9.914 1 98.12 327 GLU B O 1
ATOM 5590 N N . ILE B 1 328 ? 6.902 38.812 8.906 1 98.12 328 ILE B N 1
ATOM 5591 C CA . ILE B 1 328 ? 7.34 38.25 7.645 1 98.12 328 ILE B CA 1
ATOM 5592 C C . ILE B 1 328 ? 8.602 37.406 7.867 1 98.12 328 ILE B C 1
ATOM 5594 O O . ILE B 1 328 ? 8.703 36.281 7.391 1 98.12 328 ILE B O 1
ATOM 5598 N N . ASN B 1 329 ? 9.594 38 8.586 1 97.81 329 ASN B N 1
ATOM 5599 C CA . ASN B 1 329 ? 10.828 37.281 8.898 1 97.81 329 ASN B CA 1
ATOM 5600 C C . ASN B 1 329 ? 10.617 36.25 10 1 97.81 329 ASN B C 1
ATOM 5602 O O . ASN B 1 329 ? 10.32 36.625 11.141 1 97.81 329 ASN B O 1
ATOM 5606 N N . PRO B 1 330 ? 10.797 35.031 9.703 1 97.69 330 PRO B N 1
ATOM 5607 C CA . PRO B 1 330 ? 10.539 34 10.703 1 97.69 330 PRO B CA 1
ATOM 5608 C C . PRO B 1 330 ? 11.43 34.125 11.938 1 97.69 330 PRO B C 1
ATOM 5610 O O . PRO B 1 330 ? 11.055 33.656 13.023 1 97.69 330 PRO B O 1
ATOM 5613 N N . GLN B 1 331 ? 12.516 34.781 11.836 1 97.06 331 GLN B N 1
ATOM 5614 C CA . GLN B 1 331 ? 13.422 34.938 12.969 1 97.06 331 GLN B CA 1
ATOM 5615 C C . GLN B 1 331 ? 12.828 35.875 14.016 1 97.06 331 GLN B C 1
ATOM 5617 O O . GLN B 1 331 ? 13.211 35.812 15.188 1 97.06 331 GLN B O 1
ATOM 5622 N N . ARG B 1 332 ? 11.953 36.656 13.57 1 97.75 332 ARG B N 1
ATOM 5623 C CA . ARG B 1 332 ? 11.328 37.625 14.484 1 97.75 332 ARG B CA 1
ATOM 5624 C C . ARG B 1 332 ? 9.953 37.156 14.922 1 97.75 332 ARG B C 1
ATOM 5626 O O . ARG B 1 332 ? 9.289 37.781 15.734 1 97.75 332 ARG B O 1
ATOM 5633 N N . ARG B 1 333 ? 9.484 36.062 14.383 1 98 333 ARG B N 1
ATOM 5634 C CA . ARG B 1 333 ? 8.211 35.5 14.781 1 98 333 ARG B CA 1
ATOM 5635 C C . ARG B 1 333 ? 8.328 34.75 16.109 1 98 333 ARG B C 1
ATOM 5637 O O . ARG B 1 333 ? 9.32 34.062 16.359 1 98 333 ARG B O 1
ATOM 5644 N N . PRO B 1 334 ? 7.363 34.906 16.953 1 98.5 334 PRO B N 1
ATOM 5645 C CA . PRO B 1 334 ? 7.449 34.219 18.234 1 98.5 334 PRO B CA 1
ATOM 5646 C C . PRO B 1 334 ? 7.262 32.719 18.109 1 98.5 334 PRO B C 1
ATOM 5648 O O . PRO B 1 334 ? 6.562 32.25 17.203 1 98.5 334 PRO B O 1
ATOM 5651 N N . SER B 1 335 ? 7.926 31.984 18.984 1 98.5 335 SER B N 1
ATOM 5652 C CA . SER B 1 335 ? 7.598 30.578 19.156 1 98.5 335 SER B CA 1
ATOM 5653 C C . SER B 1 335 ? 6.223 30.406 19.797 1 98.5 335 SER B C 1
ATOM 5655 O O . SER B 1 335 ? 5.648 31.359 20.312 1 98.5 335 SER B O 1
ATOM 5657 N N . ALA B 1 336 ? 5.734 29.234 19.734 1 98.75 336 ALA B N 1
ATOM 5658 C CA . ALA B 1 336 ? 4.465 28.969 20.406 1 98.75 336 ALA B CA 1
ATOM 5659 C C . ALA B 1 336 ? 4.547 29.281 21.891 1 98.75 336 ALA B C 1
ATOM 5661 O O . ALA B 1 336 ? 3.627 29.891 22.453 1 98.75 336 ALA B O 1
ATOM 5662 N N . ALA B 1 337 ? 5.656 28.953 22.516 1 98.38 337 ALA B N 1
ATOM 5663 C CA . ALA B 1 337 ? 5.867 29.234 23.938 1 98.38 337 ALA B CA 1
ATOM 5664 C C . ALA B 1 337 ? 5.879 30.734 24.219 1 98.38 337 ALA B C 1
ATOM 5666 O O . ALA B 1 337 ? 5.277 31.203 25.188 1 98.38 337 ALA B O 1
ATOM 5667 N N . GLU B 1 338 ? 6.578 31.438 23.391 1 98.56 338 GLU B N 1
ATOM 5668 C CA . GLU B 1 338 ? 6.637 32.906 23.547 1 98.56 338 GLU B CA 1
ATOM 5669 C C . GLU B 1 338 ? 5.266 33.531 23.328 1 98.56 338 GLU B C 1
ATOM 5671 O O . GLU B 1 338 ? 4.879 34.438 24.062 1 98.56 338 GLU B O 1
ATOM 5676 N N . ALA B 1 339 ? 4.555 33.031 22.328 1 98.75 339 ALA B N 1
ATOM 5677 C CA . ALA B 1 339 ? 3.23 33.562 22.016 1 98.75 339 ALA B CA 1
ATOM 5678 C C . ALA B 1 339 ? 2.266 33.344 23.172 1 98.75 339 ALA B C 1
ATOM 5680 O O . ALA B 1 339 ? 1.38 34.156 23.422 1 98.75 339 ALA B O 1
ATOM 5681 N N . LEU B 1 340 ? 2.432 32.25 23.938 1 98.44 340 LEU B N 1
ATOM 5682 C CA . LEU B 1 340 ? 1.575 31.922 25.062 1 98.44 340 LEU B CA 1
ATOM 5683 C C . LEU B 1 340 ? 1.729 32.938 26.188 1 98.44 340 LEU B C 1
ATOM 5685 O O . LEU B 1 340 ? 0.844 33.094 27.031 1 98.44 340 LEU B O 1
ATOM 5689 N N . GLU B 1 341 ? 2.801 33.719 26.125 1 98.12 341 GLU B N 1
ATOM 5690 C CA . GLU B 1 341 ? 3.082 34.688 27.156 1 98.12 341 GLU B CA 1
ATOM 5691 C C . GLU B 1 341 ? 2.615 36.094 26.734 1 98.12 341 GLU B C 1
ATOM 5693 O O . GLU B 1 341 ? 2.771 37.062 27.484 1 98.12 341 GLU B O 1
ATOM 5698 N N . HIS B 1 342 ? 2.113 36.188 25.578 1 98 342 HIS B N 1
ATOM 5699 C CA . HIS B 1 342 ? 1.668 37.5 25.109 1 98 342 HIS B CA 1
ATOM 5700 C C . HIS B 1 342 ? 0.583 38.062 26 1 98 342 HIS B C 1
ATOM 5702 O O . HIS B 1 342 ? -0.331 37.344 26.422 1 98 342 HIS B O 1
ATOM 5708 N N . PRO B 1 343 ? 0.524 39.344 26.266 1 97.06 343 PRO B N 1
ATOM 5709 C CA . PRO B 1 343 ? -0.412 39.969 27.203 1 97.06 343 PRO B CA 1
ATOM 5710 C C . PRO B 1 343 ? -1.868 39.812 26.766 1 97.06 343 PRO B C 1
ATOM 5712 O O . PRO B 1 343 ? -2.764 39.781 27.609 1 97.06 343 PRO B O 1
ATOM 5715 N N . TRP B 1 344 ? -2.1 39.75 25.516 1 97.38 344 TRP B N 1
ATOM 5716 C CA . TRP B 1 344 ? -3.473 39.625 25.031 1 97.38 344 TRP B CA 1
ATOM 5717 C C . TRP B 1 344 ? -4.141 38.375 25.578 1 97.38 344 TRP B C 1
ATOM 5719 O O . TRP B 1 344 ? -5.336 38.375 25.875 1 97.38 344 TRP B O 1
ATOM 5729 N N . LEU B 1 345 ? -3.395 37.312 25.734 1 97.12 345 LEU B N 1
ATOM 5730 C CA . LEU B 1 345 ? -3.955 36.031 26.156 1 97.12 345 LEU B CA 1
ATOM 5731 C C . LEU B 1 345 ? -4.324 36.062 27.641 1 97.12 345 LEU B C 1
ATOM 5733 O O . LEU B 1 345 ? -5.098 35.219 28.109 1 97.12 345 LEU B O 1
ATOM 5737 N N . SER B 1 346 ? -3.793 37 28.391 1 93.44 346 SER B N 1
ATOM 5738 C CA . SER B 1 346 ? -4.082 37.125 29.812 1 93.44 346 SER B CA 1
ATOM 5739 C C . SER B 1 346 ? -5.113 38.188 30.078 1 93.44 346 SER B C 1
ATOM 5741 O O . SER B 1 346 ? -5.52 38.406 31.234 1 93.44 346 SER B O 1
ATOM 5743 N N . TYR B 1 347 ? -5.496 38.906 29.031 1 93 347 TYR B N 1
ATOM 5744 C CA . TYR B 1 347 ? -6.48 39.969 29.203 1 93 347 TYR B CA 1
ATOM 5745 C C . TYR B 1 347 ? -7.859 39.406 29.516 1 93 347 TYR B C 1
ATOM 5747 O O . TYR B 1 347 ? -8.289 38.406 28.891 1 93 347 TYR B O 1
ATOM 5755 N N . SER B 1 348 ? -8.508 39.906 30.516 1 91 348 SER B N 1
ATOM 5756 C CA . SER B 1 348 ? -9.828 39.406 30.906 1 91 348 SER B CA 1
ATOM 5757 C C . SER B 1 348 ? -10.938 40.219 30.25 1 91 348 SER B C 1
ATOM 5759 O O . SER B 1 348 ? -10.969 41.469 30.391 1 91 348 SER B O 1
ATOM 5761 N N . TYR B 1 349 ? -11.625 39.594 29.453 1 88.44 349 TYR B N 1
ATOM 5762 C CA . TYR B 1 349 ? -12.773 40.25 28.828 1 88.44 349 TYR B CA 1
ATOM 5763 C C . TYR B 1 349 ? -14.023 40.062 29.688 1 88.44 349 TYR B C 1
ATOM 5765 O O . TYR B 1 349 ? -14.234 39.031 30.281 1 88.44 349 TYR B O 1
ATOM 5773 N N . GLU B 1 350 ? -14.664 41.219 30.172 1 71.81 350 GLU B N 1
ATOM 5774 C CA . GLU B 1 350 ? -15.867 41.188 30.984 1 71.81 350 GLU B CA 1
ATOM 5775 C C . GLU B 1 350 ? -17 40.469 30.281 1 71.81 350 GLU B C 1
ATOM 5777 O O . GLU B 1 350 ? -17.109 40.531 29.047 1 71.81 350 GLU B O 1
ATOM 5782 N N . SER B 1 351 ? -17.453 39.281 30.844 1 57.97 351 SER B N 1
ATOM 5783 C CA . SER B 1 351 ? -18.625 38.594 30.344 1 57.97 351 SER B CA 1
ATOM 5784 C C . SER B 1 351 ? -19.75 39.562 30 1 57.97 351 SER B C 1
ATOM 5786 O O . SER B 1 351 ? -20.125 40.375 30.828 1 57.97 351 SER B O 1
ATOM 5788 N N . SER B 1 352 ? -19.828 40.125 28.922 1 44.78 352 SER B N 1
ATOM 5789 C CA . SER B 1 352 ? -21.031 40.906 28.703 1 44.78 352 SER B CA 1
ATOM 5790 C C . SER B 1 352 ? -22.281 40.156 29.125 1 44.78 352 SER B C 1
ATOM 5792 O O . SER B 1 352 ? -22.453 38.969 28.766 1 44.78 352 SER B O 1
ATOM 5794 N N . SER B 1 353 ? -22.828 40.469 30.344 1 37.44 353 SER B N 1
ATOM 5795 C CA . SER B 1 353 ? -24.156 40.125 30.797 1 37.44 353 SER B CA 1
ATOM 5796 C C . SER B 1 353 ? -25.172 40.219 29.656 1 37.44 353 SER B C 1
ATOM 5798 O O . SER B 1 353 ? -25.516 41.312 29.219 1 37.44 353 SER B O 1
ATOM 5800 N N . PHE B 1 354 ? -25.156 39.531 28.625 1 32.34 354 PHE B N 1
ATOM 5801 C CA . PHE B 1 354 ? -26.516 39.469 28.078 1 32.34 354 PHE B CA 1
ATOM 5802 C C . PHE B 1 354 ? -27.422 38.594 28.938 1 32.34 354 PHE B C 1
ATOM 5804 O O . PHE B 1 354 ? -26.969 37.594 29.516 1 32.34 354 PHE B O 1
#

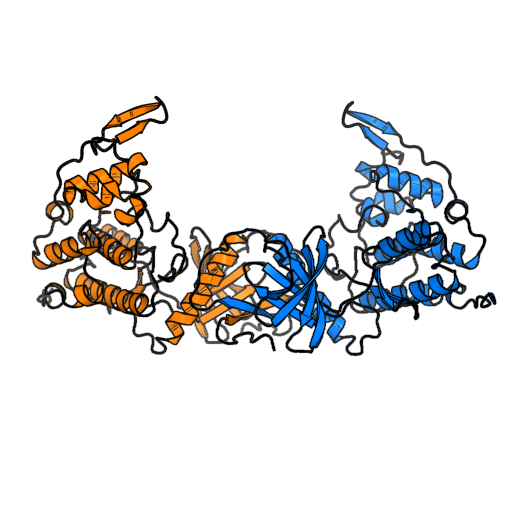Organism: Rosa chinensis (NCBI:txid74649)